Protein 6NKI (pdb70)

Radius of gyration: 20.98 Å; Cα contacts (8 Å, |Δi|>4): 622; chains: 1; bounding box: 45×45×61 Å

Organism: Penicillium fellutanum (NCBI:txid70095)

Secondary structure (DSSP, 8-state):
--SHHHHHHHHHHTTS-----EEEEEE-TTSHHHHHHHHHHHHSSSEEEEEEEESSSSHHHHHHHHHHHHHHTT---GGGGGGEEEEE--TTSGGGG--HHHH------EEEE------HHHHIIIIIIHHHHHHHHHHH-SS--EEEEE------------HHHHHHHHHHHHHHHHHHH-TTS-EEEEE--EEE--STT----TT-HHHHHHHHHHHHTEEE-TTTTSEEEEEEHHHHHHHHHHHHHT---EEE---EEEHHHHHHHHHHHHTS--EEE-HHHHHHHHHHHHHTTTTT-TTTTTHHHHHHHTS--SB-TTSSS---SS--HHHHHHHHHHHHHHHHHHHHHH--

Nearest PDB structures (foldseek):
  6nki-assembly1_A-2  TM=1.003E+00  e=1.504E-75  Penicillium fellutanum
  4w4t-assembly1_B  TM=7.992E-01  e=4.927E-20  Stigmatella aurantiaca
  4w4t-assembly1_A  TM=8.051E-01  e=7.003E-20  Stigmatella aurantiaca
  4u7w-assembly1_B  TM=8.148E-01  e=2.133E-19  Stigmatella aurantiaca
  8v1x-assembly1_A  TM=7.470E-01  e=4.968E-17  Streptomyces coelicolor

Structure (mmCIF, N/CA/C/O backbone):
data_6NKI
#
_entry.id   6NKI
#
_cell.length_a   81.636
_cell.length_b   91.644
_cell.length_c   124.596
_cell.angle_alpha   90.000
_cell.angle_beta   90.000
_cell.angle_gamma   90.000
#
_symmetry.space_group_name_H-M   'I 2 2 2'
#
loop_
_entity.id
_entity.type
_entity.pdbx_description
1 polymer NRPS
2 non-polymer 'NADPH DIHYDRO-NICOTINAMIDE-ADENINE-DINUCLEOTIDE PHOSPHATE'
#
loop_
_atom_site.group_PDB
_atom_site.id
_atom_site.type_symbol
_atom_site.label_atom_id
_atom_site.label_alt_id
_atom_site.label_comp_id
_atom_site.label_asym_id
_atom_site.label_entity_id
_atom_site.label_seq_id
_atom_site.pdbx_PDB_ins_code
_atom_site.Cartn_x
_atom_site.Cartn_y
_atom_site.Cartn_z
_atom_site.occupancy
_atom_site.B_iso_or_equiv
_atom_site.auth_seq_id
_atom_site.auth_comp_id
_atom_site.auth_asym_id
_atom_site.auth_atom_id
_atom_site.pdbx_PDB_model_num
ATOM 1 N N . GLN A 1 1 ? 32.09100 9.22500 80.20600 1.000 177.01070 2004 GLN A N 1
ATOM 2 C CA . GLN A 1 1 ? 31.89200 7.88300 80.74500 1.000 180.89274 2004 GLN A CA 1
ATOM 3 C C . GLN A 1 1 ? 31.45600 7.92600 82.21100 1.000 181.86654 2004 GLN A C 1
ATOM 4 O O . GLN A 1 1 ? 30.70600 7.06200 82.66800 1.000 186.54079 2004 GLN A O 1
ATOM 6 N N . ILE A 1 2 ? 31.94000 8.92900 82.94700 1.000 183.70360 2005 ILE A N 1
ATOM 7 C CA . ILE A 1 2 ? 31.48100 9.20800 84.30200 1.000 184.76163 2005 ILE A CA 1
ATOM 8 C C . ILE A 1 2 ? 30.52000 10.38900 84.34500 1.000 150.53647 2005 ILE A C 1
ATOM 9 O O . ILE A 1 2 ? 30.35900 11.02100 85.39500 1.000 151.14181 2005 ILE A O 1
ATOM 11 N N . ASN A 1 3 ? 29.89500 10.70700 83.20900 1.000 168.13068 2006 ASN A N 1
ATOM 12 C CA . ASN A 1 3 ? 28.86600 11.74000 83.17800 1.000 163.26168 2006 ASN A CA 1
ATOM 13 C C . ASN A 1 3 ? 27.72700 11.39700 84.13400 1.000 171.57847 2006 ASN A C 1
ATOM 14 O O . ASN A 1 3 ? 27.31600 12.22700 84.95400 1.000 167.12004 2006 ASN A O 1
ATOM 16 N N . ASP A 1 4 ? 27.22400 10.16000 84.05100 1.000 183.44568 2007 ASP A N 1
ATOM 17 C CA . ASP A 1 4 ? 26.10600 9.73500 84.88600 1.000 188.12782 2007 ASP A CA 1
ATOM 18 C C . ASP A 1 4 ? 26.50000 9.58800 86.34800 1.000 197.81845 2007 ASP A C 1
ATOM 19 O O . ASP A 1 4 ? 25.62600 9.64200 87.21900 1.000 199.30811 2007 ASP A O 1
ATOM 21 N N . LEU A 1 5 ? 27.78800 9.40700 86.64200 1.000 207.10904 2008 LEU A N 1
ATOM 22 C CA . LEU A 1 5 ? 28.21000 9.30800 88.03600 1.000 219.45789 2008 LEU A CA 1
ATOM 23 C C . LEU A 1 5 ? 27.98100 10.62500 88.76800 1.000 219.32893 2008 LEU A C 1
ATOM 24 O O . LEU A 1 5 ? 27.42900 10.64700 89.87500 1.000 226.29555 2008 LEU A O 1
ATOM 26 N N . PRO A 1 6 ? 28.39000 11.73900 88.15600 1.000 204.59295 2009 PRO A N 1
ATOM 27 C CA . PRO A 1 6 ? 28.21300 13.03500 88.80100 1.000 188.35153 2009 PRO A CA 1
ATOM 28 C C . PRO A 1 6 ? 26.73700 13.37200 88.98100 1.000 174.27616 2009 PRO A C 1
ATOM 29 O O . PRO A 1 6 ? 26.36300 13.99900 89.97900 1.000 173.23656 2009 PRO A O 1
ATOM 31 N N . VAL A 1 7 ? 25.88000 12.94300 88.04700 1.000 162.97480 2010 VAL A N 1
ATOM 32 C CA . VAL A 1 7 ? 24.44800 13.18300 88.16500 1.000 153.04203 2010 VAL A CA 1
ATOM 33 C C . VAL A 1 7 ? 23.74500 12.17600 89.06800 1.000 153.38418 2010 VAL A C 1
ATOM 34 O O . VAL A 1 7 ? 22.65400 12.47500 89.56100 1.000 151.08654 2010 VAL A O 1
ATOM 36 N N . CYS A 1 8 ? 24.32800 10.99500 89.29400 1.000 157.18200 2011 CYS A N 1
ATOM 37 C CA . CYS A 1 8 ? 23.68300 10.02300 90.17100 1.000 157.65838 2011 CYS A CA 1
ATOM 38 C C . CYS A 1 8 ? 23.53300 10.57500 91.58100 1.000 156.72669 2011 CYS A C 1
ATOM 39 O O . CYS A 1 8 ? 22.57400 10.24600 92.28800 1.000 152.61830 2011 CYS A O 1
ATOM 41 N N . GLN A 1 9 ? 24.47800 11.41700 92.00600 1.000 161.08247 2012 GLN A N 1
ATOM 42 C CA . GLN A 1 9 ? 24.41500 12.03600 93.32300 1.000 164.56973 2012 GLN A CA 1
ATOM 43 C C . GLN A 1 9 ? 23.42200 13.18600 93.37600 1.000 150.53647 2012 GLN A C 1
ATOM 44 O O . GLN A 1 9 ? 23.01600 13.58700 94.47200 1.000 152.72884 2012 GLN A O 1
ATOM 46 N N . SER A 1 10 ? 23.02700 13.72800 92.22100 1.000 145.77800 2013 SER A N 1
ATOM 47 C CA . SER A 1 10 ? 21.98800 14.75300 92.21900 1.000 140.44842 2013 SER A CA 1
ATOM 48 C C . SER A 1 10 ? 20.61600 14.15000 92.48800 1.000 139.01930 2013 SER A C 1
ATOM 49 O O . SER A 1 10 ? 19.79600 14.76400 93.18100 1.000 138.61399 2013 SER A O 1
ATOM 51 N N . SER A 1 11 ? 20.36500 12.94300 91.97500 1.000 145.35690 2014 SER A N 1
ATOM 52 C CA . SER A 1 11 ? 19.10500 12.26000 92.24700 1.000 146.23595 2014 SER A CA 1
ATOM 53 C C . SER A 1 11 ? 19.04100 11.79000 93.69400 1.000 145.36480 2014 SER A C 1
ATOM 54 O O . SER A 1 11 ? 18.01000 11.94600 94.36100 1.000 145.67273 2014 SER A O 1
ATOM 56 N N . ARG A 1 12 ? 20.13200 11.20600 94.19300 1.000 150.66806 2015 ARG A N 1
ATOM 57 C CA . ARG A 1 12 ? 20.20200 10.89400 95.61200 1.000 156.99251 2015 ARG A CA 1
ATOM 58 C C . ARG A 1 12 ? 20.00500 12.15300 96.44400 1.000 156.97145 2015 ARG A C 1
ATOM 59 O O . ARG A 1 12 ? 19.32800 12.12200 97.47800 1.000 159.96655 2015 ARG A O 1
ATOM 61 N N . ARG A 1 13 ? 20.57500 13.27700 96.00300 1.000 153.87371 2016 ARG A N 1
ATOM 62 C CA . ARG A 1 13 ? 20.37700 14.51500 96.74700 1.000 153.86055 2016 ARG A CA 1
ATOM 63 C C . ARG A 1 13 ? 18.91400 14.94200 96.73200 1.000 169.36241 2016 ARG A C 1
ATOM 64 O O . ARG A 1 13 ? 18.43700 15.54100 97.70400 1.000 170.05723 2016 ARG A O 1
ATOM 66 N N . THR A 1 14 ? 18.17600 14.61600 95.65700 1.000 164.30917 2017 THR A N 1
ATOM 67 C CA . THR A 1 14 ? 16.74300 14.89700 95.60300 1.000 163.40380 2017 THR A CA 1
ATOM 68 C C . THR A 1 14 ? 15.91700 13.99100 96.51500 1.000 174.81570 2017 THR A C 1
ATOM 69 O O . THR A 1 14 ? 14.70900 14.21400 96.64900 1.000 177.61077 2017 THR A O 1
ATOM 71 N N . ILE A 1 15 ? 16.52600 12.99000 97.15400 1.000 187.26719 2018 ILE A N 1
ATOM 72 C CA . ILE A 1 15 ? 15.80500 12.20400 98.15000 1.000 194.92337 2018 ILE A CA 1
ATOM 73 C C . ILE A 1 15 ? 15.58800 12.96000 99.45200 1.000 196.67095 2018 ILE A C 1
ATOM 74 O O . ILE A 1 15 ? 14.93300 12.42300 100.35200 1.000 202.67693 2018 ILE A O 1
ATOM 76 N N . HIS A 1 16 ? 16.12300 14.17500 99.57500 1.000 186.06968 2019 HIS A N 1
ATOM 77 C CA . HIS A 1 16 ? 15.92700 14.97100 100.78100 1.000 184.35368 2019 HIS A CA 1
ATOM 78 C C . HIS A 1 16 ? 14.44300 15.25800 100.99700 1.000 180.30320 2019 HIS A C 1
ATOM 79 O O . HIS A 1 16 ? 13.74900 15.72400 100.08900 1.000 173.55502 2019 HIS A O 1
ATOM 81 N N . SER A 1 17 ? 13.96400 14.96600 102.20800 1.000 185.57488 2020 SER A N 1
ATOM 82 C CA . SER A 1 17 ? 12.54100 15.03400 102.51000 1.000 183.76414 2020 SER A CA 1
ATOM 83 C C . SER A 1 17 ? 11.99400 16.42500 102.21400 1.000 178.66879 2020 SER A C 1
ATOM 84 O O . SER A 1 17 ? 12.73100 17.41600 102.10800 1.000 160.81928 2020 SER A O 1
ATOM 86 N N . ARG A 1 18 ? 10.67400 16.49100 102.08400 1.000 177.87396 2021 ARG A N 1
ATOM 87 C CA . ARG A 1 18 ? 10.04800 17.66200 101.49300 1.000 173.82347 2021 ARG A CA 1
ATOM 88 C C . ARG A 1 18 ? 8.54800 17.61800 101.73700 1.000 181.17699 2021 ARG A C 1
ATOM 89 O O . ARG A 1 18 ? 7.99800 16.62400 102.22000 1.000 186.74081 2021 ARG A O 1
ATOM 91 N N . PRO A 1 19 ? 7.89700 18.72100 101.37800 1.000 183.48516 2022 PRO A N 1
ATOM 92 C CA . PRO A 1 19 ? 6.46900 18.93200 101.59300 1.000 189.24374 2022 PRO A CA 1
ATOM 93 C C . PRO A 1 19 ? 6.09100 20.24200 100.91100 1.000 179.27939 2022 PRO A C 1
ATOM 94 O O . PRO A 1 19 ? 6.94400 20.95400 100.37200 1.000 174.04982 2022 PRO A O 1
ATOM 96 N N . SER A 1 20 ? 4.80100 20.55800 100.94500 1.000 172.63649 2023 SER A N 1
ATOM 97 C CA . SER A 1 20 ? 4.32300 21.84400 100.45700 1.000 166.77789 2023 SER A CA 1
ATOM 98 C C . SER A 1 20 ? 4.07200 22.77800 101.64200 1.000 167.54377 2023 SER A C 1
ATOM 99 O O . SER A 1 20 ? 4.96300 23.51300 102.06700 1.000 166.47259 2023 SER A O 1
ATOM 101 N N . GLY A 1 21 ? -3.81300 36.96500 89.76400 1.000 176.55012 2036 GLY A N 1
ATOM 102 C CA . GLY A 1 21 ? -2.99500 36.95300 88.56700 1.000 171.23369 2036 GLY A CA 1
ATOM 103 C C . GLY A 1 21 ? -1.87100 35.93500 88.63200 1.000 169.54138 2036 GLY A C 1
ATOM 104 O O . GLY A 1 21 ? -1.72300 35.22900 89.62900 1.000 172.66807 2036 GLY A O 1
ATOM 105 N N . LYS A 1 22 ? -1.06900 35.86500 87.56900 1.000 157.90841 2037 LYS A N 1
ATOM 106 C CA . LYS A 1 22 ? -0.00600 34.87200 87.42500 1.000 150.65227 2037 LYS A CA 1
ATOM 107 C C . LYS A 1 22 ? 1.35500 35.54800 87.34400 1.000 144.54891 2037 LYS A C 1
ATOM 108 O O . LYS A 1 22 ? 1.55000 36.47300 86.55400 1.000 135.54783 2037 LYS A O 1
ATOM 114 N N . ARG A 1 23 ? 2.28400 35.04800 88.15400 1.000 144.49627 2038 ARG A N 1
ATOM 115 C CA . ARG A 1 23 ? 3.67700 35.54600 88.13700 1.000 142.69079 2038 ARG A CA 1
ATOM 116 C C . ARG A 1 23 ? 4.56600 34.34600 87.81400 1.000 135.47151 2038 ARG A C 1
ATOM 117 O O . ARG A 1 23 ? 4.44400 33.32500 88.51500 1.000 138.51924 2038 ARG A O 1
ATOM 125 N N . LEU A 1 24 ? 5.40200 34.45900 86.78100 1.000 125.86509 2039 LEU A N 1
ATOM 126 C CA . LEU A 1 24 ? 6.30700 33.33500 86.43500 1.000 115.45068 2039 LEU A CA 1
ATOM 127 C C . LEU A 1 24 ? 7.69300 33.85800 86.06700 1.000 98.71447 2039 LEU A C 1
ATOM 128 O O . LEU A 1 24 ? 7.84100 35.05200 85.77900 1.000 96.87477 2039 LEU A O 1
ATOM 133 N N . PHE A 1 25 ? 8.65400 32.94800 86.11300 1.000 88.68169 2040 PHE A N 1
ATOM 134 C CA . PHE A 1 25 ? 10.08000 33.21700 85.96200 1.000 88.22110 2040 PHE A CA 1
ATOM 135 C C . PHE A 1 25 ? 10.62200 32.50600 84.73500 1.000 88.74748 2040 PHE A C 1
ATOM 136 O O . PHE A 1 25 ? 10.33500 31.32700 84.49700 1.000 84.24431 2040 PHE A O 1
ATOM 144 N N . LEU A 1 26 ? 11.43600 33.22800 83.97800 1.000 90.12133 2041 LEU A N 1
ATOM 145 C CA . LEU A 1 26 ? 11.86300 32.78800 82.66200 1.000 90.63455 2041 LEU A CA 1
ATOM 146 C C . LEU A 1 26 ? 13.35000 33.03000 82.49200 1.000 89.19754 2041 LEU A C 1
ATOM 147 O O . LEU A 1 26 ? 13.82900 34.13700 82.73700 1.000 83.52317 2041 LEU A O 1
ATOM 152 N N . THR A 1 27 ? 14.06100 32.01400 82.02500 1.000 95.39038 2042 THR A N 1
ATOM 153 C CA . THR A 1 27 ? 15.41000 32.17900 81.50800 1.000 104.94153 2042 THR A CA 1
ATOM 154 C C . THR A 1 27 ? 15.41100 31.98900 79.99200 1.000 113.77680 2042 THR A C 1
ATOM 155 O O . THR A 1 27 ? 14.53300 31.32100 79.43500 1.000 127.73637 2042 THR A O 1
ATOM 159 N N . GLY A 1 28 ? 16.37500 32.60700 79.31600 1.000 108.27088 2043 GLY A N 1
ATOM 160 C CA . GLY A 1 28 ? 16.51500 32.39200 77.88800 1.000 105.43369 2043 GLY A CA 1
ATOM 161 C C . GLY A 1 28 ? 15.76500 33.36300 77.01400 1.000 96.89320 2043 GLY A C 1
ATOM 162 O O . GLY A 1 28 ? 15.63000 33.11500 75.81500 1.000 87.49470 2043 GLY A O 1
ATOM 163 N N . ALA A 1 29 ? 15.28800 34.47200 77.58400 1.000 95.65621 2044 ALA A N 1
ATOM 164 C CA . ALA A 1 29 ? 14.44600 35.40900 76.84900 1.000 85.98399 2044 ALA A CA 1
ATOM 165 C C . ALA A 1 29 ? 15.18600 36.12500 75.73000 1.000 83.12839 2044 ALA A C 1
ATOM 166 O O . ALA A 1 29 ? 14.54700 36.64400 74.80700 1.000 83.35999 2044 ALA A O 1
ATOM 168 N N . THR A 1 30 ? 16.50200 36.20700 75.82200 1.000 90.59770 2045 THR A N 1
ATOM 169 C CA . THR A 1 30 ? 17.33900 36.67800 74.73200 1.000 97.51959 2045 THR A CA 1
ATOM 170 C C . THR A 1 30 ? 17.40400 35.66400 73.60500 1.000 84.17588 2045 THR A C 1
ATOM 171 O O . THR A 1 30 ? 17.74900 36.02100 72.47300 1.000 76.62498 2045 THR A O 1
ATOM 175 N N . GLY A 1 31 ? 17.11300 34.40000 73.91400 1.000 80.26225 2046 GLY A N 1
ATOM 176 C CA . GLY A 1 31 ? 17.17600 33.35400 72.92700 1.000 72.89821 2046 GLY A CA 1
ATOM 177 C C . GLY A 1 31 ? 15.98500 33.36300 72.00600 1.000 75.11953 2046 GLY A C 1
ATOM 178 O O . GLY A 1 31 ? 14.96500 34.00200 72.27100 1.000 78.85156 2046 GLY A O 1
ATOM 179 N N . PHE A 1 32 ? 16.12600 32.62800 70.90500 1.000 72.10075 2047 PHE A N 1
ATOM 180 C CA . PHE A 1 32 ? 15.17800 32.74700 69.80700 1.000 73.51934 2047 PHE A CA 1
ATOM 181 C C . PHE A 1 32 ? 13.77900 32.28000 70.23300 1.000 71.26381 2047 PHE A C 1
ATOM 182 O O . PHE A 1 32 ? 12.82000 33.05600 70.22900 1.000 64.87094 2047 PHE A O 1
ATOM 190 N N . LEU A 1 33 ? 13.66800 31.00200 70.59700 1.000 72.98770 2048 LEU A N 1
ATOM 191 C CA . LEU A 1 33 ? 12.51400 30.47400 71.31500 1.000 79.42005 2048 LEU A CA 1
ATOM 192 C C . LEU A 1 33 ? 12.09200 31.35800 72.48100 1.000 80.23067 2048 LEU A C 1
ATOM 193 O O . LEU A 1 33 ? 10.91600 31.72000 72.61600 1.000 77.43034 2048 LEU A O 1
ATOM 198 N N . GLY A 1 34 ? 13.06300 31.74000 73.31400 1.000 80.71494 2049 GLY A N 1
ATOM 199 C CA . GLY A 1 34 ? 12.74300 32.40700 74.56100 1.000 77.44086 2049 GLY A CA 1
ATOM 200 C C . GLY A 1 34 ? 12.05400 33.74300 74.37500 1.000 72.90874 2049 GLY A C 1
ATOM 201 O O . GLY A 1 34 ? 11.08600 34.05200 75.08000 1.000 68.74508 2049 GLY A O 1
ATOM 202 N N . THR A 1 35 ? 12.53300 34.55400 73.43000 1.000 73.14824 2050 THR A N 1
ATOM 203 C CA . THR A 1 35 ? 11.86400 35.83200 73.21600 1.000 80.80443 2050 THR A CA 1
ATOM 204 C C . THR A 1 35 ? 10.41800 35.63500 72.77300 1.000 77.90145 2050 THR A C 1
ATOM 205 O O . THR A 1 35 ? 9.57000 36.50300 73.03000 1.000 70.99535 2050 THR A O 1
ATOM 209 N N . HIS A 1 36 ? 10.11200 34.50400 72.12000 1.000 77.99883 2051 HIS A N 1
ATOM 210 C CA . HIS A 1 36 ? 8.73200 34.26500 71.70700 1.000 82.47041 2051 HIS A CA 1
ATOM 211 C C . HIS A 1 36 ? 7.87900 33.75600 72.85800 1.000 78.22517 2051 HIS A C 1
ATOM 212 O O . HIS A 1 36 ? 6.69400 34.12400 72.97200 1.000 74.56947 2051 HIS A O 1
ATOM 219 N N . ILE A 1 37 ? 8.46500 32.90700 73.71200 1.000 79.21476 2052 ILE A N 1
ATOM 220 C CA . ILE A 1 37 ? 7.80100 32.57600 74.96200 1.000 78.35940 2052 ILE A CA 1
ATOM 221 C C . ILE A 1 37 ? 7.50000 33.85600 75.72400 1.000 71.34276 2052 ILE A C 1
ATOM 222 O O . ILE A 1 37 ? 6.37600 34.06400 76.19200 1.000 70.69269 2052 ILE A O 1
ATOM 227 N N . LEU A 1 38 ? 8.47000 34.76700 75.77400 1.000 71.61122 2053 LEU A N 1
ATOM 228 C CA . LEU A 1 38 ? 8.25800 36.03400 76.46100 1.000 80.04907 2053 LEU A CA 1
ATOM 229 C C . LEU A 1 38 ? 7.06500 36.77800 75.86400 1.000 79.74114 2053 LEU A C 1
ATOM 230 O O . LEU A 1 38 ? 6.08700 37.07000 76.56300 1.000 70.24263 2053 LEU A O 1
ATOM 235 N N . HIS A 1 39 ? 7.12900 37.05500 74.55700 1.000 86.50511 2054 HIS A N 1
ATOM 236 C CA . HIS A 1 39 ? 6.02100 37.66000 73.80700 1.000 84.03376 2054 HIS A CA 1
ATOM 237 C C . HIS A 1 39 ? 4.66700 37.05400 74.17200 1.000 75.59064 2054 HIS A C 1
ATOM 238 O O . HIS A 1 39 ? 3.71700 37.77400 74.51200 1.000 68.97932 2054 HIS A O 1
ATOM 245 N N . GLN A 1 40 ? 4.56500 35.72300 74.13700 1.000 74.58789 2055 GLN A N 1
ATOM 246 C CA . GLN A 1 40 ? 3.24100 35.14100 74.28600 1.000 84.93913 2055 GLN A CA 1
ATOM 247 C C . GLN A 1 40 ? 2.77300 35.12800 75.73500 1.000 87.64472 2055 GLN A C 1
ATOM 248 O O . GLN A 1 40 ? 1.56500 35.15800 75.98500 1.000 85.92083 2055 GLN A O 1
ATOM 254 N N . LEU A 1 41 ? 3.68500 35.07000 76.70700 1.000 96.88793 2056 LEU A N 1
ATOM 255 C CA . LEU A 1 41 ? 3.26100 35.25700 78.10000 1.000 101.78589 2056 LEU A CA 1
ATOM 256 C C . LEU A 1 41 ? 2.65100 36.63800 78.29900 1.000 103.42819 2056 LEU A C 1
ATOM 257 O O . LEU A 1 41 ? 1.50000 36.76400 78.71300 1.000 108.12349 2056 LEU A O 1
ATOM 262 N N . LEU A 1 42 ? 3.39500 37.68100 77.93700 1.000 101.85958 2057 LEU A N 1
ATOM 263 C CA . LEU A 1 42 ? 2.93300 39.05600 78.08000 1.000 107.50499 2057 LEU A CA 1
ATOM 264 C C . LEU A 1 42 ? 1.56500 39.30100 77.42700 1.000 112.01343 2057 LEU A C 1
ATOM 265 O O . LEU A 1 42 ? 0.84900 40.21900 77.84400 1.000 117.05088 2057 LEU A O 1
ATOM 270 N N . VAL A 1 43 ? 1.16400 38.51400 76.42300 1.000 107.10232 2058 VAL A N 1
ATOM 271 C CA . VAL A 1 43 ? -0.15600 38.80200 75.85900 1.000 105.20735 2058 VAL A CA 1
ATOM 272 C C . VAL A 1 43 ? -1.26100 38.05100 76.60500 1.000 109.53155 2058 VAL A C 1
ATOM 273 O O . VAL A 1 43 ? -2.39700 38.53500 76.67100 1.000 112.76615 2058 VAL A O 1
ATOM 277 N N . ASP A 1 44 ? -0.96700 36.88500 77.18200 1.000 111.35546 2059 ASP A N 1
ATOM 278 C CA . ASP A 1 44 ? -1.96500 36.19900 77.99300 1.000 119.09323 2059 ASP A CA 1
ATOM 279 C C . ASP A 1 44 ? -2.42000 37.09900 79.13700 1.000 128.75491 2059 ASP A C 1
ATOM 280 O O . ASP A 1 44 ? -1.64100 37.88100 79.68900 1.000 125.29660 2059 ASP A O 1
ATOM 285 N N . ASN A 1 45 ? -3.70000 36.97800 79.50200 1.000 139.85624 2060 ASN A N 1
ATOM 286 C CA . ASN A 1 45 ? -4.26700 37.86300 80.51500 1.000 153.24732 2060 ASN A CA 1
ATOM 287 C C . ASN A 1 45 ? -3.97200 37.41100 81.94000 1.000 157.83735 2060 ASN A C 1
ATOM 288 O O . ASN A 1 45 ? -3.91800 38.25400 82.84300 1.000 163.21431 2060 ASN A O 1
ATOM 293 N N . ASP A 1 46 ? -3.79300 36.10600 82.17800 1.000 159.21646 2061 ASP A N 1
ATOM 294 C CA . ASP A 1 46 ? -3.58900 35.65400 83.55400 1.000 153.58947 2061 ASP A CA 1
ATOM 295 C C . ASP A 1 46 ? -2.24500 36.09800 84.11500 1.000 147.53611 2061 ASP A C 1
ATOM 296 O O . ASP A 1 46 ? -2.14300 36.38300 85.31400 1.000 154.18428 2061 ASP A O 1
ATOM 301 N N . VAL A 1 47 ? -1.21000 36.16700 83.27600 1.000 134.95829 2062 VAL A N 1
ATOM 302 C CA . VAL A 1 47 ? 0.12800 36.45400 83.77100 1.000 122.31993 2062 VAL A CA 1
ATOM 303 C C . VAL A 1 47 ? 0.21500 37.91100 84.22000 1.000 122.99106 2062 VAL A C 1
ATOM 304 O O . VAL A 1 47 ? -0.15500 38.83600 83.48500 1.000 120.55130 2062 VAL A O 1
ATOM 308 N N . SER A 1 48 ? 0.69100 38.11400 85.45300 1.000 125.22028 2063 SER A N 1
ATOM 309 C CA . SER A 1 48 ? 0.70300 39.42100 86.09800 1.000 129.71292 2063 SER A CA 1
ATOM 310 C C . SER A 1 48 ? 2.06900 40.09000 86.08400 1.000 120.29337 2063 SER A C 1
ATOM 311 O O . SER A 1 48 ? 2.13500 41.31700 86.21900 1.000 121.97515 2063 SER A O 1
ATOM 314 N N . ILE A 1 49 ? 3.14800 39.32500 85.92000 1.000 113.19778 2064 ILE A N 1
ATOM 315 C CA . ILE A 1 49 ? 4.50100 39.87400 85.86000 1.000 109.64209 2064 ILE A CA 1
ATOM 316 C C . ILE A 1 49 ? 5.35400 38.74500 85.28700 1.000 105.08365 2064 ILE A C 1
ATOM 317 O O . ILE A 1 49 ? 5.01900 37.56600 85.45800 1.000 87.74473 2064 ILE A O 1
ATOM 322 N N . VAL A 1 50 ? 6.44900 39.06100 84.60000 1.000 86.33930 2065 VAL A N 1
ATOM 323 C CA . VAL A 1 50 ? 7.40000 38.02100 84.22200 1.000 91.68205 2065 VAL A CA 1
ATOM 324 C C . VAL A 1 50 ? 8.78700 38.42800 84.69700 1.000 86.18665 2065 VAL A C 1
ATOM 325 O O . VAL A 1 50 ? 9.20800 39.57400 84.49800 1.000 86.63407 2065 VAL A O 1
ATOM 329 N N . TYR A 1 51 ? 9.48700 37.48900 85.33600 1.000 89.66601 2066 TYR A N 1
ATOM 330 C CA . TYR A 1 51 ? 10.87800 37.68300 85.72500 1.000 94.78505 2066 TYR A CA 1
ATOM 331 C C . TYR A 1 51 ? 11.75400 36.96900 84.71000 1.000 91.52150 2066 TYR A C 1
ATOM 332 O O . TYR A 1 51 ? 11.54700 35.78000 84.44500 1.000 85.36550 2066 TYR A O 1
ATOM 341 N N . VAL A 1 52 ? 12.74200 37.67200 84.16500 1.000 93.35593 2067 VAL A N 1
ATOM 342 C CA . VAL A 1 52 ? 13.61000 37.09500 83.14000 1.000 94.19287 2067 VAL A CA 1
ATOM 343 C C . VAL A 1 52 ? 15.08000 37.15800 83.58300 1.000 94.99560 2067 VAL A C 1
ATOM 344 O O . VAL A 1 52 ? 15.60400 38.22900 83.92700 1.000 88.95540 2067 VAL A O 1
ATOM 348 N N . LEU A 1 53 ? 15.71900 35.98900 83.58800 1.000 95.11140 2068 LEU A N 1
ATOM 349 C CA . LEU A 1 53 ? 17.15500 35.88400 83.72800 1.000 89.43441 2068 LEU A CA 1
ATOM 350 C C . LEU A 1 53 ? 17.82900 36.69500 82.63900 1.000 105.73899 2068 LEU A C 1
ATOM 351 O O . LEU A 1 53 ? 17.47800 36.59300 81.46100 1.000 98.76184 2068 LEU A O 1
ATOM 356 N N . ALA A 1 54 ? 18.79400 37.51300 83.02600 1.000 115.74282 2069 ALA A N 1
ATOM 357 C CA . ALA A 1 54 ? 19.59100 38.27500 82.07700 1.000 123.67535 2069 ALA A CA 1
ATOM 358 C C . ALA A 1 54 ? 21.06000 37.98300 82.33000 1.000 145.56482 2069 ALA A C 1
ATOM 359 O O . ALA A 1 54 ? 21.56900 38.24000 83.42800 1.000 150.43646 2069 ALA A O 1
ATOM 361 N N . ARG A 1 55 ? 21.72600 37.43300 81.31300 1.000 159.65072 2070 ARG A N 1
ATOM 362 C CA . ARG A 1 55 ? 23.15200 37.14200 81.40300 1.000 163.89597 2070 ARG A CA 1
ATOM 363 C C . ARG A 1 55 ? 23.93300 38.36700 81.85200 1.000 157.42940 2070 ARG A C 1
ATOM 364 O O . ARG A 1 55 ? 24.83700 38.26400 82.68900 1.000 162.96954 2070 ARG A O 1
ATOM 372 N N . ALA A 1 56 ? 23.56600 39.54000 81.34200 1.000 149.36001 2071 ALA A N 1
ATOM 373 C CA . ALA A 1 56 ? 24.31400 40.75400 81.64200 1.000 144.80420 2071 ALA A CA 1
ATOM 374 C C . ALA A 1 56 ? 24.11300 41.15400 83.10400 1.000 140.88005 2071 ALA A C 1
ATOM 375 O O . ALA A 1 56 ? 23.01700 40.99800 83.64600 1.000 136.34003 2071 ALA A O 1
ATOM 377 N N . PRO A 1 57 ? 25.15600 41.68300 83.76200 1.000 141.30378 2072 PRO A N 1
ATOM 378 C CA . PRO A 1 57 ? 25.09900 41.90100 85.21500 1.000 142.11704 2072 PRO A CA 1
ATOM 379 C C . PRO A 1 57 ? 24.31400 43.14000 85.62100 1.000 142.18021 2072 PRO A C 1
ATOM 380 O O . PRO A 1 57 ? 23.56800 43.11400 86.60400 1.000 142.13809 2072 PRO A O 1
ATOM 384 N N . CYS A 1 58 ? 24.50100 44.23300 84.89300 1.000 144.23571 2073 CYS A N 1
ATOM 385 C CA . CYS A 1 58 ? 23.67900 45.42300 85.09300 1.000 145.71484 2073 CYS A CA 1
ATOM 386 C C . CYS A 1 58 ? 22.21900 45.11600 84.74800 1.000 141.98281 2073 CYS A C 1
ATOM 387 O O . CYS A 1 58 ? 21.95100 44.47600 83.72300 1.000 136.69797 2073 CYS A O 1
ATOM 390 N N . PRO A 1 59 ? 21.25300 45.52700 85.58100 1.000 140.14838 2074 PRO A N 1
ATOM 391 C CA . PRO A 1 59 ? 19.85500 45.13300 85.31400 1.000 138.40870 2074 PRO A CA 1
ATOM 392 C C . PRO A 1 59 ? 19.25100 45.80400 84.09000 1.000 140.06416 2074 PRO A C 1
ATOM 393 O O . PRO A 1 59 ? 18.45600 45.17100 83.38100 1.000 138.88244 2074 PRO A O 1
ATOM 397 N N . ARG A 1 60 ? 19.59300 47.07200 83.82100 1.000 145.83854 2075 ARG A N 1
ATOM 398 C CA . ARG A 1 60 ? 19.07500 47.72800 82.62100 1.000 155.10544 2075 ARG A CA 1
ATOM 399 C C . ARG A 1 60 ? 19.74600 47.18400 81.36500 1.000 149.51266 2075 ARG A C 1
ATOM 400 O O . ARG A 1 60 ? 19.10600 47.07300 80.31200 1.000 149.95482 2075 ARG A O 1
ATOM 408 N N . LYS A 1 61 ? 21.04200 46.86100 81.44600 1.000 149.44687 2076 LYS A N 1
ATOM 409 C CA . LYS A 1 61 ? 21.69700 46.17600 80.33200 1.000 143.90673 2076 LYS A CA 1
ATOM 410 C C . LYS A 1 61 ? 20.94900 44.90200 79.97200 1.000 134.57140 2076 LYS A C 1
ATOM 411 O O . LYS A 1 61 ? 20.74700 44.59700 78.78900 1.000 132.60011 2076 LYS A O 1
ATOM 417 N N . GLY A 1 62 ? 20.50700 44.15800 80.98500 1.000 128.87071 2077 GLY A N 1
ATOM 418 C CA . GLY A 1 62 ? 19.68400 42.99200 80.72400 1.000 121.89883 2077 GLY A CA 1
ATOM 419 C C . GLY A 1 62 ? 18.40200 43.33800 79.98800 1.000 114.56637 2077 GLY A C 1
ATOM 420 O O . GLY A 1 62 ? 18.03400 42.67300 79.01800 1.000 112.99249 2077 GLY A O 1
ATOM 421 N N . LEU A 1 63 ? 17.68900 44.37000 80.45600 1.000 112.16871 2078 LEU A N 1
ATOM 422 C CA . LEU A 1 63 ? 16.48700 44.80300 79.75000 1.000 107.68660 2078 LEU A CA 1
ATOM 423 C C . LEU A 1 63 ? 16.80700 45.19400 78.32200 1.000 106.27064 2078 LEU A C 1
ATOM 424 O O . LEU A 1 63 ? 16.12300 44.76900 77.38900 1.000 103.43345 2078 LEU A O 1
ATOM 429 N N . ALA A 1 64 ? 17.88200 45.95500 78.13100 1.000 108.86832 2079 ALA A N 1
ATOM 430 C CA . ALA A 1 64 ? 18.26000 46.37400 76.78700 1.000 108.19192 2079 ALA A CA 1
ATOM 431 C C . ALA A 1 64 ? 18.45800 45.17900 75.85800 1.000 106.56014 2079 ALA A C 1
ATOM 432 O O . ALA A 1 64 ? 18.00100 45.19300 74.70800 1.000 105.42053 2079 ALA A O 1
ATOM 434 N N . ARG A 1 65 ? 19.12300 44.12600 76.35100 1.000 107.03125 2080 ARG A N 1
ATOM 435 C CA . ARG A 1 65 ? 19.37700 42.94800 75.52900 1.000 108.32615 2080 ARG A CA 1
ATOM 436 C C . ARG A 1 65 ? 18.10500 42.16800 75.22500 1.000 99.54615 2080 ARG A C 1
ATOM 437 O O . ARG A 1 65 ? 18.04700 41.44500 74.22200 1.000 95.78254 2080 ARG A O 1
ATOM 445 N N . ILE A 1 66 ? 17.09500 42.26000 76.08900 1.000 98.06176 2081 ILE A N 1
ATOM 446 C CA . ILE A 1 66 ? 15.84000 41.57200 75.81600 1.000 98.48023 2081 ILE A CA 1
ATOM 447 C C . ILE A 1 66 ? 14.86200 42.45100 75.04500 1.000 91.02670 2081 ILE A C 1
ATOM 448 O O . ILE A 1 66 ? 13.93600 41.92000 74.41400 1.000 83.89690 2081 ILE A O 1
ATOM 453 N N . ILE A 1 67 ? 15.06800 43.76800 75.03800 1.000 93.50858 2082 ILE A N 1
ATOM 454 C CA . ILE A 1 67 ? 14.40600 44.58100 74.03000 1.000 97.71435 2082 ILE A CA 1
ATOM 455 C C . ILE A 1 67 ? 14.95000 44.23400 72.64700 1.000 102.65441 2082 ILE A C 1
ATOM 456 O O . ILE A 1 67 ? 14.18500 44.03300 71.69800 1.000 98.40654 2082 ILE A O 1
ATOM 461 N N . GLN A 1 68 ? 16.28800 44.15200 72.51300 1.000 109.91055 2083 GLN A N 1
ATOM 462 C CA . GLN A 1 68 ? 16.85600 43.97400 71.17800 1.000 114.21106 2083 GLN A CA 1
ATOM 463 C C . GLN A 1 68 ? 16.50000 42.61800 70.60700 1.000 105.95218 2083 GLN A C 1
ATOM 464 O O . GLN A 1 68 ? 16.42000 42.46900 69.38300 1.000 102.03065 2083 GLN A O 1
ATOM 470 N N . ALA A 1 69 ? 16.30100 41.61800 71.46900 1.000 103.06499 2084 ALA A N 1
ATOM 471 C CA . ALA A 1 69 ? 15.82200 40.33300 70.98600 1.000 99.89882 2084 ALA A CA 1
ATOM 472 C C . ALA A 1 69 ? 14.36400 40.41600 70.56400 1.000 96.09836 2084 ALA A C 1
ATOM 473 O O . ALA A 1 69 ? 13.93200 39.63200 69.71300 1.000 92.26633 2084 ALA A O 1
ATOM 475 N N . ALA A 1 70 ? 13.62100 41.36400 71.13500 1.000 94.95086 2085 ALA A N 1
ATOM 476 C CA . ALA A 1 70 ? 12.20400 41.54800 70.88700 1.000 96.55105 2085 ALA A CA 1
ATOM 477 C C . ALA A 1 70 ? 11.93100 42.58400 69.81600 1.000 101.20424 2085 ALA A C 1
ATOM 478 O O . ALA A 1 70 ? 10.80100 42.67000 69.32300 1.000 99.17242 2085 ALA A O 1
ATOM 480 N N . ARG A 1 71 ? 12.92600 43.40000 69.48200 1.000 105.46001 2086 ARG A N 1
ATOM 481 C CA . ARG A 1 71 ? 12.84700 44.17000 68.25100 1.000 109.40785 2086 ARG A CA 1
ATOM 482 C C . ARG A 1 71 ? 13.32000 43.33300 67.07100 1.000 109.71052 2086 ARG A C 1
ATOM 483 O O . ARG A 1 71 ? 12.82300 43.50000 65.95000 1.000 109.15256 2086 ARG A O 1
ATOM 491 N N . LEU A 1 72 ? 14.26100 42.42000 67.32200 1.000 111.81077 2087 LEU A N 1
ATOM 492 C CA . LEU A 1 72 ? 14.75000 41.53700 66.27400 1.000 112.00290 2087 LEU A CA 1
ATOM 493 C C . LEU A 1 72 ? 13.63700 40.63100 65.76100 1.000 107.19180 2087 LEU A C 1
ATOM 494 O O . LEU A 1 72 ? 13.52400 40.40500 64.55300 1.000 104.96785 2087 LEU A O 1
ATOM 499 N N . ALA A 1 73 ? 12.79700 40.11600 66.65400 1.000 106.95493 2088 ALA A N 1
ATOM 500 C CA . ALA A 1 73 ? 11.65100 39.31400 66.25000 1.000 106.31801 2088 ALA A CA 1
ATOM 501 C C . ALA A 1 73 ? 10.41100 40.14700 66.01200 1.000 112.21609 2088 ALA A C 1
ATOM 502 O O . ALA A 1 73 ? 9.35100 39.57600 65.73500 1.000 111.27913 2088 ALA A O 1
ATOM 504 N N . ARG A 1 74 ? 10.51200 41.47100 66.13700 1.000 122.93842 2089 ARG A N 1
ATOM 505 C CA . ARG A 1 74 ? 9.45500 42.39000 65.70500 1.000 133.57917 2089 ARG A CA 1
ATOM 506 C C . ARG A 1 74 ? 8.14500 42.13800 66.45000 1.000 125.40977 2089 ARG A C 1
ATOM 507 O O . ARG A 1 74 ? 7.05800 42.20800 65.87200 1.000 121.78302 2089 ARG A O 1
ATOM 515 N N . TRP A 1 75 ? 8.24600 41.84000 67.74500 1.000 114.10052 2090 TRP A N 1
ATOM 516 C CA . TRP A 1 75 ? 7.07200 41.80100 68.59700 1.000 102.39912 2090 TRP A CA 1
ATOM 517 C C . TRP A 1 75 ? 7.05900 42.91100 69.64000 1.000 96.28523 2090 TRP A C 1
ATOM 518 O O . TRP A 1 75 ? 6.03000 43.11600 70.30400 1.000 92.67953 2090 TRP A O 1
ATOM 529 N N . TRP A 1 76 ? 8.14800 43.66600 69.76200 1.000 96.79318 2091 TRP A N 1
ATOM 530 C CA . TRP A 1 76 ? 8.33500 44.52900 70.91800 1.000 98.15124 2091 TRP A CA 1
ATOM 531 C C . TRP A 1 76 ? 7.45900 45.77500 70.84500 1.000 96.94583 2091 TRP A C 1
ATOM 532 O O . TRP A 1 76 ? 7.32900 46.40200 69.79600 1.000 97.79067 2091 TRP A O 1
ATOM 543 N N . ARG A 1 77 ? 6.85700 46.11400 71.98600 1.000 99.96725 2092 ARG A N 1
ATOM 544 C CA . ARG A 1 77 ? 6.11500 47.34700 72.22400 1.000 104.26776 2092 ARG A CA 1
ATOM 545 C C . ARG A 1 77 ? 6.53600 47.88900 73.58400 1.000 103.71243 2092 ARG A C 1
ATOM 546 O O . ARG A 1 77 ? 6.66100 47.11100 74.53700 1.000 99.40929 2092 ARG A O 1
ATOM 554 N N . ASN A 1 78 ? 6.73400 49.21200 73.68900 1.000 110.30270 2093 ASN A N 1
ATOM 555 C CA . ASN A 1 78 ? 7.21500 49.76800 74.95100 1.000 117.29038 2093 ASN A CA 1
ATOM 556 C C . ASN A 1 78 ? 6.20000 49.58700 76.07200 1.000 116.38238 2093 ASN A C 1
ATOM 557 O O . ASN A 1 78 ? 6.58700 49.56200 77.24300 1.000 117.12457 2093 ASN A O 1
ATOM 562 N N . ASP A 1 79 ? 4.91500 49.45100 75.73700 1.000 117.84571 2094 ASP A N 1
ATOM 563 C CA . ASP A 1 79 ? 3.88700 49.13800 76.72400 1.000 120.31179 2094 ASP A CA 1
ATOM 564 C C . ASP A 1 79 ? 4.24300 47.92600 77.56900 1.000 112.17924 2094 ASP A C 1
ATOM 565 O O . ASP A 1 79 ? 3.72200 47.78100 78.68100 1.000 111.27124 2094 ASP A O 1
ATOM 570 N N . TYR A 1 80 ? 5.11200 47.05900 77.06300 1.000 107.91294 2095 TYR A N 1
ATOM 571 C CA . TYR A 1 80 ? 5.41000 45.80700 77.72600 1.000 105.48370 2095 TYR A CA 1
ATOM 572 C C . TYR A 1 80 ? 6.46400 45.94200 78.81000 1.000 103.51241 2095 TYR A C 1
ATOM 573 O O . TYR A 1 80 ? 6.73500 44.95500 79.50100 1.000 101.02264 2095 TYR A O 1
ATOM 582 N N . ARG A 1 81 ? 7.08500 47.11300 78.96300 1.000 105.49949 2096 ARG A N 1
ATOM 583 C CA . ARG A 1 81 ? 8.00900 47.28400 80.07400 1.000 108.16560 2096 ARG A CA 1
ATOM 584 C C . ARG A 1 81 ? 7.31400 47.05800 81.41200 1.000 108.74725 2096 ARG A C 1
ATOM 585 O O . ARG A 1 81 ? 7.91700 46.49800 82.33300 1.000 107.80240 2096 ARG A O 1
ATOM 593 N N . ARG A 1 82 ? 6.03900 47.45600 81.53300 1.000 107.80240 2097 ARG A N 1
ATOM 594 C CA . ARG A 1 82 ? 5.39300 47.48100 82.84600 1.000 111.88184 2097 ARG A CA 1
ATOM 595 C C . ARG A 1 82 ? 5.07200 46.09300 83.39000 1.000 104.71782 2097 ARG A C 1
ATOM 596 O O . ARG A 1 82 ? 4.61000 45.98800 84.53200 1.000 98.92239 2097 ARG A O 1
ATOM 604 N N . LEU A 1 83 ? 5.29500 45.03800 82.60500 1.000 104.32830 2098 LEU A N 1
ATOM 605 C CA . LEU A 1 83 ? 5.04500 43.66200 83.01900 1.000 107.37603 2098 LEU A CA 1
ATOM 606 C C . LEU A 1 83 ? 6.32000 42.87500 83.28000 1.000 106.74964 2098 LEU A C 1
ATOM 607 O O . LEU A 1 83 ? 6.25300 41.70200 83.67000 1.000 99.78828 2098 LEU A O 1
ATOM 612 N N . ILE A 1 84 ? 7.47600 43.48200 83.08600 1.000 118.89847 2099 ILE A N 1
ATOM 613 C CA . ILE A 1 84 ? 8.73200 42.75500 83.02400 1.000 123.61745 2099 ILE A CA 1
ATOM 614 C C . ILE A 1 84 ? 9.64300 43.21100 84.16100 1.000 123.45428 2099 ILE A C 1
ATOM 615 O O . ILE A 1 84 ? 9.74000 44.40800 84.46000 1.000 124.51493 2099 ILE A O 1
ATOM 620 N N . GLN A 1 85 ? 10.25900 42.24600 84.83700 1.000 124.50440 2100 GLN A N 1
ATOM 621 C CA . GLN A 1 85 ? 11.30500 42.53700 85.80900 1.000 123.92538 2100 GLN A CA 1
ATOM 622 C C . GLN A 1 85 ? 12.51100 41.67400 85.48800 1.000 113.98998 2100 GLN A C 1
ATOM 623 O O . GLN A 1 85 ? 12.38100 40.46300 85.27200 1.000 110.73433 2100 GLN A O 1
ATOM 629 N N . VAL A 1 86 ? 13.67400 42.29300 85.45200 1.000 109.69210 2101 VAL A N 1
ATOM 630 C CA . VAL A 1 86 ? 14.88500 41.62100 85.02300 1.000 110.61589 2101 VAL A CA 1
ATOM 631 C C . VAL A 1 86 ? 15.69200 41.24500 86.26100 1.000 113.14251 2101 VAL A C 1
ATOM 632 O O . VAL A 1 86 ? 15.90700 42.07700 87.15300 1.000 112.55034 2101 VAL A O 1
ATOM 636 N N . TRP A 1 87 ? 16.11900 39.99000 86.32800 1.000 112.65561 2102 TRP A N 1
ATOM 637 C CA . TRP A 1 87 ? 16.99200 39.52900 87.40300 1.000 112.91617 2102 TRP A CA 1
ATOM 638 C C . TRP A 1 87 ? 18.36300 39.20000 86.85200 1.000 111.81341 2102 TRP A C 1
ATOM 639 O O . TRP A 1 87 ? 18.51200 38.18200 86.13200 1.000 104.47305 2102 TRP A O 1
ATOM 650 N N . PRO A 1 88 ? 19.38600 39.97000 87.16600 1.000 120.12756 2103 PRO A N 1
ATOM 651 C CA . PRO A 1 88 ? 20.75100 39.60900 86.77200 1.000 122.69366 2103 PRO A CA 1
ATOM 652 C C . PRO A 1 88 ? 21.13200 38.23000 87.30100 1.000 119.77226 2103 PRO A C 1
ATOM 653 O O . PRO A 1 88 ? 20.83000 37.87800 88.44300 1.000 118.59053 2103 PRO A O 1
ATOM 657 N N . GLY A 1 89 ? 21.80100 37.45900 86.45900 1.000 120.54603 2104 GLY A N 1
ATOM 658 C CA . GLY A 1 89 ? 22.13800 36.10500 86.83500 1.000 123.70957 2104 GLY A CA 1
ATOM 659 C C . GLY A 1 89 ? 22.99900 35.43400 85.79100 1.000 120.24600 2104 GLY A C 1
ATOM 660 O O . GLY A 1 89 ? 23.47200 36.06500 84.84400 1.000 119.92754 2104 GLY A O 1
ATOM 661 N N . ASP A 1 90 ? 23.19700 34.13300 85.99200 1.000 118.82477 2105 ASP A N 1
ATOM 662 C CA . ASP A 1 90 ? 24.08100 33.32500 85.16500 1.000 120.58814 2105 ASP A CA 1
ATOM 663 C C . ASP A 1 90 ? 23.89500 31.86800 85.54400 1.000 124.18068 2105 ASP A C 1
ATOM 664 O O . ASP A 1 90 ? 24.11700 31.46500 86.69100 1.000 128.26801 2105 ASP A O 1
ATOM 669 N N . LEU A 1 91 ? 23.48700 31.08200 84.55400 1.000 126.32304 2106 LEU A N 1
ATOM 670 C CA . LEU A 1 91 ? 23.19400 29.67400 84.76300 1.000 129.32077 2106 LEU A CA 1
ATOM 671 C C . LEU A 1 91 ? 24.37900 28.95700 85.40300 1.000 132.86330 2106 LEU A C 1
ATOM 672 O O . LEU A 1 91 ? 24.20000 28.03300 86.20700 1.000 135.96104 2106 LEU A O 1
ATOM 677 N N . SER A 1 92 ? 25.60100 29.39000 85.07600 1.000 134.27399 2107 SER A N 1
ATOM 678 C CA . SER A 1 92 ? 26.79600 28.70200 85.56200 1.000 137.62966 2107 SER A CA 1
ATOM 679 C C . SER A 1 92 ? 26.91400 28.80200 87.07500 1.000 141.63540 2107 SER A C 1
ATOM 680 O O . SER A 1 92 ? 27.18200 27.80500 87.75500 1.000 142.17757 2107 SER A O 1
ATOM 683 N N . GLN A 1 93 ? 26.70400 29.99600 87.62400 1.000 147.06763 2108 GLN A N 1
ATOM 684 C CA . GLN A 1 93 ? 26.92500 30.21700 89.04400 1.000 153.82371 2108 GLN A CA 1
ATOM 685 C C . GLN A 1 93 ? 25.89000 29.48000 89.88900 1.000 155.56602 2108 GLN A C 1
ATOM 686 O O . GLN A 1 93 ? 24.82000 29.10900 89.40600 1.000 155.33441 2108 GLN A O 1
ATOM 692 N N . PRO A 1 94 ? 26.19900 29.24300 91.15700 1.000 158.04790 2109 PRO A N 1
ATOM 693 C CA . PRO A 1 94 ? 25.19000 28.68200 92.05400 1.000 161.15616 2109 PRO A CA 1
ATOM 694 C C . PRO A 1 94 ? 24.01900 29.63200 92.20000 1.000 146.76233 2109 PRO A C 1
ATOM 695 O O . PRO A 1 94 ? 24.17900 30.85500 92.19900 1.000 147.42031 2109 PRO A O 1
ATOM 699 N N . HIS A 1 95 ? 22.83000 29.03400 92.27100 1.000 145.69905 2110 HIS A N 1
ATOM 700 C CA . HIS A 1 95 ? 21.59700 29.82900 92.47300 1.000 135.11357 2110 HIS A CA 1
ATOM 701 C C . HIS A 1 95 ? 21.27300 30.60600 91.19600 1.000 136.46636 2110 HIS A C 1
ATOM 702 O O . HIS A 1 95 ? 20.59500 31.63400 91.31400 1.000 115.90600 2110 HIS A O 1
ATOM 709 N N . LEU A 1 96 ? 21.88300 30.19300 90.07500 1.000 132.59221 2111 LEU A N 1
ATOM 710 C CA . LEU A 1 96 ? 21.75900 30.75000 88.69300 1.000 128.39434 2111 LEU A CA 1
ATOM 711 C C . LEU A 1 96 ? 22.43600 32.12100 88.57900 1.000 125.82561 2111 LEU A C 1
ATOM 712 O O . LEU A 1 96 ? 22.22600 32.78600 87.55200 1.000 126.51254 2111 LEU A O 1
ATOM 717 N N . GLY A 1 97 ? 23.29000 32.48200 89.54100 1.000 126.65992 2112 GLY A N 1
ATOM 718 C CA . GLY A 1 97 ? 23.93600 33.80400 89.57000 1.000 116.42185 2112 GLY A CA 1
ATOM 719 C C . GLY A 1 97 ? 23.03400 34.83100 90.22500 1.000 117.03245 2112 GLY A C 1
ATOM 720 O O . GLY A 1 97 ? 23.36100 36.01800 90.16500 1.000 117.76938 2112 GLY A O 1
ATOM 721 N N . LEU A 1 98 ? 21.93400 34.38400 90.8300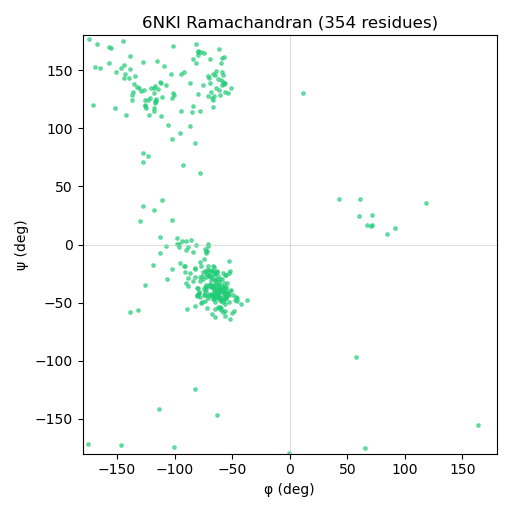0 1.000 117.17194 2113 LEU A N 1
ATOM 722 C CA . LEU A 1 98 ? 20.95600 35.30800 91.45700 1.000 131.19205 2113 LEU A CA 1
ATOM 723 C C . LEU A 1 98 ? 21.35400 35.71300 92.87500 1.000 140.56422 2113 LEU A C 1
ATOM 724 O O . LEU A 1 98 ? 22.16200 35.01900 93.50400 1.000 143.17243 2113 LEU A O 1
ATOM 729 N N . ALA A 1 99 ? 20.78700 36.83100 93.32300 1.000 144.52259 2114 ALA A N 1
ATOM 730 C CA . ALA A 1 99 ? 20.96400 37.35000 94.69300 1.000 156.90829 2114 ALA A CA 1
ATOM 731 C C . ALA A 1 99 ? 20.03700 36.56600 95.62700 1.000 161.74308 2114 ALA A C 1
ATOM 732 O O . ALA A 1 99 ? 19.08400 35.93900 95.13200 1.000 166.08570 2114 ALA A O 1
ATOM 734 N N . ASP A 1 100 ? 20.27800 36.62200 96.93800 1.000 160.27448 2115 ASP A N 1
ATOM 735 C CA . ASP A 1 100 ? 19.42600 35.88300 97.90700 1.000 155.52128 2115 ASP A CA 1
ATOM 736 C C . ASP A 1 100 ? 17.99300 36.41200 97.82700 1.000 147.00710 2115 ASP A C 1
ATOM 737 O O . ASP A 1 100 ? 17.06200 35.59700 97.81300 1.000 143.85672 2115 ASP A O 1
ATOM 742 N N . GLU A 1 101 ? 17.84400 37.72900 97.69000 1.000 145.10424 2116 GLU A N 1
ATOM 743 C CA . GLU A 1 101 ? 16.53100 38.41200 97.61300 1.000 147.88615 2116 GLU A CA 1
ATOM 744 C C . GLU A 1 101 ? 15.74000 37.87700 96.41100 1.000 136.11895 2116 GLU A C 1
ATOM 745 O O . GLU A 1 101 ? 14.53400 37.63800 96.55900 1.000 126.33620 2116 GLU A O 1
ATOM 751 N N . HIS A 1 102 ? 16.41200 37.63800 95.28500 1.000 136.54006 2117 HIS A N 1
ATOM 752 C CA . HIS A 1 102 ? 15.75700 37.14000 94.04700 1.000 136.22949 2117 HIS A CA 1
ATOM 753 C C . HIS A 1 102 ? 15.17300 35.73100 94.20400 1.000 143.43035 2117 HIS A C 1
ATOM 754 O O . HIS A 1 102 ? 14.24700 35.43500 93.44600 1.000 130.67883 2117 HIS A O 1
ATOM 761 N N . TRP A 1 103 ? 15.66500 34.90000 95.12700 1.000 159.67178 2118 TRP A N 1
ATOM 762 C CA . TRP A 1 103 ? 15.09800 33.52600 95.22200 1.000 167.50429 2118 TRP A CA 1
ATOM 763 C C . TRP A 1 103 ? 13.59700 33.60400 95.49600 1.000 175.06836 2118 TRP A C 1
ATOM 764 O O . TRP A 1 103 ? 12.83500 32.82000 94.90700 1.000 172.49173 2118 TRP A O 1
ATOM 775 N N . GLU A 1 104 ? 13.19900 34.55900 96.32300 1.000 184.22472 2119 GLU A N 1
ATOM 776 C CA . GLU A 1 104 ? 11.75900 34.86600 96.49900 1.000 192.40202 2119 GLU A CA 1
ATOM 777 C C . GLU A 1 104 ? 10.90100 33.60300 96.60500 1.000 189.63853 2119 GLU A C 1
ATOM 778 O O . GLU A 1 104 ? 9.84300 33.57400 95.95900 1.000 187.48301 2119 GLU A O 1
ATOM 784 N N . THR A 1 105 ? 11.38200 32.57200 97.29400 1.000 195.86822 2120 THR A N 1
ATOM 785 C CA . THR A 1 105 ? 10.54100 31.41200 97.57900 1.000 186.45920 2120 THR A CA 1
ATOM 786 C C . THR A 1 105 ? 10.34100 31.22100 99.07900 1.000 195.52081 2120 THR A C 1
ATOM 787 O O . THR A 1 105 ? 10.16700 30.09100 99.54900 1.000 196.17089 2120 THR A O 1
ATOM 791 N N . LEU A 1 106 ? 10.36000 32.31600 99.83400 1.000 194.72072 2121 LEU A N 1
ATOM 792 C CA . LEU A 1 106 ? 9.98400 32.30700 101.23000 1.000 201.04253 2121 LEU A CA 1
ATOM 793 C C . LEU A 1 106 ? 8.49700 32.62000 101.36400 1.000 198.82384 2121 LEU A C 1
ATOM 794 O O . LEU A 1 106 ? 8.11000 33.76400 101.59300 1.000 197.64738 2121 LEU A O 1
ATOM 799 N N . ALA A 1 119 ? 5.10100 36.07400 95.10800 1.000 171.75217 2134 ALA A N 1
ATOM 800 C CA . ALA A 1 119 ? 5.39200 34.65600 94.92900 1.000 163.16956 2134 ALA A CA 1
ATOM 801 C C . ALA A 1 119 ? 5.49200 34.33400 93.44600 1.000 151.14970 2134 ALA A C 1
ATOM 802 O O . ALA A 1 119 ? 5.16100 35.16800 92.60500 1.000 149.52582 2134 ALA A O 1
ATOM 804 N N . VAL A 1 120 ? 5.95000 33.12000 93.14000 1.000 144.09622 2135 VAL A N 1
ATOM 805 C CA . VAL A 1 120 ? 6.22100 32.68200 91.77200 1.000 134.04765 2135 VAL A CA 1
ATOM 806 C C . VAL A 1 120 ? 5.29300 31.52000 91.44500 1.000 126.72835 2135 VAL A C 1
ATOM 807 O O . VAL A 1 120 ? 5.30000 30.49800 92.14100 1.000 126.26251 2135 VAL A O 1
ATOM 811 N N . ASP A 1 121 ? 4.51000 31.67400 90.37100 1.000 119.05638 2136 ASP A N 1
ATOM 812 C CA . ASP A 1 121 ? 3.49100 30.69400 90.02300 1.000 112.67930 2136 ASP A CA 1
ATOM 813 C C . ASP A 1 121 ? 3.99100 29.60800 89.07400 1.000 104.96522 2136 ASP A C 1
ATOM 814 O O . ASP A 1 121 ? 3.41300 28.51300 89.05400 1.000 97.24850 2136 ASP A O 1
ATOM 819 N N . ALA A 1 122 ? 5.04000 29.86900 88.29600 1.000 104.18618 2137 ALA A N 1
ATOM 820 C CA . ALA A 1 122 ? 5.51800 28.88500 87.32000 1.000 103.79139 2137 ALA A CA 1
ATOM 821 C C . ALA A 1 122 ? 6.85800 29.32700 86.76800 1.000 89.59232 2137 ALA A C 1
ATOM 822 O O . ALA A 1 122 ? 7.17400 30.52000 86.74000 1.000 89.23965 2137 ALA A O 1
ATOM 824 N N . ILE A 1 123 ? 7.66000 28.36500 86.35200 1.000 102.66494 2138 ILE A N 1
ATOM 825 C CA . ILE A 1 123 ? 8.91000 28.73700 85.71400 1.000 103.47293 2138 ILE A CA 1
ATOM 826 C C . ILE A 1 123 ? 9.10600 27.90100 84.46700 1.000 98.83290 2138 ILE A C 1
ATOM 827 O O . ILE A 1 123 ? 8.70600 26.73400 84.39900 1.000 94.50080 2138 ILE A O 1
ATOM 832 N N . ILE A 1 124 ? 9.70000 28.53000 83.46300 1.000 98.19072 2139 ILE A N 1
ATOM 833 C CA . ILE A 1 124 ? 10.09100 27.86300 82.22900 1.000 96.27207 2139 ILE A CA 1
ATOM 834 C C . ILE A 1 124 ? 11.60200 27.97300 82.12100 1.000 80.52281 2139 ILE A C 1
ATOM 835 O O . ILE A 1 124 ? 12.14600 29.08300 82.03000 1.000 80.30437 2139 ILE A O 1
ATOM 840 N N . HIS A 1 125 ? 12.27500 26.84400 82.13700 1.000 95.41144 2140 HIS A N 1
ATOM 841 C CA . HIS A 1 125 ? 13.72100 26.85100 82.00400 1.000 103.25975 2140 HIS A CA 1
ATOM 842 C C . HIS A 1 125 ? 14.04300 26.62300 80.53000 1.000 94.61134 2140 HIS A C 1
ATOM 843 O O . HIS A 1 125 ? 14.11200 25.48500 80.06200 1.000 80.02538 2140 HIS A O 1
ATOM 850 N N . CYS A 1 126 ? 14.25800 27.73100 79.81300 1.000 92.66374 2141 CYS A N 1
ATOM 851 C CA . CYS A 1 126 ? 14.60200 27.76400 78.39400 1.000 90.62666 2141 CYS A CA 1
ATOM 852 C C . CYS A 1 126 ? 16.06300 28.12600 78.12700 1.000 89.24228 2141 CYS A C 1
ATOM 853 O O . CYS A 1 126 ? 16.63000 27.67300 77.12400 1.000 77.69089 2141 CYS A O 1
ATOM 856 N N . GLY A 1 127 ? 16.67700 28.91800 79.00800 1.000 100.05147 2142 GLY A N 1
ATOM 857 C CA . GLY A 1 127 ? 18.09400 29.22300 78.95600 1.000 108.00242 2142 GLY A CA 1
ATOM 858 C C . GLY A 1 127 ? 19.01400 28.01700 78.90500 1.000 117.35618 2142 GLY A C 1
ATOM 859 O O . GLY A 1 127 ? 18.89300 27.08100 79.70100 1.000 119.40905 2142 GLY A O 1
ATOM 860 N N . ALA A 1 128 ? 19.93800 28.04400 77.94800 1.000 125.10447 2143 ALA A N 1
ATOM 861 C CA . ALA A 1 128 ? 20.94900 27.01200 77.76800 1.000 131.01044 2143 ALA A CA 1
ATOM 862 C C . ALA A 1 128 ? 22.20500 27.69400 77.24400 1.000 134.53982 2143 ALA A C 1
ATOM 863 O O . ALA A 1 128 ? 22.27700 28.92300 77.17700 1.000 129.90505 2143 ALA A O 1
ATOM 865 N N . VAL A 1 129 ? 23.20800 26.90100 76.86900 1.000 144.77525 2144 VAL A N 1
ATOM 866 C CA . VAL A 1 129 ? 24.44700 27.51500 76.40500 1.000 152.70515 2144 VAL A CA 1
ATOM 867 C C . VAL A 1 129 ? 24.34600 27.91800 74.93600 1.000 162.02469 2144 VAL A C 1
ATOM 868 O O . VAL A 1 129 ? 24.60400 29.07500 74.58600 1.000 160.75875 2144 VAL A O 1
ATOM 872 N N . ILE A 1 130 ? 23.95900 26.99500 74.06000 1.000 175.28417 2145 ILE A N 1
ATOM 873 C CA . ILE A 1 130 ? 23.53900 27.37800 72.70800 1.000 178.66616 2145 ILE A CA 1
ATOM 874 C C . ILE A 1 130 ? 22.32500 26.56600 72.27700 1.000 176.91332 2145 ILE A C 1
ATOM 875 O O . ILE A 1 130 ? 22.27500 25.35500 72.47400 1.000 178.63721 2145 ILE A O 1
ATOM 880 N N . ASP A 1 135 ? 31.28200 20.33600 75.06200 1.000 117.20879 2150 ASP A N 1
ATOM 881 C CA . ASP A 1 135 ? 31.85900 19.68000 76.24600 1.000 132.68433 2150 ASP A CA 1
ATOM 882 C C . ASP A 1 135 ? 30.93000 19.61100 77.44500 1.000 132.02636 2150 ASP A C 1
ATOM 883 O O . ASP A 1 135 ? 30.38200 20.62300 77.87000 1.000 126.60992 2150 ASP A O 1
ATOM 888 N N . TYR A 1 136 ? 30.81200 18.41500 78.02700 1.000 139.85624 2151 TYR A N 1
ATOM 889 C CA . TYR A 1 136 ? 29.78600 18.17700 79.04200 1.000 144.21992 2151 TYR A CA 1
ATOM 890 C C . TYR A 1 136 ? 30.07500 18.89300 80.36100 1.000 147.69402 2151 TYR A C 1
ATOM 891 O O . TYR A 1 136 ? 29.17500 19.50700 80.94700 1.000 141.73805 2151 TYR A O 1
ATOM 900 N N . ASP A 1 137 ? 31.31000 18.81100 80.86300 1.000 157.40571 2152 ASP A N 1
ATOM 901 C CA . ASP A 1 137 ? 31.55700 19.27400 82.22600 1.000 161.87994 2152 ASP A CA 1
ATOM 902 C C . ASP A 1 137 ? 31.48300 20.79200 82.36000 1.000 163.11429 2152 ASP A C 1
ATOM 903 O O . ASP A 1 137 ? 31.33100 21.29300 83.48000 1.000 165.43562 2152 ASP A O 1
ATOM 908 N N . THR A 1 138 ? 31.58100 21.53200 81.25600 1.000 164.77239 2153 THR A N 1
ATOM 909 C CA . THR A 1 138 ? 31.48200 22.98400 81.32100 1.000 171.42845 2153 THR A CA 1
ATOM 910 C C . THR A 1 138 ? 30.03400 23.45400 81.20100 1.000 169.63613 2153 THR A C 1
ATOM 911 O O . THR A 1 138 ? 29.64100 24.43500 81.84400 1.000 170.64414 2153 THR A O 1
ATOM 915 N N . LEU A 1 139 ? 29.23200 22.76900 80.39000 1.000 167.93592 2154 LEU A N 1
ATOM 916 C CA . LEU A 1 139 ? 27.81600 23.08400 80.29700 1.000 161.93257 2154 LEU A CA 1
ATOM 917 C C . LEU A 1 139 ? 27.04400 22.60500 81.51800 1.000 160.43239 2154 LEU A C 1
ATOM 918 O O . LEU A 1 139 ? 25.88800 22.99800 81.69600 1.000 158.66376 2154 LEU A O 1
ATOM 923 N N . GLU A 1 140 ? 27.67000 21.77400 82.35400 1.000 162.24314 2155 GLU A N 1
ATOM 924 C CA . GLU A 1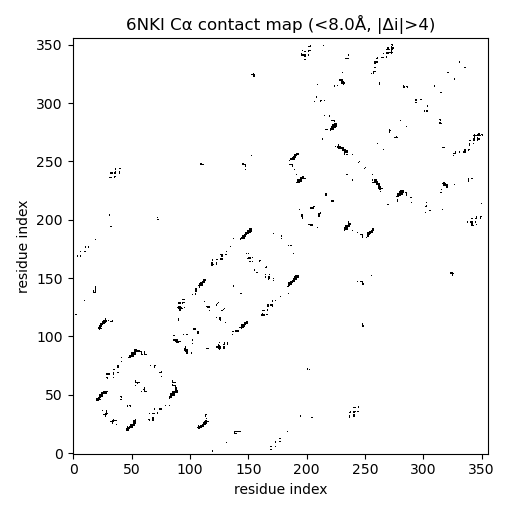 140 ? 26.97700 21.08900 83.43900 1.000 164.77239 2155 GLU A CA 1
ATOM 925 C C . GLU A 1 140 ? 26.40500 22.08800 84.43600 1.000 166.04359 2155 GLU A C 1
ATOM 926 O O . GLU A 1 140 ? 25.21000 22.07100 84.74400 1.000 164.34076 2155 GLU A O 1
ATOM 932 N N . ALA A 1 141 ? 27.25300 22.98000 84.94100 1.000 169.47821 2156 ALA A N 1
ATOM 933 C CA . ALA A 1 141 ? 26.77700 23.98700 85.88000 1.000 171.10736 2156 ALA A CA 1
ATOM 934 C C . ALA A 1 141 ? 25.74400 24.89800 85.23100 1.000 161.68254 2156 ALA A C 1
ATOM 935 O O . ALA A 1 141 ? 24.72400 25.23100 85.84500 1.000 160.77454 2156 ALA A O 1
ATOM 937 N N . ALA A 1 142 ? 25.98300 25.30300 83.98600 1.000 158.13738 2157 ALA A N 1
ATOM 938 C CA . ALA A 1 142 ? 25.08100 26.25300 83.35000 1.000 150.71544 2157 ALA A CA 1
ATOM 939 C C . ALA A 1 142 ? 23.76600 25.58500 82.96300 1.000 143.20664 2157 ALA A C 1
ATOM 940 O O . ALA A 1 142 ? 22.68300 26.15200 83.16000 1.000 136.71376 2157 ALA A O 1
ATOM 942 N N . ASN A 1 143 ? 23.82500 24.35500 82.45200 1.000 139.13510 2158 ASN A N 1
ATOM 943 C CA . ASN A 1 143 ? 22.59100 23.68400 82.07600 1.000 126.44411 2158 ASN A CA 1
ATOM 944 C C . ASN A 1 143 ? 22.00800 22.88800 83.24900 1.000 123.58587 2158 ASN A C 1
ATOM 945 O O . ASN A 1 143 ? 20.85700 23.10000 83.64400 1.000 122.27782 2158 ASN A O 1
ATOM 950 N N . VAL A 1 144 ? 22.79100 21.98700 83.83700 1.000 121.94883 2159 VAL A N 1
ATOM 951 C CA . VAL A 1 144 ? 22.20400 20.99500 84.73500 1.000 117.84571 2159 VAL A CA 1
ATOM 952 C C . VAL A 1 144 ? 22.14800 21.44400 86.20000 1.000 121.59089 2159 VAL A C 1
ATOM 953 O O . VAL A 1 144 ? 21.22600 21.05400 86.92400 1.000 123.59640 2159 VAL A O 1
ATOM 957 N N . ARG A 1 145 ? 23.11700 22.23200 86.66300 1.000 124.51230 2160 ARG A N 1
ATOM 958 C CA . ARG A 1 145 ? 23.07500 22.75000 88.03100 1.000 131.91318 2160 ARG A CA 1
ATOM 959 C C . ARG A 1 145 ? 21.90300 23.70100 88.20700 1.000 127.79690 2160 ARG A C 1
ATOM 960 O O . ARG A 1 145 ? 21.18500 23.64700 89.21300 1.000 115.02432 2160 ARG A O 1
ATOM 968 N N . SER A 1 146 ? 21.72500 24.59000 87.23500 1.000 122.08306 2161 SER A N 1
ATOM 969 C CA . SER A 1 146 ? 20.55600 25.44100 87.10400 1.000 116.92455 2161 SER A CA 1
ATOM 970 C C . SER A 1 146 ? 19.28400 24.61700 87.29500 1.000 117.67727 2161 SER A C 1
ATOM 971 O O . SER A 1 146 ? 18.38500 25.02300 88.04300 1.000 113.39517 2161 SER A O 1
ATOM 974 N N . THR A 1 147 ? 19.22000 23.43700 86.66500 1.000 118.78529 2162 THR A N 1
ATOM 975 C CA . THR A 1 147 ? 18.04700 22.58100 86.81600 1.000 119.34589 2162 THR A CA 1
ATOM 976 C C . THR A 1 147 ? 17.95000 22.05900 88.24400 1.000 125.66507 2162 THR A C 1
ATOM 977 O O . THR A 1 147 ? 16.86800 22.04800 88.84500 1.000 124.47019 2162 THR A O 1
ATOM 981 N N . PHE A 1 148 ? 19.08700 21.63700 88.80600 1.000 135.08462 2163 PHE A N 1
ATOM 982 C CA . PHE A 1 148 ? 19.14000 21.19100 90.19400 1.000 143.82514 2163 PHE A CA 1
ATOM 983 C C . PHE A 1 148 ? 18.72000 22.30600 91.14000 1.000 136.59532 2163 PHE A C 1
ATOM 984 O O . PHE A 1 148 ? 17.91100 22.09600 92.05200 1.000 134.78458 2163 PHE A O 1
ATOM 992 N N . ASP A 1 149 ? 19.27200 23.50400 90.94100 1.000 133.69235 2164 ASP A N 1
ATOM 993 C CA . ASP A 1 149 ? 18.86200 24.64700 91.74800 1.000 135.57941 2164 ASP A CA 1
ATOM 994 C C . ASP A 1 149 ? 17.35000 24.85300 91.67700 1.000 130.51565 2164 ASP A C 1
ATOM 995 O O . ASP A 1 149 ? 16.71900 25.20500 92.68200 1.000 138.52187 2164 ASP A O 1
ATOM 1000 N N . ILE A 1 150 ? 16.75500 24.59600 90.49300 1.000 126.64940 2165 ILE A N 1
ATOM 1001 C CA . ILE A 1 150 ? 15.34300 24.89300 90.22000 1.000 119.19324 2165 ILE A CA 1
ATOM 1002 C C . ILE A 1 150 ? 14.40400 23.95900 90.98800 1.000 120.46181 2165 ILE A C 1
ATOM 1003 O O . ILE A 1 150 ? 13.37700 24.40400 91.51900 1.000 109.83422 2165 ILE A O 1
ATOM 1008 N N . LEU A 1 151 ? 14.71000 22.66000 91.04100 1.000 126.53622 2166 LEU A N 1
ATOM 1009 C CA . LEU A 1 151 ? 13.87700 21.77500 91.85600 1.000 136.21896 2166 LEU A CA 1
ATOM 1010 C C . LEU A 1 151 ? 13.99300 22.10800 93.34100 1.000 146.20174 2166 LEU A C 1
ATOM 1011 O O . LEU A 1 151 ? 13.00700 22.01000 94.08100 1.000 120.89607 2166 LEU A O 1
ATOM 1016 N N . GLN A 1 152 ? 15.18900 22.48300 93.80100 1.000 153.02361 2167 GLN A N 1
ATOM 1017 C CA . GLN A 1 152 ? 15.30600 23.04100 95.14200 1.000 165.24613 2167 GLN A CA 1
ATOM 1018 C C . GLN A 1 152 ? 14.30400 24.15700 95.3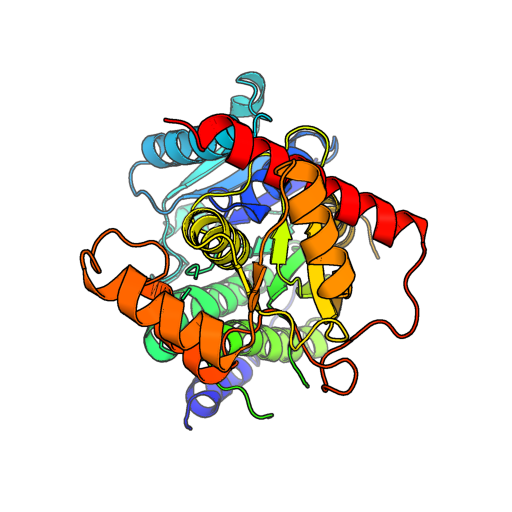4500 1.000 157.52941 2167 GLN A C 1
ATOM 1019 O O . GLN A 1 152 ? 13.70200 24.28500 96.41600 1.000 166.27520 2167 GLN A O 1
ATOM 1025 N N . CYS A 1 153 ? 14.10300 24.96200 94.31500 1.000 147.96511 2168 CYS A N 1
ATOM 1026 C CA . CYS A 1 153 ? 13.32800 26.17900 94.47300 1.000 140.14312 2168 CYS A CA 1
ATOM 1027 C C . CYS A 1 153 ? 11.83600 25.86400 94.57700 1.000 136.72955 2168 CYS A C 1
ATOM 1028 O O . CYS A 1 153 ? 11.13300 26.43000 95.42600 1.000 138.80875 2168 CYS A O 1
ATOM 1031 N N . LEU A 1 154 ? 11.33400 24.95600 93.72800 1.000 133.85552 2169 LEU A N 1
ATOM 1032 C CA . LEU A 1 154 ? 9.95700 24.48100 93.87500 1.000 129.76819 2169 LEU A CA 1
ATOM 1033 C C . LEU A 1 154 ? 9.71900 23.91000 95.27200 1.000 136.91115 2169 LEU A C 1
ATOM 1034 O O . LEU A 1 154 ? 8.72300 24.23700 95.92900 1.000 123.01738 2169 LEU A O 1
ATOM 1039 N N . ASN A 1 155 ? 10.63900 23.06600 95.73600 1.000 124.21753 2170 ASN A N 1
ATOM 1040 C CA . ASN A 1 155 ? 10.46900 22.35400 96.99900 1.000 143.60143 2170 ASN A CA 1
ATOM 1041 C C . ASN A 1 155 ? 10.24200 23.31200 98.16900 1.000 133.51338 2170 ASN A C 1
ATOM 1042 O O . ASN A 1 155 ? 9.31900 23.12600 98.96800 1.000 136.68481 2170 ASN A O 1
ATOM 1047 N N . ARG A 1 156 ? 11.05600 24.36000 98.26100 1.000 133.29756 2171 ARG A N 1
ATOM 1048 C CA . ARG A 1 156 ? 11.03300 25.25200 99.41100 1.000 144.51733 2171 ARG A CA 1
ATOM 1049 C C . ARG A 1 156 ? 9.87100 26.24100 99.37200 1.000 146.12015 2171 ARG A C 1
ATOM 1050 O O . ARG A 1 156 ? 9.53300 26.82500 100.40900 1.000 152.85254 2171 ARG A O 1
ATOM 1058 N N . SER A 1 157 ? 9.24000 26.38500 98.20800 1.000 140.61949 2172 SER A N 1
ATOM 1059 C CA . SER A 1 157 ? 8.11100 27.33700 98.02700 1.000 141.92491 2172 SER A CA 1
ATOM 1060 C C . SER A 1 157 ? 6.87000 26.88500 98.79700 1.000 146.03856 2172 SER A C 1
ATOM 1061 O O . SER A 1 157 ? 6.54600 25.69400 98.74100 1.000 148.07828 2172 SER A O 1
ATOM 1064 N N . PRO A 1 158 ? 6.12900 27.80200 99.45500 1.000 150.64701 2173 PRO A N 1
ATOM 1065 C CA . PRO A 1 158 ? 4.91300 27.43500 100.17500 1.000 155.96607 2173 PRO A CA 1
ATOM 1066 C C . PRO A 1 158 ? 3.82700 26.90200 99.23200 1.000 152.04455 2173 PRO A C 1
ATOM 1067 O O . PRO A 1 158 ? 3.25000 25.87900 99.52100 1.000 152.10771 2173 PRO A O 1
ATOM 1071 N N . THR A 1 159 ? 3.63700 27.58100 98.10000 1.000 149.53372 2174 THR A N 1
ATOM 1072 C CA . THR A 1 159 ? 2.60700 27.21300 97.09500 1.000 147.85983 2174 THR A CA 1
ATOM 1073 C C . THR A 1 159 ? 3.30800 26.52300 95.92600 1.000 150.57858 2174 THR A C 1
ATOM 1074 O O . THR A 1 159 ? 4.43100 26.93000 95.59700 1.000 149.29158 2174 THR A O 1
ATOM 1078 N N . PRO A 1 160 ? 2.66900 25.54600 95.25000 1.000 154.71065 2175 PRO A N 1
ATOM 1079 C CA . PRO A 1 160 ? 3.30300 24.81400 94.15300 1.000 144.91211 2175 PRO A CA 1
ATOM 1080 C C . PRO A 1 160 ? 3.63400 25.71700 92.95700 1.000 132.02109 2175 PRO A C 1
ATOM 1081 O O . PRO A 1 160 ? 2.94800 26.68700 92.74200 1.000 130.47091 2175 PRO A O 1
ATOM 1085 N N . ILE A 1 161 ? 4.70400 25.36900 92.23900 1.000 124.38333 2176 ILE A N 1
ATOM 1086 C CA . ILE A 1 161 ? 5.21500 26.12900 91.09900 1.000 118.16417 2176 ILE A CA 1
ATOM 1087 C C . ILE A 1 161 ? 5.32300 25.18700 89.91000 1.000 107.28655 2176 ILE A C 1
ATOM 1088 O O . ILE A 1 161 ? 6.07700 24.20800 89.95900 1.000 101.86221 2176 ILE A O 1
ATOM 1093 N N . ALA A 1 162 ? 4.61500 25.50300 88.83000 1.000 105.96007 2177 ALA A N 1
ATOM 1094 C CA . ALA A 1 162 ? 4.74200 24.71100 87.60900 1.000 104.20723 2177 ALA A CA 1
ATOM 1095 C C . ALA A 1 162 ? 6.12600 24.88500 86.97700 1.000 99.61721 2177 ALA A C 1
ATOM 1096 O O . ALA A 1 162 ? 6.61800 26.01000 86.81600 1.000 91.27410 2177 ALA A O 1
ATOM 1098 N N . LEU A 1 163 ? 6.75900 23.76000 86.64000 1.000 99.21453 2178 LEU A N 1
ATOM 1099 C CA . LEU A 1 163 ? 8.01100 23.73700 85.89200 1.000 101.62797 2178 LEU A CA 1
ATOM 1100 C C . LEU A 1 163 ? 7.79700 23.16000 84.49000 1.000 91.73995 2178 LEU A C 1
ATOM 1101 O O . LEU A 1 163 ? 7.07400 22.17400 84.31200 1.000 91.55308 2178 LEU A O 1
ATOM 1106 N N . THR A 1 164 ? 8.43200 23.76900 83.49500 1.000 87.21309 2179 THR A N 1
ATOM 1107 C CA . THR A 1 164 ? 8.45700 23.22300 82.13400 1.000 87.12360 2179 THR A CA 1
ATOM 1108 C C . THR A 1 164 ? 9.87000 23.37100 81.61400 1.000 83.85742 2179 THR A C 1
ATOM 1109 O O . THR A 1 164 ? 10.41100 24.48200 81.60600 1.000 82.16775 2179 THR A O 1
ATOM 1113 N N . TYR A 1 165 ? 10.46400 22.26500 81.19400 1.000 87.70788 2180 TYR A N 1
ATOM 1114 C CA . TYR A 1 165 ? 11.85200 22.26000 80.77000 1.000 96.10889 2180 TYR A CA 1
ATOM 1115 C C . TYR A 1 165 ? 11.93900 21.93600 79.29500 1.000 96.50894 2180 TYR A C 1
ATOM 1116 O O . TYR A 1 165 ? 11.34200 20.96500 78.82000 1.000 95.94835 2180 TYR A O 1
ATOM 1125 N N . ILE A 1 166 ? 12.75300 22.73300 78.60000 1.000 94.82716 2181 ILE A N 1
ATOM 1126 C CA . ILE A 1 166 ? 12.98600 22.57400 77.14000 1.000 97.60644 2181 ILE A CA 1
ATOM 1127 C C . ILE A 1 166 ? 14.24100 21.72800 76.95100 1.000 93.69018 2181 ILE A C 1
ATOM 1128 O O . ILE A 1 166 ? 15.32600 22.21500 77.25500 1.000 91.51887 2181 ILE A O 1
ATOM 1133 N N . SER A 1 167 ? 14.08100 20.54200 76.37600 1.000 96.22733 2182 SER A N 1
ATOM 1134 C CA . SER A 1 167 ? 15.20500 19.60500 76.14600 1.000 100.39625 2182 SER A CA 1
ATOM 1135 C C . SER A 1 167 ? 15.20800 19.19700 74.67500 1.000 101.69377 2182 SER A C 1
ATOM 1136 O O . SER A 1 167 ? 14.16300 19.31800 74.03900 1.000 96.02204 2182 SER A O 1
ATOM 1139 N N . ALA A 1 168 ? 16.35200 18.75800 74.15900 1.000 106.13904 2183 ALA A N 1
ATOM 1140 C CA . ALA A 1 168 ? 16.47000 18.32700 72.74900 1.000 107.69976 2183 ALA A CA 1
ATOM 1141 C C . ALA A 1 168 ? 15.93300 16.90500 72.56600 1.000 110.52115 2183 ALA A C 1
ATOM 1142 O O . ALA A 1 168 ? 15.68400 16.22300 73.56300 1.000 110.84224 2183 ALA A O 1
ATOM 1144 N N . LEU A 1 169 ? 15.72200 16.50500 71.31100 1.000 114.87693 2184 LEU A N 1
ATOM 1145 C CA . LEU A 1 169 ? 15.21800 15.15000 70.97400 1.000 119.48275 2184 LEU A CA 1
ATOM 1146 C C . LEU A 1 169 ? 16.29100 14.12900 71.35600 1.000 129.96295 2184 LEU A C 1
ATOM 1147 O O . LEU A 1 169 ? 17.47700 14.43700 71.19900 1.000 132.06847 2184 LEU A O 1
ATOM 1152 N N . ILE A 1 170 ? 15.87300 12.94200 71.79000 1.000 137.26909 2185 ILE A N 1
ATOM 1153 C CA . ILE A 1 170 ? 16.79600 11.91800 72.27000 1.0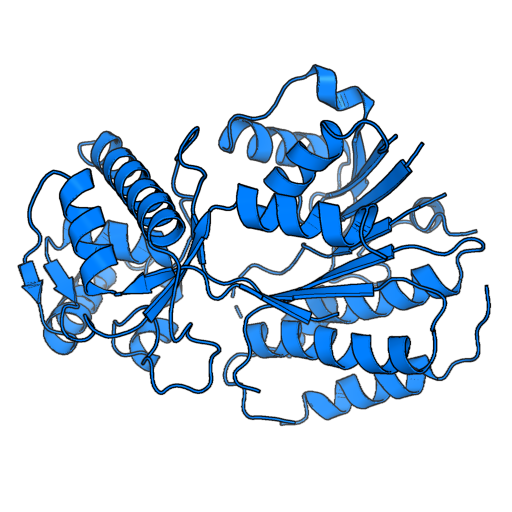00 148.57308 2185 ILE A CA 1
ATOM 1154 C C . ILE A 1 170 ? 16.40900 10.60400 71.60200 1.000 157.76628 2185 ILE A C 1
ATOM 1155 O O . ILE A 1 170 ? 15.21400 10.28600 71.51900 1.000 158.31109 2185 ILE A O 1
ATOM 1160 N N . PRO A 1 171 ? 17.36800 9.82300 71.09400 1.000 166.94896 2186 PRO A N 1
ATOM 1161 C CA . PRO A 1 171 ? 17.01400 8.49900 70.54300 1.000 169.94932 2186 PRO A CA 1
ATOM 1162 C C . PRO A 1 171 ? 16.27100 7.59100 71.51800 1.000 168.98605 2186 PRO A C 1
ATOM 1163 O O . PRO A 1 171 ? 15.30200 6.93000 71.12400 1.000 170.45202 2186 PRO A O 1
ATOM 1167 N N . GLY A 1 172 ? 16.69000 7.54200 72.77700 1.000 167.84907 2187 GLY A N 1
ATOM 1168 C CA . GLY A 1 172 ? 15.95600 6.79100 73.77300 1.000 164.88819 2187 GLY A CA 1
ATOM 1169 C C . GLY A 1 172 ? 14.77600 7.56100 74.33700 1.000 156.15820 2187 GLY A C 1
ATOM 1170 O O . GLY A 1 172 ? 13.89300 8.00900 73.59900 1.000 148.38884 2187 GLY A O 1
ATOM 1171 N N . PRO A 1 196 ? 21.78100 3.92700 81.06600 1.000 186.17495 2211 PRO A N 1
ATOM 1172 C CA . PRO A 1 196 ? 21.35900 5.00200 80.15700 1.000 182.91930 2211 PRO A CA 1
ATOM 1173 C C . PRO A 1 196 ? 21.30000 4.53300 78.70900 1.000 190.44389 2211 PRO A C 1
ATOM 1174 O O . PRO A 1 196 ? 20.98600 3.36900 78.45300 1.000 194.85757 2211 PRO A O 1
ATOM 1178 N N . ILE A 1 197 ? 21.61000 5.44400 77.78500 1.000 193.41530 2212 ILE A N 1
ATOM 1179 C CA . ILE A 1 197 ? 21.61900 5.16900 76.35200 1.000 205.50359 2212 ILE A CA 1
ATOM 1180 C C . ILE A 1 197 ? 22.72100 6.01600 75.72800 1.000 212.14122 2212 ILE A C 1
ATOM 1181 O O . ILE A 1 197 ? 23.08300 7.07000 76.25600 1.000 216.81021 2212 ILE A O 1
ATOM 1186 N N . GLU A 1 198 ? 23.28400 5.52300 74.62400 1.000 210.35154 2213 GLU A N 1
ATOM 1187 C CA . GLU A 1 198 ? 24.28400 6.26900 73.86700 1.000 207.13273 2213 GLU A CA 1
ATOM 1188 C C . GLU A 1 198 ? 23.82200 7.68800 73.55000 1.000 199.02386 2213 GLU A C 1
ATOM 1189 O O . GLU A 1 198 ? 22.67500 7.91300 73.15300 1.000 195.40764 2213 GLU A O 1
ATOM 1195 N N . LEU A 1 199 ? 24.72600 8.64600 73.76200 1.000 194.47595 2214 LEU A N 1
ATOM 1196 C CA . LEU A 1 199 ? 24.53400 10.04200 73.37800 1.000 185.62226 2214 LEU A CA 1
ATOM 1197 C C . LEU A 1 199 ? 25.91100 10.63200 73.10700 1.000 190.03331 2214 LEU A C 1
ATOM 1198 O O . LEU A 1 199 ? 26.74400 10.70600 74.01600 1.000 194.66018 2214 LEU A O 1
ATOM 1203 N N . THR A 1 200 ? 26.13900 11.05800 71.86400 1.000 188.78842 2215 THR A N 1
ATOM 1204 C CA . THR A 1 200 ? 27.46700 11.51500 71.46000 1.000 193.05999 2215 THR A CA 1
ATOM 1205 C C . THR A 1 200 ? 27.85100 12.80800 72.16900 1.000 195.99455 2215 THR A C 1
ATOM 1206 O O . THR A 1 200 ? 28.85300 12.86500 72.89500 1.000 201.71366 2215 THR A O 1
ATOM 1210 N N . ASP A 1 201 ? 27.06000 13.86200 71.96700 1.000 192.39675 2216 ASP A N 1
ATOM 1211 C CA . ASP A 1 201 ? 27.43400 15.21300 72.36100 1.000 189.65432 2216 ASP A CA 1
ATOM 1212 C C . ASP A 1 201 ? 27.05800 15.49000 73.80800 1.000 187.63039 2216 ASP A C 1
ATOM 1213 O O . ASP A 1 201 ? 25.96300 15.13300 74.25000 1.000 187.50669 2216 ASP A O 1
ATOM 1218 N N . GLY A 1 202 ? 27.95500 16.17400 74.52100 1.000 187.77251 2217 GLY A N 1
ATOM 1219 C CA . GLY A 1 202 ? 27.65000 16.59400 75.87700 1.000 180.42953 2217 GLY A CA 1
ATOM 1220 C C . GLY A 1 202 ? 26.47600 17.55200 75.94500 1.000 164.59079 2217 GLY A C 1
ATOM 1221 O O . GLY A 1 202 ? 25.68300 17.50500 76.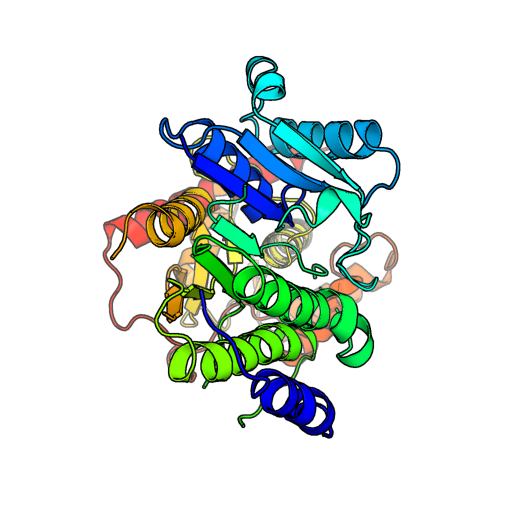88800 1.000 166.25151 2217 GLY A O 1
ATOM 1222 N N . TYR A 1 203 ? 26.34600 18.43300 74.95400 1.000 149.32317 2218 TYR A N 1
ATOM 1223 C CA . TYR A 1 203 ? 25.19400 19.32200 74.92700 1.000 151.58660 2218 TYR A CA 1
ATOM 1224 C C . TYR A 1 203 ? 23.88800 18.53100 74.94900 1.000 144.10149 2218 TYR A C 1
ATOM 1225 O O . TYR A 1 203 ? 23.07600 18.66700 75.87000 1.000 142.83291 2218 TYR A O 1
ATOM 1234 N N . THR A 1 204 ? 23.67100 17.69900 73.92900 1.000 139.01930 2219 THR A N 1
ATOM 1235 C CA . THR A 1 204 ? 22.54400 16.77200 73.95400 1.000 134.91354 2219 THR A CA 1
ATOM 1236 C C . THR A 1 204 ? 22.56500 15.87700 75.19300 1.000 136.61375 2219 THR A C 1
ATOM 1237 O O . THR A 1 204 ? 21.51500 15.41200 75.65100 1.000 136.89273 2219 THR A O 1
ATOM 1241 N N . GLN A 1 205 ? 23.74700 15.64700 75.76000 1.000 137.74809 2220 GLN A N 1
ATOM 1242 C CA . GLN A 1 205 ? 23.88200 14.86400 76.98100 1.000 139.67991 2220 GLN A CA 1
ATOM 1243 C C . GLN A 1 205 ? 23.60100 15.69300 78.23000 1.000 138.92982 2220 GLN A C 1
ATOM 1244 O O . GLN A 1 205 ? 23.29800 15.11700 79.27900 1.000 141.26167 2220 GLN A O 1
ATOM 1250 N N . THR A 1 206 ? 23.68100 17.02700 78.13400 1.000 139.30618 2221 THR A N 1
ATOM 1251 C CA . THR A 1 206 ? 23.27900 17.88900 79.24600 1.000 140.96427 2221 THR A CA 1
ATOM 1252 C C . THR A 1 206 ? 21.76700 18.00400 79.33900 1.000 132.26059 2221 THR A C 1
ATOM 1253 O O . THR A 1 206 ? 21.19500 17.86600 80.42700 1.000 130.54460 2221 THR A O 1
ATOM 1257 N N . LYS A 1 207 ? 21.11000 18.32000 78.21500 1.000 124.38597 2222 LYS A N 1
ATOM 1258 C CA . LYS A 1 207 ? 19.65400 18.44000 78.21400 1.000 117.37986 2222 LYS A CA 1
ATOM 1259 C C . LYS A 1 207 ? 19.02500 17.15400 78.72700 1.000 112.99513 2222 LYS A C 1
ATOM 1260 O O . LYS A 1 207 ? 18.18400 17.17500 79.63500 1.000 109.95529 2222 LYS A O 1
ATOM 1266 N N . PHE A 1 208 ? 19.43900 16.01600 78.15800 1.000 115.67176 2223 PHE A N 1
ATOM 1267 C CA . PHE A 1 208 ? 19.04900 14.72400 78.70500 1.000 124.89919 2223 PHE A CA 1
ATOM 1268 C C . PHE A 1 208 ? 19.40900 14.61600 80.17900 1.000 132.83435 2223 PHE A C 1
ATOM 1269 O O . PHE A 1 208 ? 18.62300 14.09800 80.97900 1.000 133.92922 2223 PHE A O 1
ATOM 1277 N N . ALA A 1 209 ? 20.61100 15.07100 80.55200 1.000 136.13738 2224 ALA A N 1
ATOM 1278 C CA . ALA A 1 209 ? 21.03600 14.98000 81.94400 1.000 136.83483 2224 ALA A CA 1
ATOM 1279 C C . ALA A 1 209 ? 20.06000 15.70600 82.86000 1.000 133.62392 2224 ALA A C 1
ATOM 1280 O O . ALA A 1 209 ? 19.65200 15.17100 83.89800 1.000 134.20030 2224 ALA A O 1
ATOM 1282 N N . SER A 1 210 ? 19.67900 16.93600 82.49300 1.000 128.37855 2225 SER A N 1
ATOM 1283 C CA . SER A 1 210 ? 18.66200 17.64700 83.26300 1.000 128.33644 2225 SER A CA 1
ATOM 1284 C C . SER A 1 210 ? 17.30500 16.95300 83.15800 1.000 128.63384 2225 SER A C 1
ATOM 1285 O O . SER A 1 210 ? 16.46400 17.07000 84.06000 1.000 127.18893 2225 SER A O 1
ATOM 1288 N N . GLU A 1 211 ? 17.08500 16.22000 82.06900 1.000 129.72608 2226 GLU A N 1
ATOM 1289 C CA . GLU A 1 211 ? 15.80600 15.55900 81.84900 1.000 130.72094 2226 GLU A CA 1
ATOM 1290 C C . GLU A 1 211 ? 15.65200 14.34800 82.76300 1.000 131.81844 2226 GLU A C 1
ATOM 1291 O O . GLU A 1 211 ? 14.62900 14.19600 83.44100 1.000 127.84691 2226 GLU A O 1
ATOM 1297 N N . GLN A 1 212 ? 16.68000 13.49000 82.82100 1.000 137.60334 2227 GLN A N 1
ATOM 1298 C CA . GLN A 1 212 ? 16.63000 12.31200 83.68500 1.000 143.27244 2227 GLN A CA 1
ATOM 1299 C C . GLN A 1 212 ? 16.60700 12.70100 85.15900 1.000 143.73039 2227 GLN A C 1
ATOM 1300 O O . GLN A 1 212 ? 16.14000 11.93200 86.00700 1.000 145.12530 2227 GLN A O 1
ATOM 1306 N N . LEU A 1 213 ? 17.08800 13.90100 85.46800 1.000 142.60657 2228 LEU A N 1
ATOM 1307 C CA . LEU A 1 213 ? 16.94700 14.45800 86.80600 1.000 145.16214 2228 LEU A CA 1
ATOM 1308 C C . LEU A 1 213 ? 15.48200 14.74800 87.14000 1.000 142.20126 2228 LEU A C 1
ATOM 1309 O O . LEU A 1 213 ? 15.02100 14.44800 88.25000 1.000 145.49639 2228 LEU A O 1
ATOM 1314 N N . ILE A 1 214 ? 14.73800 15.34300 86.18800 1.000 135.50835 2229 ILE A N 1
ATOM 1315 C CA . ILE A 1 214 ? 13.32200 15.67900 86.38700 1.000 128.09957 2229 ILE A CA 1
ATOM 1316 C C . ILE A 1 214 ? 12.54600 14.48700 86.93300 1.000 128.38908 2229 ILE A C 1
ATOM 1317 O O . ILE A 1 214 ? 11.72000 14.62400 87.84600 1.000 127.12577 2229 ILE A O 1
ATOM 1322 N N . GLY A 1 215 ? 12.80200 13.29600 86.38400 1.000 134.12924 2230 GLY A N 1
ATOM 1323 C CA . GLY A 1 215 ? 11.96200 12.14700 86.69300 1.000 146.20700 2230 GLY A CA 1
ATOM 1324 C C . GLY A 1 215 ? 12.00500 11.74100 88.15400 1.000 163.12482 2230 GLY A C 1
ATOM 1325 O O . GLY A 1 215 ? 10.96500 11.46200 88.75900 1.000 168.55968 2230 GLY A O 1
ATOM 1326 N N . ALA A 1 216 ? 13.20400 11.68800 88.73600 1.000 172.99706 2231 ALA A N 1
ATOM 1327 C CA . ALA A 1 216 ? 13.31400 11.33100 90.14600 1.000 179.77155 2231 ALA A CA 1
ATOM 1328 C C . ALA A 1 216 ? 12.49700 12.27600 91.01100 1.000 174.48671 2231 ALA A C 1
ATOM 1329 O O . ALA A 1 216 ? 11.87400 11.84900 91.99000 1.000 179.13727 2231 ALA A O 1
ATOM 1331 N N . PHE A 1 217 ? 12.45700 13.55700 90.64700 1.000 167.09109 2232 PHE A N 1
ATOM 1332 C CA . PHE A 1 217 ? 11.64700 14.49200 91.41100 1.000 156.92408 2232 PHE A CA 1
ATOM 1333 C C . PHE A 1 217 ? 10.16400 14.18100 91.25400 1.000 148.13618 2232 PHE A C 1
ATOM 1334 O O . PHE A 1 217 ? 9.41600 14.20600 92.24100 1.000 148.74415 2232 PHE A O 1
ATOM 1342 N N . SER A 1 218 ? 9.72000 13.86400 90.02600 1.000 137.74809 2233 SER A N 1
ATOM 1343 C CA . SER A 1 218 ? 8.29500 13.62500 89.79300 1.000 134.52139 2233 SER A CA 1
ATOM 1344 C C . SER A 1 218 ? 7.80100 12.39600 90.55200 1.000 143.14611 2233 SER A C 1
ATOM 1345 O O . SER A 1 218 ? 6.84300 12.48200 91.33100 1.000 143.94884 2233 SER A O 1
ATOM 1348 N N . ALA A 1 219 ? 8.44300 11.24300 90.34500 1.000 152.44723 2234 ALA A N 1
ATOM 1349 C CA . ALA A 1 219 ? 8.01000 10.02600 91.01900 1.000 161.24828 2234 ALA A CA 1
ATOM 1350 C C . ALA A 1 219 ? 7.90500 10.19700 92.52800 1.000 174.77885 2234 ALA A C 1
ATOM 1351 O O . ALA A 1 219 ? 7.28500 9.35400 93.18400 1.000 181.87707 2234 ALA A O 1
ATOM 1353 N N . ARG A 1 220 ? 8.46700 11.27700 93.08000 1.000 178.18452 2235 ARG A N 1
ATOM 1354 C CA . ARG A 1 220 ? 8.45500 11.54500 94.50900 1.000 188.57524 2235 ARG A CA 1
ATOM 1355 C C . ARG A 1 220 ? 7.73700 12.83000 94.90600 1.000 183.76151 2235 ARG A C 1
ATOM 1356 O O . ARG A 1 220 ? 7.39200 12.97300 96.08400 1.000 189.15689 2235 ARG A O 1
ATOM 1364 N N . HIS A 1 221 ? 7.49700 13.76400 93.97400 1.000 170.29673 2236 HIS A N 1
ATOM 1365 C CA . HIS A 1 221 ? 6.85200 15.04800 94.28700 1.000 163.16956 2236 HIS A CA 1
ATOM 1366 C C . HIS A 1 221 ? 5.66400 15.27000 93.35400 1.000 157.41624 2236 HIS A C 1
ATOM 1367 O O . HIS A 1 221 ? 5.72900 16.05200 92.40200 1.000 148.65993 2236 HIS A O 1
ATOM 1374 N N . LYS A 1 222 ? 4.55600 14.59900 93.67300 1.000 162.10101 2237 LYS A N 1
ATOM 1375 C CA . LYS A 1 222 ? 3.32900 14.63200 92.88800 1.000 165.28824 2237 LYS A CA 1
ATOM 1376 C C . LYS A 1 222 ? 2.58800 15.97000 92.96400 1.000 167.57799 2237 LYS A C 1
ATOM 1377 O O . LYS A 1 222 ? 1.54800 16.10600 92.30400 1.000 170.02039 2237 LYS A O 1
ATOM 1383 N N . ALA A 1 223 ? 3.08200 16.95400 93.71800 1.000 169.43347 2238 ALA A N 1
ATOM 1384 C CA . ALA A 1 223 ? 2.36800 18.20800 93.94400 1.000 161.37988 2238 ALA A CA 1
ATOM 1385 C C . ALA A 1 223 ? 2.80200 19.33300 93.01300 1.000 155.13702 2238 ALA A C 1
ATOM 1386 O O . ALA A 1 223 ? 2.28200 20.44900 93.12900 1.000 155.79236 2238 ALA A O 1
ATOM 1388 N N . HIS A 1 224 ? 3.74600 19.08000 92.10900 1.000 146.98604 2239 HIS A N 1
ATOM 1389 C CA . HIS A 1 224 ? 4.19400 20.06900 91.13900 1.000 147.37293 2239 HIS A CA 1
ATOM 1390 C C . HIS A 1 224 ? 3.85700 19.56700 89.74800 1.000 134.34506 2239 HIS A C 1
ATOM 1391 O O . HIS A 1 224 ? 4.22600 18.44400 89.39000 1.000 132.73434 2239 HIS A O 1
ATOM 1398 N N . SER A 1 225 ? 3.13900 20.38100 88.98100 1.000 132.09479 2240 SER A N 1
ATOM 1399 C CA . SER A 1 225 ? 2.87800 20.02700 87.59000 1.000 121.71459 2240 SER A CA 1
ATOM 1400 C C . SER A 1 225 ? 4.13900 20.33600 86.79500 1.000 114.35845 2240 SER A C 1
ATOM 1401 O O . SER A 1 225 ? 4.54400 21.49900 86.67800 1.000 95.10351 2240 SER A O 1
ATOM 1404 N N . LEU A 1 226 ? 4.77100 19.30300 86.25600 1.000 110.00266 2241 LEU A N 1
ATOM 1405 C CA . LEU A 1 226 ? 6.05600 19.46500 85.59500 1.000 113.55046 2241 LEU A CA 1
ATOM 1406 C C . LEU A 1 226 ? 6.03300 18.77900 84.23100 1.000 111.05279 2241 LEU A C 1
ATOM 1407 O O . LEU A 1 226 ? 5.51100 17.66700 84.10300 1.000 113.18989 2241 LEU A O 1
ATOM 1412 N N . THR A 1 227 ? 6.55300 19.46600 83.20200 1.000 107.38919 2242 THR A N 1
ATOM 1413 C CA . THR A 1 227 ? 6.55900 18.95100 81.83400 1.000 106.53119 2242 THR A CA 1
ATOM 1414 C C . THR A 1 227 ? 7.87600 19.24500 81.11700 1.000 92.10578 2242 THR A C 1
ATOM 1415 O O . THR A 1 227 ? 8.54900 20.24900 81.37500 1.000 83.93375 2242 THR A O 1
ATOM 1419 N N . ILE A 1 228 ? 8.21400 18.36300 80.18100 1.000 91.54519 2243 ILE A N 1
ATOM 1420 C CA . ILE A 1 228 ? 9.38400 18.50100 79.32100 1.000 94.01390 2243 ILE A CA 1
ATOM 1421 C C . ILE A 1 228 ? 8.95300 18.55000 77.84900 1.000 101.77273 2243 ILE A C 1
ATOM 1422 O O . ILE A 1 228 ? 8.11000 17.76100 77.40100 1.000 102.03329 2243 ILE A O 1
ATOM 1427 N N . VAL A 1 229 ? 9.53100 19.49300 77.10100 1.000 103.28344 2244 VAL A N 1
ATOM 1428 C CA . VAL A 1 229 ? 9.22400 19.70700 75.69100 1.000 105.32052 2244 VAL A CA 1
ATOM 1429 C C . VAL A 1 229 ? 10.53000 19.63300 74.89900 1.000 102.52282 2244 VAL A C 1
ATOM 1430 O O . VAL A 1 229 ? 11.44400 20.44300 75.11100 1.000 98.12492 2244 VAL A O 1
ATOM 1434 N N . ARG A 1 230 ? 10.62400 18.65300 73.99800 1.000 106.36012 2245 ARG A N 1
ATOM 1435 C CA . ARG A 1 230 ? 11.84100 18.41600 73.22600 1.000 108.44458 2245 ARG A CA 1
ATOM 1436 C C . ARG A 1 230 ? 11.67200 18.87800 71.77500 1.000 99.69616 2245 ARG A C 1
ATOM 1437 O O . ARG A 1 230 ? 11.00700 18.20200 70.97400 1.000 97.34588 2245 ARG A O 1
ATOM 1445 N N . PRO A 1 231 ? 12.22200 20.02900 71.39600 1.000 93.93495 2246 PRO A N 1
ATOM 1446 C CA . PRO A 1 231 ? 12.07400 20.50800 70.01900 1.000 90.24240 2246 PRO A CA 1
ATOM 1447 C C . PRO A 1 231 ? 13.31700 20.27200 69.16000 1.000 86.78672 2246 PRO A C 1
ATOM 1448 O O . PRO A 1 231 ? 14.37400 19.87200 69.66000 1.000 83.78110 2246 PRO A O 1
ATOM 1452 N N . GLY A 1 232 ? 13.19300 20.50900 67.85900 1.000 85.72870 2247 GLY A N 1
ATOM 1453 C CA . GLY A 1 232 ? 14.32800 20.41700 66.96000 1.000 85.53920 2247 GLY A CA 1
ATOM 1454 C C . GLY A 1 232 ? 14.67000 21.78500 66.41000 1.000 84.12324 2247 GLY A C 1
ATOM 1455 O O . GLY A 1 232 ? 14.58500 22.78000 67.13500 1.000 80.88075 2247 GLY A O 1
ATOM 1456 N N . PHE A 1 233 ? 15.04200 21.85800 65.13100 1.000 86.62618 2248 PHE A N 1
ATOM 1457 C CA . PHE A 1 233 ? 15.25400 23.15500 64.50500 1.000 80.19383 2248 PHE A CA 1
ATOM 1458 C C . PHE A 1 233 ? 13.97400 23.97600 64.59800 1.000 71.50857 2248 PHE A C 1
ATOM 1459 O O . PHE A 1 233 ? 12.86200 23.44700 64.54800 1.000 71.24538 2248 PHE A O 1
ATOM 1467 N N . MET A 1 234 ? 14.14200 25.26200 64.87200 1.000 70.18473 2249 MET A N 1
ATOM 1468 C CA . MET A 1 234 ? 12.98200 26.16700 64.99000 1.000 70.59267 2249 MET A CA 1
ATOM 1469 C C . MET A 1 234 ? 13.20000 27.34200 64.04900 1.000 66.96856 2249 MET A C 1
ATOM 1470 O O . MET A 1 234 ? 14.18100 28.04600 64.23100 1.000 69.18461 2249 MET A O 1
ATOM 1475 N N . ILE A 1 235 ? 12.25700 27.59200 63.14600 1.000 70.64005 2250 ILE A N 1
ATOM 1476 C CA . ILE A 1 235 ? 12.43900 28.71000 62.18300 1.000 76.57234 2250 ILE A CA 1
ATOM 1477 C C . ILE A 1 235 ? 11.36600 29.75400 62.45800 1.000 76.51444 2250 ILE A C 1
ATOM 1478 O O . ILE A 1 235 ? 10.33500 29.40200 63.01200 1.000 69.21093 2250 ILE A O 1
ATOM 1483 N N . GLY A 1 236 ? 11.62400 30.98700 62.04200 1.000 78.22254 2251 GLY A N 1
ATOM 1484 C CA . GLY A 1 236 ? 10.75700 32.14100 62.32100 1.000 75.10901 2251 GLY A CA 1
ATOM 1485 C C . GLY A 1 236 ? 9.35300 31.97200 61.79300 1.000 79.96222 2251 GLY A C 1
ATOM 1486 O O . GLY A 1 236 ? 9.17100 31.35700 60.74900 1.000 81.27553 2251 GLY A O 1
ATOM 1487 N N . PRO A 1 237 ? 8.34600 32.55300 62.46500 1.000 90.89511 2252 PRO A N 1
ATOM 1488 C CA . PRO A 1 237 ? 6.96000 32.43500 62.02800 1.000 94.22972 2252 PRO A CA 1
ATOM 1489 C C . PRO A 1 237 ? 6.81800 33.01300 60.63400 1.000 90.82931 2252 PRO A C 1
ATOM 1490 O O . PRO A 1 237 ? 7.61300 33.84400 60.19000 1.000 92.56636 2252 PRO A O 1
ATOM 1494 N N . VAL A 1 238 ? 5.78500 32.54100 59.94300 1.000 88.72643 2253 VAL A N 1
ATOM 1495 C CA . VAL A 1 238 ? 5.51800 32.97100 58.57800 1.000 90.18450 2253 VAL A CA 1
ATOM 1496 C C . VAL A 1 238 ? 5.32400 34.48000 58.52800 1.000 97.87226 2253 VAL A C 1
ATOM 1497 O O . VAL A 1 238 ? 5.73100 35.14600 57.56800 1.000 97.36431 2253 VAL A O 1
ATOM 1501 N N . SER A 1 239 ? 4.61600 34.99800 59.53200 1.000 105.89428 2254 SER A N 1
ATOM 1502 C CA . SER A 1 239 ? 4.21800 36.42900 59.60300 1.000 114.96642 2254 SER A CA 1
ATOM 1503 C C . SER A 1 239 ? 5.40800 37.38600 59.69700 1.000 119.23535 2254 SER A C 1
ATOM 1504 O O . SER A 1 239 ? 5.43000 38.35300 58.93400 1.000 122.12517 2254 SER A O 1
ATOM 1507 N N . ASN A 1 240 ? 6.38600 37.09200 60.54800 1.000 122.59891 2255 ASN A N 1
ATOM 1508 C CA . ASN A 1 240 ? 7.57200 37.97600 60.69100 1.000 129.03389 2255 ASN A CA 1
ATOM 1509 C C . ASN A 1 240 ? 8.78300 37.07800 60.50900 1.000 120.15914 2255 ASN A C 1
ATOM 1510 O O . ASN A 1 240 ? 9.50800 36.85300 61.47900 1.000 117.78517 2255 ASN A O 1
ATOM 1515 N N . ALA A 1 241 ? 8.99400 36.63700 59.27200 1.000 117.19826 2256 ALA A N 1
ATOM 1516 C CA . ALA A 1 241 ? 10.07700 35.68100 58.99200 1.000 116.06655 2256 ALA A CA 1
ATOM 1517 C C . ALA A 1 241 ? 11.40100 36.40100 58.77200 1.000 116.50081 2256 ALA A C 1
ATOM 1518 O O . ALA A 1 241 ? 11.52900 37.16900 57.82100 1.000 118.41157 2256 ALA A O 1
ATOM 1520 N N . VAL A 1 242 ? 12.31600 36.15700 59.69800 1.000 119.39853 2257 VAL A N 1
ATOM 1521 C CA . VAL A 1 242 ? 13.71600 36.56300 59.62500 1.000 130.87359 2257 VAL A CA 1
ATOM 1522 C C . VAL A 1 242 ? 14.53100 35.42200 60.21900 1.000 130.62356 2257 VAL A C 1
ATOM 1523 O O . VAL A 1 242 ? 14.44100 35.15100 61.42300 1.000 124.98341 2257 VAL A O 1
ATOM 1527 N N . ALA A 1 243 ? 15.29700 34.73800 59.37900 1.000 139.22459 2258 ALA A N 1
ATOM 1528 C CA . ALA A 1 243 ? 16.07900 33.60500 59.84400 1.000 144.30414 2258 ALA A CA 1
ATOM 1529 C C . ALA A 1 243 ? 17.17300 34.09600 60.77800 1.000 152.11561 2258 ALA A C 1
ATOM 1530 O O . ALA A 1 243 ? 17.93300 35.00300 60.42400 1.000 154.03426 2258 ALA A O 1
ATOM 1532 N N . ASN A 1 244 ? 17.21100 33.52000 61.98000 1.000 155.81605 2259 ASN A N 1
ATOM 1533 C CA . ASN A 1 244 ? 18.22800 33.95100 62.96900 1.000 159.91917 2259 ASN A CA 1
ATOM 1534 C C . ASN A 1 244 ? 19.59400 33.64400 62.3510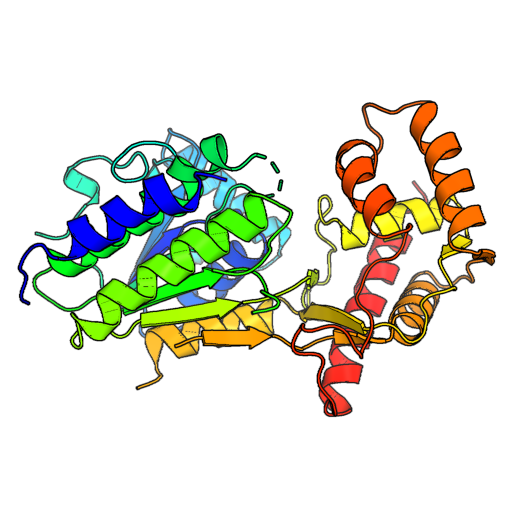0 1.000 160.97456 2259 ASN A C 1
ATOM 1535 O O . ASN A 1 244 ? 19.80100 32.50200 61.91900 1.000 163.73279 2259 ASN A O 1
ATOM 1540 N N . GLY A 1 245 ? 20.50800 34.61200 62.41400 1.000 161.87467 2260 GLY A N 1
ATOM 1541 C CA . GLY A 1 245 ? 21.83100 34.54000 61.76800 1.000 159.47175 2260 GLY A CA 1
ATOM 1542 C C . GLY A 1 245 ? 22.74400 33.44200 62.28000 1.000 152.91307 2260 GLY A C 1
ATOM 1543 O O . GLY A 1 245 ? 23.67500 33.09200 61.54500 1.000 157.77155 2260 GLY A O 1
ATOM 1544 N N . ASP A 1 246 ? 22.55000 32.95900 63.50500 1.000 144.50680 2261 ASP A N 1
ATOM 1545 C CA . ASP A 1 246 ? 23.48800 31.94400 64.04900 1.000 136.70323 2261 ASP A CA 1
ATOM 1546 C C . ASP A 1 246 ? 22.82800 30.57100 64.19700 1.000 128.69175 2261 ASP A C 1
ATOM 1547 O O . ASP A 1 246 ? 23.09400 29.90700 65.20300 1.000 130.23667 2261 ASP A O 1
ATOM 1552 N N . ASP A 1 247 ? 21.97400 30.17800 63.25500 1.000 121.59879 2262 ASP A N 1
ATOM 1553 C CA . ASP A 1 247 ? 21.30900 28.85300 63.37000 1.000 124.46492 2262 ASP A CA 1
ATOM 1554 C C . ASP A 1 247 ? 21.99500 27.84900 62.43700 1.000 110.94488 2262 ASP A C 1
ATOM 1555 O O . ASP A 1 247 ? 22.12300 28.13600 61.24500 1.000 104.12827 2262 ASP A O 1
ATOM 1560 N N . LEU A 1 248 ? 22.42500 26.70900 62.96800 1.000 103.82034 2263 LEU A N 1
ATOM 1561 C CA . LEU A 1 248 ? 23.02000 25.70200 62.09500 1.000 100.10674 2263 LEU A CA 1
ATOM 1562 C C . LEU A 1 248 ? 22.31100 25.63600 60.75100 1.000 97.88805 2263 LEU A C 1
ATOM 1563 O O . LEU A 1 248 ? 22.95000 25.64500 59.69300 1.000 96.04836 2263 LEU A O 1
ATOM 1568 N N . LEU A 1 249 ? 20.98200 25.59400 60.78300 1.000 98.36706 2264 LEU A N 1
ATOM 1569 C CA . LEU A 1 249 ? 20.19000 25.40800 59.57500 1.000 99.48824 2264 LEU A CA 1
ATOM 1570 C C . LEU A 1 249 ? 20.51400 26.48400 58.54500 1.000 92.07683 2264 LEU A C 1
ATOM 1571 O O . LEU A 1 249 ? 20.94200 26.18600 57.42500 1.000 84.73121 2264 LEU A O 1
ATOM 1576 N N . TRP A 1 250 ? 20.34900 27.75300 58.93000 1.000 88.87645 2265 TRP A N 1
ATOM 1577 C CA . TRP A 1 250 ? 20.48700 28.83500 57.96800 1.000 87.63946 2265 TRP A CA 1
ATOM 1578 C C . TRP A 1 250 ? 21.93700 29.09300 57.58500 1.000 91.48202 2265 TRP A C 1
ATOM 1579 O O . TRP A 1 250 ? 22.19400 29.68800 56.53200 1.000 86.94464 2265 TRP A O 1
ATOM 1590 N N . ARG A 1 251 ? 22.88400 28.70200 58.44600 1.000 98.94081 2266 ARG A N 1
ATOM 1591 C CA . ARG A 1 251 ? 24.29500 28.80400 58.10100 1.000 106.00218 2266 ARG A CA 1
ATOM 1592 C C . ARG A 1 251 ? 24.64600 27.84400 56.96200 1.000 105.80742 2266 ARG A C 1
ATOM 1593 O O . ARG A 1 251 ? 25.45000 28.17500 56.08800 1.000 91.95576 2266 ARG A O 1
ATOM 1601 N N . VAL A 1 252 ? 24.02400 26.65800 56.94800 1.000 101.86221 2267 VAL A N 1
ATOM 1602 C CA . VAL A 1 252 ? 24.18300 25.71700 55.83700 1.000 101.23582 2267 VAL A CA 1
ATOM 1603 C C . VAL A 1 252 ? 23.43600 26.21200 54.60100 1.000 100.31729 2267 VAL A C 1
ATOM 1604 O O . VAL A 1 252 ? 23.88400 26.02100 53.46800 1.000 105.15208 2267 VAL A O 1
ATOM 1608 N N . VAL A 1 253 ? 22.29800 26.85600 54.79900 1.000 96.07994 2268 VAL A N 1
ATOM 1609 C CA . VAL A 1 253 ? 21.57300 27.42800 53.67400 1.000 97.34588 2268 VAL A CA 1
ATOM 1610 C C . VAL A 1 253 ? 22.33000 28.61700 53.08600 1.000 98.38022 2268 VAL A C 1
ATOM 1611 O O . VAL A 1 253 ? 22.30700 28.83900 51.87100 1.000 98.76711 2268 VAL A O 1
ATOM 1615 N N . THR A 1 254 ? 23.01400 29.39600 53.92700 1.000 99.10136 2269 THR A N 1
ATOM 1616 C CA . THR A 1 254 ? 23.63800 30.62100 53.43200 1.000 100.61733 2269 THR A CA 1
ATOM 1617 C C . THR A 1 254 ? 24.92400 30.32200 52.65000 1.000 101.84116 2269 THR A C 1
ATOM 1618 O O . THR A 1 254 ? 25.30600 31.09100 51.75400 1.000 98.84343 2269 THR A O 1
ATOM 1622 N N . THR A 1 255 ? 25.59700 29.20900 52.96000 1.000 104.47042 2270 THR A N 1
ATOM 1623 C CA . THR A 1 255 ? 26.77900 28.83600 52.19600 1.000 113.17936 2270 THR A CA 1
ATOM 1624 C C . THR A 1 255 ? 26.40300 28.01800 50.97200 1.000 114.11105 2270 THR A C 1
ATOM 1625 O O . THR A 1 255 ? 27.15300 27.99000 49.98500 1.000 116.05865 2270 THR A O 1
ATOM 1629 N N . ALA A 1 256 ? 25.25000 27.34800 51.02700 1.000 107.51815 2271 ALA A N 1
ATOM 1630 C CA . ALA A 1 256 ? 24.72900 26.69500 49.83600 1.000 107.68396 2271 ALA A CA 1
ATOM 1631 C C . ALA A 1 256 ? 24.36700 27.72600 48.77800 1.000 108.08664 2271 ALA A C 1
ATOM 1632 O O . ALA A 1 256 ? 24.47300 27.45300 47.57700 1.000 112.23188 2271 ALA A O 1
ATOM 1634 N N . MET A 1 257 ? 23.96800 28.92200 49.21700 1.000 104.75993 2272 MET A N 1
ATOM 1635 C CA . MET A 1 257 ? 23.69800 30.03000 48.30700 1.000 106.17589 2272 MET A CA 1
ATOM 1636 C C . MET A 1 257 ? 24.95200 30.48300 47.56100 1.000 113.03987 2272 MET A C 1
ATOM 1637 O O . MET A 1 257 ? 24.89900 30.76000 46.35800 1.000 115.26119 2272 MET A O 1
ATOM 1642 N N . THR A 1 258 ? 26.08000 30.59400 48.26500 1.000 118.79582 2273 THR A N 1
ATOM 1643 C CA . THR A 1 258 ? 27.31100 31.07600 47.65200 1.000 127.25736 2273 THR A CA 1
ATOM 1644 C C . THR A 1 258 ? 27.98100 29.99400 46.82600 1.000 115.42963 2273 THR A C 1
ATOM 1645 O O . THR A 1 258 ? 28.62800 30.29700 45.82400 1.000 119.88543 2273 THR A O 1
ATOM 1649 N N . THR A 1 259 ? 27.81800 28.74100 47.24000 1.000 117.82729 2274 THR A N 1
ATOM 1650 C CA . THR A 1 259 ? 28.27600 27.58300 46.49100 1.000 119.63276 2274 THR A CA 1
ATOM 1651 C C . THR A 1 259 ? 27.38600 27.26500 45.29000 1.000 121.45404 2274 THR A C 1
ATOM 1652 O O . THR A 1 259 ? 27.85900 26.64400 44.32700 1.000 122.00937 2274 THR A O 1
ATOM 1656 N N . CYS A 1 260 ? 26.12000 27.69200 45.31600 1.000 118.60106 2275 CYS A N 1
ATOM 1657 C CA . CYS A 1 260 ? 25.15300 27.41600 44.24700 1.000 120.26968 2275 CYS A CA 1
ATOM 1658 C C . CYS A 1 260 ? 24.94700 25.91500 44.04700 1.000 119.97228 2275 CYS A C 1
ATOM 1659 O O . CYS A 1 260 ? 24.56500 25.46400 42.96000 1.000 122.48837 2275 CYS A O 1
ATOM 1662 N N . SER A 1 261 ? 25.21100 25.13700 45.09800 1.000 117.20616 2276 SER A N 1
ATOM 1663 C CA . SER A 1 261 ? 24.90000 23.71600 45.12400 1.000 116.70083 2276 SER A CA 1
ATOM 1664 C C . SER A 1 261 ? 24.47500 23.32400 46.53900 1.000 113.12146 2276 SER A C 1
ATOM 1665 O O . SER A 1 261 ? 24.51700 24.13300 47.47600 1.000 107.49447 2276 SER A O 1
ATOM 1668 N N . TYR A 1 262 ? 24.05500 22.07000 46.68500 1.000 114.23212 2277 TYR A N 1
ATOM 1669 C CA . TYR A 1 262 ? 23.61000 21.55700 47.97200 1.000 113.24252 2277 TYR A CA 1
ATOM 1670 C C . TYR A 1 262 ? 23.78900 20.04400 47.97300 1.000 110.18426 2277 TYR A C 1
ATOM 1671 O O . TYR A 1 262 ? 24.05000 19.42900 46.93800 1.000 113.58994 2277 TYR A O 1
ATOM 1680 N N . ASN A 1 263 ? 23.64400 19.45300 49.15600 1.000 107.87083 2278 ASN A N 1
ATOM 1681 C CA . ASN A 1 263 ? 23.70000 18.00400 49.29800 1.000 110.17637 2278 ASN A CA 1
ATOM 1682 C C . ASN A 1 263 ? 22.33400 17.40200 48.99000 1.000 111.34756 2278 ASN A C 1
ATOM 1683 O O . ASN A 1 263 ? 21.34600 17.69600 49.67500 1.000 108.53143 2278 ASN A O 1
ATOM 1688 N N . SER A 1 264 ? 22.28400 16.54400 47.97300 1.000 118.37472 2279 SER A N 1
ATOM 1689 C CA . SER A 1 264 ? 21.03500 15.96200 47.49600 1.000 121.19874 2279 SER A CA 1
ATOM 1690 C C . SER A 1 264 ? 20.93800 14.46200 47.74500 1.000 118.54053 2279 SER A C 1
ATOM 1691 O O . SER A 1 264 ? 19.98100 13.83000 47.27500 1.000 111.52653 2279 SER A O 1
ATOM 1694 N N . ASP A 1 265 ? 21.89500 13.87100 48.46000 1.000 120.21705 2280 ASP A N 1
ATOM 1695 C CA . ASP A 1 265 ? 21.89900 12.42400 48.63500 1.000 126.66256 2280 ASP A CA 1
ATOM 1696 C C . ASP A 1 265 ? 21.04800 11.96500 49.80500 1.000 125.10447 2280 ASP A C 1
ATOM 1697 O O . ASP A 1 265 ? 21.00600 10.76500 50.08900 1.000 131.64736 2280 ASP A O 1
ATOM 1702 N N . GLU A 1 266 ? 20.35100 12.87400 50.46900 1.000 122.92263 2281 GLU A N 1
ATOM 1703 C CA . GLU A 1 266 ? 19.50800 12.53400 51.60300 1.000 117.59041 2281 GLU A CA 1
ATOM 1704 C C . GLU A 1 266 ? 18.09400 13.06100 51.42900 1.000 112.53191 2281 GLU A C 1
ATOM 1705 O O . GLU A 1 266 ? 17.44900 13.43200 52.41100 1.000 108.27877 2281 GLU A O 1
ATOM 1711 N N . SER A 1 267 ? 17.60200 13.11100 50.18600 1.000 112.44506 2282 SER A N 1
ATOM 1712 C CA . SER A 1 267 ? 16.28100 13.68500 49.93400 1.000 110.48956 2282 SER A CA 1
ATOM 1713 C C . SER A 1 267 ? 15.17500 12.95900 50.70000 1.000 109.05518 2282 SER A C 1
ATOM 1714 O O . SER A 1 267 ? 14.17200 13.57800 51.08200 1.000 103.16500 2282 SER A O 1
ATOM 1717 N N . ASP A 1 268 ? 15.34500 11.66800 50.96200 1.000 115.22697 2283 ASP A N 1
ATOM 1718 C CA . ASP A 1 268 ? 14.32400 10.92100 51.67600 1.000 120.08808 2283 ASP A CA 1
ATOM 1719 C C . ASP A 1 268 ? 14.50700 10.97900 53.19200 1.000 115.87968 2283 ASP A C 1
ATOM 1720 O O . ASP A 1 268 ? 13.67400 10.43500 53.92100 1.000 118.01152 2283 ASP A O 1
ATOM 1725 N N . ASN A 1 269 ? 15.55700 11.63400 53.68900 1.000 110.58694 2284 ASN A N 1
ATOM 1726 C CA . ASN A 1 269 ? 15.70000 11.79300 55.12700 1.000 104.12827 2284 ASN A CA 1
ATOM 1727 C C . ASN A 1 269 ? 14.72700 12.83100 55.66100 1.000 100.97790 2284 ASN A C 1
ATOM 1728 O O . ASN A 1 269 ? 14.17600 13.66000 54.93100 1.000 85.55236 2284 ASN A O 1
ATOM 1733 N N . TRP A 1 270 ? 14.56700 12.80900 56.98000 1.000 98.73552 2285 TRP A N 1
ATOM 1734 C CA . TRP A 1 270 ? 13.63400 13.67200 57.68800 1.000 95.43513 2285 TRP A CA 1
ATOM 1735 C C . TRP A 1 270 ? 14.38100 14.75900 58.45900 1.000 93.21118 2285 TRP A C 1
ATOM 1736 O O . TRP A 1 270 ? 15.39300 14.48500 59.11500 1.000 81.91772 2285 TRP A O 1
ATOM 1747 N N . LEU A 1 271 ? 13.85200 15.98000 58.39400 1.000 78.10937 2286 LEU A N 1
ATOM 1748 C CA . LEU A 1 271 ? 14.41400 17.16700 59.03200 1.000 90.83458 2286 LEU A CA 1
ATOM 1749 C C . LEU A 1 271 ? 13.42700 17.69700 60.07800 1.000 86.46037 2286 LEU A C 1
ATOM 1750 O O . LEU A 1 271 ? 12.29100 18.05600 59.74100 1.000 74.39839 2286 LEU A O 1
ATOM 1755 N N . PHE A 1 272 ? 13.87100 17.78900 61.33500 1.000 85.87345 2287 PHE A N 1
ATOM 1756 C CA . PHE A 1 272 ? 13.01000 18.27400 62.41700 1.000 80.95181 2287 PHE A CA 1
ATOM 1757 C C . PHE A 1 272 ? 13.07600 19.79300 62.48600 1.000 80.03854 2287 PHE A C 1
ATOM 1758 O O . PHE A 1 272 ? 14.00700 20.35700 63.06400 1.000 85.22074 2287 PHE A O 1
ATOM 1766 N N . VAL A 1 273 ? 12.05800 20.45900 61.95700 1.000 77.07240 2288 VAL A N 1
ATOM 1767 C CA . VAL A 1 273 ? 11.97500 21.91300 62.01200 1.000 74.35892 2288 VAL A CA 1
ATOM 1768 C C . VAL A 1 273 ? 10.50900 22.34400 62.20900 1.000 75.42483 2288 VAL A C 1
ATOM 1769 O O . VAL A 1 273 ? 9.57200 21.69200 61.72500 1.000 65.85790 2288 VAL A O 1
ATOM 1773 N N . ALA A 1 274 ? 10.32700 23.45300 62.93200 1.000 64.46299 2289 ALA A N 1
ATOM 1774 C CA . ALA A 1 274 ? 9.01100 23.91600 63.35800 1.000 71.35066 2289 ALA A CA 1
ATOM 1775 C C . ALA A 1 274 ? 9.01400 25.43100 63.49500 1.000 62.47854 2289 ALA A C 1
ATOM 1776 O O . ALA A 1 274 ? 10.04600 26.04400 63.76700 1.000 62.59698 2289 ALA A O 1
ATOM 1778 N N . ALA A 1 275 ? 7.87400 26.03700 63.23800 1.000 66.80538 2290 ALA A N 1
ATOM 1779 C CA . ALA A 1 275 ? 7.83200 27.45200 63.49600 1.000 75.15112 2290 ALA A CA 1
ATOM 1780 C C . ALA A 1 275 ? 7.84300 27.64300 65.00400 1.000 72.73767 2290 ALA A C 1
ATOM 1781 O O . ALA A 1 275 ? 7.44300 26.75400 65.76200 1.000 69.02933 2290 ALA A O 1
ATOM 1783 N N . VAL A 1 276 ? 8.51100 28.72200 65.40400 1.000 69.75573 2291 VAL A N 1
ATOM 1784 C CA . VAL A 1 276 ? 8.77200 29.05200 66.83000 1.000 78.99895 2291 VAL A CA 1
ATOM 1785 C C . VAL A 1 276 ? 7.47800 29.32400 67.58500 1.000 75.31429 2291 VAL A C 1
ATOM 1786 O O . VAL A 1 276 ? 7.32000 28.75800 68.65700 1.000 73.23510 2291 VAL A O 1
ATOM 1790 N N . ASP A 1 277 ? 6.54300 30.05700 66.99100 1.000 71.60332 2292 ASP A N 1
ATOM 1791 C CA . ASP A 1 277 ? 5.29300 30.40200 67.71500 1.000 72.35868 2292 ASP A CA 1
ATOM 1792 C C . ASP A 1 277 ? 4.51700 29.13900 68.09000 1.000 64.68407 2292 ASP A C 1
ATOM 1793 O O . ASP A 1 277 ? 3.92300 29.12900 69.15600 1.000 66.21320 2292 ASP A O 1
ATOM 1798 N N . TRP A 1 278 ? 4.48600 28.13500 67.22600 1.000 68.70561 2293 TRP A N 1
ATOM 1799 C CA . TRP A 1 278 ? 3.72900 26.90700 67.56200 1.000 77.89092 2293 TRP A CA 1
ATOM 1800 C C . TRP A 1 278 ? 4.32600 26.22400 68.79300 1.000 75.18270 2293 TRP A C 1
ATOM 1801 O O . TRP A 1 278 ? 3.54400 25.79400 69.63100 1.000 63.56288 2293 TRP A O 1
ATOM 1812 N N . VAL A 1 279 ? 5.65300 26.16300 68.91700 1.000 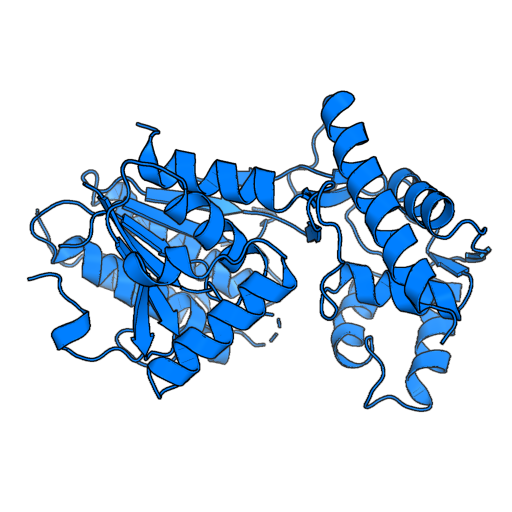71.80861 2294 VAL A N 1
ATOM 1813 C CA . VAL A 1 279 ? 6.23200 25.44600 70.03700 1.000 78.93052 2294 VAL A CA 1
ATOM 1814 C C . VAL A 1 279 ? 6.20100 26.33200 71.27800 1.000 74.53525 2294 VAL A C 1
ATOM 1815 O O . VAL A 1 279 ? 5.92100 25.86100 72.38800 1.000 65.04727 2294 VAL A O 1
ATOM 1819 N N . ALA A 1 280 ? 6.42600 27.62900 71.08500 1.000 65.99475 2295 ALA A N 1
ATOM 1820 C CA . ALA A 1 280 ? 6.16100 28.62000 72.10800 1.000 67.30017 2295 ALA A CA 1
ATOM 1821 C C . ALA A 1 280 ? 4.75600 28.45800 72.67800 1.000 73.50092 2295 ALA A C 1
ATOM 1822 O O . ALA A 1 280 ? 4.58200 28.28700 73.89100 1.000 65.85790 2295 ALA A O 1
ATOM 1824 N N . SER A 1 281 ? 3.73800 28.55200 71.80700 1.000 77.18557 2296 SER A N 1
ATOM 1825 C CA . SER A 1 281 ? 2.34400 28.39500 72.21600 1.000 74.07730 2296 SER A CA 1
ATOM 1826 C C . SER A 1 281 ? 2.15400 27.09400 72.98100 1.000 76.64603 2296 SER A C 1
ATOM 1827 O O . SER A 1 281 ? 1.47800 27.04900 74.02100 1.000 75.76961 2296 SER A O 1
ATOM 1830 N N . LEU A 1 282 ? 2.75500 26.01600 72.47300 1.000 66.03160 2297 LEU A N 1
ATOM 1831 C CA . LEU A 1 282 ? 2.62100 24.72000 73.12000 1.000 71.47436 2297 LEU A CA 1
ATOM 1832 C C . LEU A 1 282 ? 3.32900 24.66800 74.47300 1.000 75.33272 2297 LEU A C 1
ATOM 1833 O O . LEU A 1 282 ? 2.97900 23.82900 75.29300 1.000 70.42687 2297 LEU A O 1
ATOM 1838 N N . ILE A 1 283 ? 4.32100 25.52600 74.71900 1.000 73.81675 2298 ILE A N 1
ATOM 1839 C CA . ILE A 1 283 ? 4.99200 25.50900 76.01200 1.000 80.55703 2298 ILE A CA 1
ATOM 1840 C C . ILE A 1 283 ? 4.14100 26.21100 77.05400 1.000 83.29946 2298 ILE A C 1
ATOM 1841 O O . ILE A 1 283 ? 4.00100 25.72600 78.18300 1.000 79.70693 2298 ILE A O 1
ATOM 1846 N N . ILE A 1 284 ? 3.60700 27.36700 76.67600 1.000 83.00732 2299 ILE A N 1
ATOM 1847 C CA . ILE A 1 284 ? 2.76900 28.17700 77.59700 1.000 83.46001 2299 ILE A CA 1
ATOM 1848 C C . ILE A 1 284 ? 1.51500 27.39500 77.97700 1.000 83.56528 2299 ILE A C 1
ATOM 1849 O O . ILE A 1 284 ? 1.19000 27.36900 79.14600 1.000 92.01893 2299 ILE A O 1
ATOM 1854 N N . HIS A 1 285 ? 0.86300 26.73100 77.03400 1.000 81.04393 2300 HIS A N 1
ATOM 1855 C CA . HIS A 1 285 ? -0.36000 25.98800 77.42500 1.000 81.27290 2300 HIS A CA 1
ATOM 1856 C C . HIS A 1 285 ? 0.00200 24.88300 78.41200 1.000 79.17528 2300 HIS A C 1
ATOM 1857 O O . HIS A 1 285 ? -0.72100 24.71000 79.39100 1.000 79.10685 2300 HIS A O 1
ATOM 1864 N N . GLU A 1 286 ? 1.09700 24.17800 78.15400 1.000 80.43333 2301 GLU A N 1
ATOM 1865 C CA . GLU A 1 286 ? 1.52100 23.05900 79.02800 1.000 91.56098 2301 GLU A CA 1
ATOM 1866 C C . GLU A 1 286 ? 1.84600 23.57700 80.43000 1.000 90.45032 2301 GLU A C 1
ATOM 1867 O O . GLU A 1 286 ? 1.50900 22.89000 81.39300 1.000 98.68025 2301 GLU A O 1
ATOM 1873 N N . THR A 1 287 ? 2.47700 24.74200 80.54400 1.000 86.91305 2302 THR A N 1
ATOM 1874 C CA . THR A 1 287 ? 2.81900 25.23600 81.89800 1.000 95.49566 2302 THR A CA 1
ATOM 1875 C C . THR A 1 287 ? 1.70000 26.10000 82.48600 1.000 106.15220 2302 THR A C 1
ATOM 1876 O O . THR A 1 287 ? 1.85700 26.51000 83.63200 1.000 116.23762 2302 THR A O 1
ATOM 1880 N N . LEU A 1 288 ? 0.62800 26.39300 81.75100 1.000 103.04130 2303 LEU A N 1
ATOM 1881 C CA . LEU A 1 288 ? -0.39300 27.27800 82.37000 1.000 107.68133 2303 LEU A CA 1
ATOM 1882 C C . LEU A 1 288 ? -1.80700 26.69900 82.36800 1.000 112.76352 2303 LEU A C 1
ATOM 1883 O O . LEU A 1 288 ? -2.55800 27.05000 83.27100 1.000 115.43752 2303 LEU A O 1
ATOM 1888 N N . HIS A 1 289 ? -2.20500 25.94500 81.34900 1.000 109.81580 2304 HIS A N 1
ATOM 1889 C CA . HIS A 1 289 ? -3.63100 25.52400 81.33000 1.000 106.36012 2304 HIS A CA 1
ATOM 1890 C C . HIS A 1 289 ? -3.81900 24.02500 81.10900 1.000 110.64221 2304 HIS A C 1
ATOM 1891 O O . HIS A 1 289 ? -4.90200 23.65400 80.67100 1.000 105.58108 2304 HIS A O 1
ATOM 1898 N N . ALA A 1 290 ? -2.81600 23.19200 81.35300 1.000 126.40463 2305 ALA A N 1
ATOM 1899 C CA . ALA A 1 290 ? -3.07500 21.75900 81.10600 1.000 145.36217 2305 ALA A CA 1
ATOM 1900 C C . ALA A 1 290 ? -2.97900 20.98200 82.41500 1.000 172.06537 2305 ALA A C 1
ATOM 1901 O O . ALA A 1 290 ? -1.91900 21.02900 83.05500 1.000 174.28405 2305 ALA A O 1
ATOM 1903 N N . ARG A 1 291 ? -4.04500 20.26500 82.76400 1.000 200.17926 2306 ARG A N 1
ATOM 1904 C CA . ARG A 1 291 ? -4.04700 19.46700 83.99000 1.000 215.75745 2306 ARG A CA 1
ATOM 1905 C C . ARG A 1 291 ? -3.77200 20.32300 85.22600 1.000 217.29711 2306 ARG A C 1
ATOM 1906 O O . ARG A 1 291 ? -4.29500 21.43200 85.35500 1.000 217.97613 2306 ARG A O 1
ATOM 1914 N N . LYS A 1 309 ? 4.10900 14.81000 80.34000 1.000 119.17482 2324 LYS A N 1
ATOM 1915 C CA . LYS A 1 309 ? 5.42900 15.07100 80.91000 1.000 121.81724 2324 LYS A CA 1
ATOM 1916 C C . LYS A 1 309 ? 6.45900 15.37100 79.82100 1.000 112.13976 2324 LYS A C 1
ATOM 1917 O O . LYS A 1 309 ? 7.11700 16.41100 79.86600 1.000 104.73098 2324 LYS A O 1
ATOM 1923 N N . ALA A 1 310 ? 6.62200 14.46200 78.86000 1.000 113.12672 2325 ALA A N 1
ATOM 1924 C CA . ALA A 1 310 ? 7.53700 14.67600 77.73900 1.000 111.20281 2325 ALA A CA 1
ATOM 1925 C C . ALA A 1 310 ? 6.76200 14.67600 76.42500 1.000 102.85707 2325 ALA A C 1
ATOM 1926 O O . ALA A 1 310 ? 6.19900 13.64800 76.03000 1.000 83.77847 2325 ALA A O 1
ATOM 1928 N N . VAL A 1 311 ? 6.74800 15.81900 75.74800 1.000 100.25939 2326 VAL A N 1
ATOM 1929 C CA . VAL A 1 311 ? 6.25300 15.90600 74.37900 1.000 106.80754 2326 VAL A CA 1
ATOM 1930 C C . VAL A 1 311 ? 7.42100 16.17900 73.43600 1.000 101.75957 2326 VAL A C 1
ATOM 1931 O O . VAL A 1 311 ? 8.20500 17.11300 73.64800 1.000 100.89368 2326 VAL A O 1
ATOM 1935 N N . SER A 1 312 ? 7.55100 15.34400 72.41500 1.000 113.59783 2327 SER A N 1
ATOM 1936 C CA . SER A 1 312 ? 8.50900 15.55400 71.34400 1.000 117.67200 2327 SER A CA 1
ATOM 1937 C C . SER A 1 312 ? 7.83600 16.27600 70.17600 1.000 104.45200 2327 SER A C 1
ATOM 1938 O O . SER A 1 312 ? 6.64500 16.10500 69.91500 1.000 105.67846 2327 SER A O 1
ATOM 1941 N N . ILE A 1 313 ? 8.61200 17.10300 69.49700 1.000 93.97706 2328 ILE A N 1
ATOM 1942 C CA . ILE A 1 313 ? 8.14400 17.86900 68.35400 1.000 83.09944 2328 ILE A CA 1
ATOM 1943 C C . ILE A 1 313 ? 8.66200 17.17300 67.09800 1.000 81.21763 2328 ILE A C 1
ATOM 1944 O O . ILE A 1 313 ? 9.77100 17.44900 66.61900 1.000 74.78002 2328 ILE A O 1
ATOM 1949 N N . GLY A 1 314 ? 7.87400 16.24700 66.55800 1.000 85.39182 2329 GLY A N 1
ATOM 1950 C CA . GLY A 1 314 ? 8.19900 15.61200 65.29200 1.000 84.13377 2329 GLY A CA 1
ATOM 1951 C C . GLY A 1 314 ? 8.05700 16.48500 64.05600 1.000 79.93064 2329 GLY A C 1
ATOM 1952 O O . GLY A 1 314 ? 8.34600 15.99400 62.96100 1.000 71.76650 2329 GLY A O 1
ATOM 1953 N N . ASP A 1 315 ? 7.65600 17.76000 64.19900 1.000 77.13556 2330 ASP A N 1
ATOM 1954 C CA . ASP A 1 315 ? 7.33800 18.59600 63.04200 1.000 83.48633 2330 ASP A CA 1
ATOM 1955 C C . ASP A 1 315 ? 8.51300 18.69000 62.06200 1.000 88.97646 2330 ASP A C 1
ATOM 1956 O O . ASP A 1 315 ? 9.67200 18.84800 62.45700 1.000 86.62091 2330 ASP A O 1
ATOM 1961 N N . GLY A 1 316 ? 8.21000 18.63000 60.77100 1.000 93.86389 2331 GLY A N 1
ATOM 1962 C CA . GLY A 1 316 ? 9.30200 18.86100 59.83000 1.000 92.90588 2331 GLY A CA 1
ATOM 1963 C C . GLY A 1 316 ? 8.97300 18.39600 58.41600 1.000 93.15327 2331 GLY A C 1
ATOM 1964 O O . GLY A 1 316 ? 7.80900 18.29500 58.03300 1.000 93.56385 2331 GLY A O 1
ATOM 1965 N N . LEU A 1 317 ? 10.03700 18.10000 57.66800 1.000 94.74820 2332 LEU A N 1
ATOM 1966 C CA . LEU A 1 317 ? 9.98500 17.97800 56.21900 1.000 92.86113 2332 LEU A CA 1
ATOM 1967 C C . LEU A 1 317 ? 10.91200 16.87200 55.73700 1.000 102.32279 2332 LEU A C 1
ATOM 1968 O O . LEU A 1 317 ? 11.90200 16.53600 56.39300 1.000 103.96773 2332 LEU A O 1
ATOM 1973 N N . ASN A 1 318 ? 10.59100 16.31500 54.57000 1.000 112.49244 2333 ASN A N 1
ATOM 1974 C CA . ASN A 1 318 ? 11.60400 15.60100 53.80800 1.000 118.12995 2333 ASN A CA 1
ATOM 1975 C C . ASN A 1 318 ? 12.67200 16.59200 53.37200 1.000 106.12325 2333 ASN A C 1
ATOM 1976 O O . ASN A 1 318 ? 12.38800 17.76000 53.09400 1.000 100.57258 2333 ASN A O 1
ATOM 1981 N N . MET A 1 319 ? 13.91900 16.12800 53.31300 1.000 101.54639 2334 MET A N 1
ATOM 1982 C CA . MET A 1 319 ? 14.97300 17.02000 52.84800 1.000 96.96163 2334 MET A CA 1
ATOM 1983 C C . MET A 1 319 ? 14.76300 17.47400 51.39600 1.000 95.08245 2334 MET A C 1
ATOM 1984 O O . MET A 1 319 ? 15.06800 18.62700 51.05800 1.000 89.13174 2334 MET A O 1
ATOM 1989 N N . SER A 1 320 ? 14.23700 16.60200 50.52400 1.000 92.90588 2335 SER A N 1
ATOM 1990 C CA . SER A 1 320 ? 13.88800 17.05300 49.17900 1.000 95.28774 2335 SER A CA 1
ATOM 1991 C C . SER A 1 320 ? 12.82500 18.14500 49.22200 1.000 95.99309 2335 SER A C 1
ATOM 1992 O O . SER A 1 320 ? 12.91100 19.14000 48.48900 1.000 86.83673 2335 SER A O 1
ATOM 1995 N N . ASP A 1 321 ? 11.82100 17.98800 50.08500 1.000 93.86652 2336 ASP A N 1
ATOM 1996 C CA . ASP A 1 321 ? 10.78800 19.00700 50.19900 1.000 98.09334 2336 ASP A CA 1
ATOM 1997 C C . ASP A 1 321 ? 11.36900 20.30300 50.75500 1.000 92.17158 2336 ASP A C 1
ATOM 1998 O O . ASP A 1 321 ? 11.00300 21.40400 50.31900 1.000 79.49901 2336 ASP A O 1
ATOM 2003 N N . PHE A 1 322 ? 12.28500 20.18500 51.72200 1.000 91.46360 2337 PHE A N 1
ATOM 2004 C CA . PHE A 1 322 ? 12.93900 21.35800 52.29900 1.000 91.02407 2337 PHE A CA 1
ATOM 2005 C C . PHE A 1 322 ? 13.69400 22.15800 51.23000 1.000 88.52640 2337 PHE A C 1
ATOM 2006 O O . PHE A 1 322 ? 13.44400 23.35700 51.03800 1.000 88.68695 2337 PHE A O 1
ATOM 2014 N N . TRP A 1 323 ? 14.59300 21.50500 50.49000 1.000 90.53454 2338 TRP A N 1
ATOM 2015 C CA . TRP A 1 323 ? 15.40100 22.25400 49.53000 1.000 98.66709 2338 TRP A CA 1
ATOM 2016 C C . TRP A 1 323 ? 14.58500 22.82600 48.37300 1.000 100.19096 2338 TRP A C 1
ATOM 2017 O O . TRP A 1 323 ? 14.90200 23.92300 47.89500 1.000 96.85109 2338 TRP A O 1
ATOM 2028 N N . LYS A 1 324 ? 13.54300 22.12700 47.89900 1.000 91.75837 2339 LYS A N 1
ATOM 2029 C CA . LYS A 1 324 ? 12.79400 22.74800 46.81700 1.000 93.96653 2339 LYS A CA 1
ATOM 2030 C C . LYS A 1 324 ? 12.08100 23.99000 47.29800 1.000 92.06367 2339 LYS A C 1
ATOM 2031 O O . LYS A 1 324 ? 11.74600 24.85100 46.47800 1.000 85.81029 2339 LYS A O 1
ATOM 2037 N N . ALA A 1 325 ? 11.89900 24.12400 48.61800 1.000 87.72631 2340 ALA A N 1
ATOM 2038 C CA . ALA A 1 325 ? 11.30600 25.31900 49.19600 1.000 81.20184 2340 ALA A CA 1
ATOM 2039 C C . ALA A 1 325 ? 12.33100 26.43600 49.31900 1.000 84.40222 2340 ALA A C 1
ATOM 2040 O O . ALA A 1 325 ? 12.02200 27.59700 49.03100 1.000 79.60955 2340 ALA A O 1
ATOM 2042 N N . ILE A 1 326 ? 13.54700 26.09700 49.76900 1.000 92.25843 2341 ILE A N 1
ATOM 2043 C CA . ILE A 1 326 ? 14.68300 27.02000 49.68700 1.000 101.68851 2341 ILE A CA 1
ATOM 2044 C C . ILE A 1 326 ? 14.77600 27.62100 48.28100 1.000 98.74605 2341 ILE A C 1
ATOM 2045 O O . ILE A 1 326 ? 14.73000 28.84500 48.09300 1.000 98.59866 2341 ILE A O 1
ATOM 2050 N N . MET A 1 327 ? 14.88300 26.76100 47.26800 1.000 97.59328 2342 MET A N 1
ATOM 2051 C CA . MET A 1 327 ? 15.07900 27.27900 45.91500 1.000 99.65405 2342 MET A CA 1
ATOM 2052 C C . MET A 1 327 ? 13.87800 28.08700 45.44200 1.000 99.17242 2342 MET A C 1
ATOM 2053 O O . MET A 1 327 ? 14.04700 29.07800 44.72100 1.000 98.87238 2342 MET A O 1
ATOM 2058 N N . LEU A 1 328 ? 12.66900 27.69100 45.84700 1.000 94.75347 2343 LEU A N 1
ATOM 2059 C CA . LEU A 1 328 ? 11.48100 28.46500 45.51000 1.000 94.07444 2343 LEU A CA 1
ATOM 2060 C C . LEU A 1 328 ? 11.54300 29.87300 46.09100 1.000 94.53502 2343 LEU A C 1
ATOM 2061 O O . LEU A 1 328 ? 11.13000 30.84000 45.44000 1.000 97.58538 2343 LEU A O 1
ATOM 2066 N N . GLY A 1 329 ? 12.05300 30.00300 47.32100 1.000 91.76890 2344 GLY A N 1
ATOM 2067 C C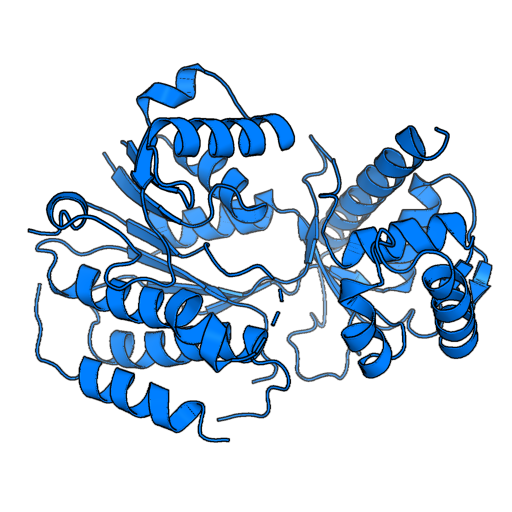A . GLY A 1 329 ? 12.17000 31.31200 47.94100 1.000 89.76603 2344 GLY A CA 1
ATOM 2068 C C . GLY A 1 329 ? 13.36900 32.09300 47.44100 1.000 91.88207 2344 GLY A C 1
ATOM 2069 O O . GLY A 1 329 ? 13.28300 33.30800 47.22100 1.000 87.71841 2344 GLY A O 1
ATOM 2070 N N . LEU A 1 330 ? 14.51000 31.41500 47.25800 1.000 98.03807 2345 LEU A N 1
ATOM 2071 C CA . LEU A 1 330 ? 15.64700 32.09000 46.63800 1.000 108.84463 2345 LEU A CA 1
ATOM 2072 C C . LEU A 1 330 ? 15.32400 32.52100 45.21000 1.000 112.69509 2345 LEU A C 1
ATOM 2073 O O . LEU A 1 330 ? 15.94900 33.44600 44.67300 1.000 113.36096 2345 LEU A O 1
ATOM 2078 N N . GLY A 1 331 ? 14.34900 31.87400 44.58200 1.000 116.24552 2346 GLY A N 1
ATOM 2079 C CA . GLY A 1 331 ? 14.01800 32.21300 43.21800 1.000 128.42066 2346 GLY A CA 1
ATOM 2080 C C . GLY A 1 331 ? 15.04700 31.78300 42.20500 1.000 140.98532 2346 GLY A C 1
ATOM 2081 O O . GLY A 1 331 ? 15.13800 32.38700 41.13000 1.000 150.19696 2346 GLY A O 1
ATOM 2082 N N . ARG A 1 332 ? 15.82300 30.75000 42.51300 1.000 133.14754 2347 ARG A N 1
ATOM 2083 C CA . ARG A 1 332 ? 16.87000 30.29000 41.62100 1.000 133.15018 2347 ARG A CA 1
ATOM 2084 C C . ARG A 1 332 ? 17.15600 28.83700 41.95700 1.000 130.38405 2347 ARG A C 1
ATOM 2085 O O . ARG A 1 332 ? 16.91800 28.38300 43.07600 1.000 128.41013 2347 ARG A O 1
ATOM 2093 N N . ASP A 1 333 ? 17.68600 28.11600 40.98400 1.000 132.63169 2348 ASP A N 1
ATOM 2094 C CA . ASP A 1 333 ? 17.98300 26.71000 41.19900 1.000 129.44973 2348 ASP A CA 1
ATOM 2095 C C . ASP A 1 333 ? 19.41100 26.51300 41.68200 1.000 127.92586 2348 ASP A C 1
ATOM 2096 O O . ASP A 1 333 ? 20.31700 27.28800 41.35800 1.000 110.85276 2348 ASP A O 1
ATOM 2101 N N . LEU A 1 334 ? 19.58300 25.46900 42.49300 1.000 128.03904 2349 LEU A N 1
ATOM 2102 C CA . LEU A 1 334 ? 20.87600 25.11600 43.13100 1.000 128.65227 2349 LEU A CA 1
ATOM 2103 C C . LEU A 1 334 ? 21.36300 23.79900 42.54000 1.000 111.00278 2349 LEU A C 1
ATOM 2104 O O . LEU A 1 334 ? 20.54100 22.89600 42.35700 1.000 110.88698 2349 LEU A O 1
ATOM 2109 N N . ILE A 1 335 ? 22.66400 23.68900 42.29100 1.000 114.04788 2350 ILE A N 1
ATOM 2110 C CA . ILE A 1 335 ? 23.16800 22.41800 41.71200 1.000 117.87466 2350 ILE A CA 1
ATOM 2111 C C . ILE A 1 335 ? 22.97200 21.33200 42.75700 1.000 126.52570 2350 ILE A C 1
ATOM 2112 O O . ILE A 1 335 ? 23.46800 21.50500 43.86100 1.000 114.46109 2350 ILE A O 1
ATOM 2117 N N . PRO A 1 336 ? 22.33700 20.19600 42.42800 1.000 126.27040 2351 PRO A N 1
ATOM 2118 C CA . PRO A 1 336 ? 22.17500 19.12500 43.38900 1.000 126.72835 2351 PRO A CA 1
ATOM 2119 C C . PRO A 1 336 ? 23.45300 18.28700 43.42600 1.000 126.21250 2351 PRO A C 1
ATOM 2120 O O . PRO A 1 336 ? 23.53100 17.30500 42.73900 1.000 130.31036 2351 PRO A O 1
ATOM 2124 N N . SER A 1 337 ? 24.39900 18.70000 44.26900 1.000 122.79367 2352 SER A N 1
ATOM 2125 C CA . SER A 1 337 ? 25.70200 18.01100 44.45000 1.000 127.86796 2352 SER A CA 1
ATOM 2126 C C . SER A 1 337 ? 25.54600 16.78800 45.35500 1.000 127.41528 2352 SER A C 1
ATOM 2127 O O . SER A 1 337 ? 24.49000 16.63500 45.97000 1.000 123.74378 2352 SER A O 1
ATOM 2130 N N . SER A 1 338 ? 26.55500 15.91900 45.37400 1.000 133.87921 2353 SER A N 1
ATOM 2131 C CA . SER A 1 338 ? 26.54700 14.76700 46.25700 1.000 135.88208 2353 SER A CA 1
ATOM 2132 C C . SER A 1 338 ? 27.00200 15.19500 47.64700 1.000 133.92395 2353 SER A C 1
ATOM 2133 O O . SER A 1 338 ? 27.43900 16.32800 47.86900 1.000 132.53694 2353 SER A O 1
ATOM 2136 N N . SER A 1 339 ? 26.89700 14.27100 48.59900 1.000 135.27675 2354 SER A N 1
ATOM 2137 C CA . SER A 1 339 ? 27.41000 14.56100 49.93200 1.000 137.32436 2354 SER A CA 1
ATOM 2138 C C . SER A 1 339 ? 28.92900 14.71300 49.91400 1.000 136.14790 2354 SER A C 1
ATOM 2139 O O . SER A 1 339 ? 29.47500 15.59700 50.58600 1.000 132.78434 2354 SER A O 1
ATOM 2142 N N . GLN A 1 340 ? 29.63200 13.88800 49.12000 1.000 143.62248 2355 GLN A N 1
ATOM 2143 C CA . GLN A 1 340 ? 31.08100 14.05000 49.02800 1.000 145.84907 2355 GLN A CA 1
ATOM 2144 C C . GLN A 1 340 ? 31.45400 15.29400 48.23300 1.000 143.20664 2355 GLN A C 1
ATOM 2145 O O . GLN A 1 340 ? 32.41600 15.98300 48.58500 1.000 142.43550 2355 GLN A O 1
ATOM 2151 N N . ARG A 1 341 ? 30.73400 15.59100 47.14800 1.000 142.23547 2356 ARG A N 1
ATOM 2152 C CA . ARG A 1 341 ? 31.02300 16.81200 46.39900 1.000 141.47749 2356 ARG A CA 1
ATOM 2153 C C . ARG A 1 341 ? 30.86200 18.04200 47.27100 1.000 133.36599 2356 ARG A C 1
ATOM 2154 O O . ARG A 1 341 ? 31.74900 18.90200 47.33000 1.000 134.16082 2356 ARG A O 1
ATOM 2162 N N . TRP A 1 342 ? 29.73600 18.12600 47.98000 1.000 131.23679 2357 TRP A N 1
ATOM 2163 C CA . TRP A 1 342 ? 29.39500 19.36300 48.67000 1.000 125.25976 2357 TRP A CA 1
ATOM 2164 C C . TRP A 1 342 ? 30.25600 19.56300 49.91200 1.000 122.68839 2357 TRP A C 1
ATOM 2165 O O . TRP A 1 342 ? 30.66700 20.69000 50.21400 1.000 122.30414 2357 TRP A O 1
ATOM 2176 N N . MET A 1 343 ? 30.54400 18.48800 50.64700 1.000 123.67535 2358 MET A N 1
ATOM 2177 C CA . MET A 1 343 ? 31.47000 18.61800 51.76500 1.000 124.90971 2358 MET A CA 1
ATOM 2178 C C . MET A 1 343 ? 32.87300 18.94600 51.28800 1.000 138.96140 2358 MET A C 1
ATOM 2179 O O . MET A 1 343 ? 33.53500 19.82800 51.84800 1.000 131.12888 2358 MET A O 1
ATOM 2184 N N . ASP A 1 344 ? 33.34000 18.24600 50.24800 1.000 141.67751 2359 ASP A N 1
ATOM 2185 C CA . ASP A 1 344 ? 34.60300 18.60200 49.61200 1.000 145.75432 2359 ASP A CA 1
ATOM 2186 C C . ASP A 1 344 ? 34.58700 20.06100 49.17000 1.000 142.23811 2359 ASP A C 1
ATOM 2187 O O . ASP A 1 344 ? 35.56400 20.79300 49.37200 1.000 144.67524 2359 ASP A O 1
ATOM 2192 N N . THR A 1 345 ? 33.50400 20.49200 48.53300 1.000 136.19528 2360 THR A N 1
ATOM 2193 C CA . THR A 1 345 ? 33.44600 21.90200 48.07400 1.000 135.45835 2360 THR A CA 1
ATOM 2194 C C . THR A 1 345 ? 33.46200 22.85400 49.27100 1.000 145.18583 2360 THR A C 1
ATOM 2195 O O . THR A 1 345 ? 34.21100 23.85800 49.26000 1.000 147.62823 2360 THR A O 1
ATOM 2199 N N . VAL A 1 346 ? 32.68700 22.50200 50.29100 1.000 140.53527 2361 VAL A N 1
ATOM 2200 C CA . VAL A 1 346 ? 32.51200 23.36000 51.49300 1.000 138.06392 2361 VAL A CA 1
ATOM 2201 C C . VAL A 1 346 ? 33.84100 23.54100 52.22800 1.000 128.14168 2361 VAL A C 1
ATOM 2202 O O . VAL A 1 346 ? 34.13200 24.67800 52.61100 1.000 127.75479 2361 VAL A O 1
ATOM 2206 N N . GLU A 1 347 ? 34.63300 22.48100 52.38900 1.000 156.87670 2362 GLU A N 1
ATOM 2207 C CA . GLU A 1 347 ? 35.89400 22.64400 53.16200 1.000 178.53193 2362 GLU A CA 1
ATOM 2208 C C . GLU A 1 347 ? 36.80900 23.64400 52.45300 1.000 195.89980 2362 GLU A C 1
ATOM 2209 O O . GLU A 1 347 ? 37.30400 24.58900 53.11000 1.000 141.97229 2362 GLU A O 1
ATOM 2215 N N . GLN A 1 348 ? 36.92900 23.51400 51.13500 1.000 191.03343 2363 GLN A N 1
ATOM 2216 C CA . GLN A 1 348 ? 37.81100 24.44200 50.38700 1.000 205.85100 2363 GLN A CA 1
ATOM 2217 C C . GLN A 1 348 ? 37.25900 25.85900 50.53500 1.000 200.18716 2363 GLN A C 1
ATOM 2218 O O . GLN A 1 348 ? 38.03000 26.76800 50.89100 1.000 201.04253 2363 GLN A O 1
ATOM 2224 N N . GLN A 1 349 ? 35.94400 26.00500 50.40800 1.000 195.53134 2364 GLN A N 1
ATOM 2225 C CA . GLN A 1 349 ? 35.34700 27.35800 50.49900 1.000 188.89370 2364 GLN A CA 1
ATOM 2226 C C . GLN A 1 349 ? 35.62800 27.98000 51.87400 1.000 177.51865 2364 GLN A C 1
ATOM 2227 O O . GLN A 1 349 ? 36.02600 29.15300 51.91100 1.000 175.63158 2364 GLN A O 1
ATOM 2233 N N . VAL A 1 350 ? 35.45900 27.22100 52.95900 1.000 168.58863 2365 VAL A N 1
ATOM 2234 C CA . VAL A 1 350 ? 35.65300 27.79400 54.32700 1.000 160.87982 2365 VAL A CA 1
ATOM 2235 C C . VAL A 1 350 ? 37.12500 28.04300 54.66500 1.000 165.42510 2365 VAL A C 1
ATOM 2236 O O . VAL A 1 350 ? 37.39200 28.94100 55.47900 1.000 155.93449 2365 VAL A O 1
ATOM 2240 N N . ASN A 1 351 ? 38.04400 27.28100 54.07500 1.000 183.83783 2366 ASN A N 1
ATOM 2241 C CA . ASN A 1 351 ? 39.46400 27.39800 54.50500 1.000 200.68722 2366 ASN A CA 1
ATOM 2242 C C . ASN A 1 351 ? 40.08000 28.78900 54.29500 1.000 211.88593 2366 ASN A C 1
ATOM 2243 O O . ASN A 1 351 ? 40.95600 29.15700 55.08800 1.000 217.07603 2366 ASN A O 1
ATOM 2248 N N . GLU A 1 352 ? 39.68800 29.50700 53.24700 1.000 223.24519 2367 GLU A N 1
ATOM 2249 C CA . GLU A 1 352 ? 40.33400 30.76800 52.88500 1.000 233.82014 2367 GLU A CA 1
ATOM 2250 C C . GLU A 1 352 ? 40.21200 31.80000 53.99800 1.000 225.11910 2367 GLU A C 1
ATOM 2251 O O . GLU A 1 352 ? 41.21600 32.37700 54.43300 1.000 231.36721 2367 GLU A O 1
ATOM 2257 N N . VAL A 1 353 ? 38.99000 32.06400 54.46000 1.000 202.40848 2368 VAL A N 1
ATOM 2258 C CA . VAL A 1 353 ? 38.80100 32.94600 55.60700 1.000 185.94335 2368 VAL A CA 1
ATOM 2259 C C . VAL A 1 353 ? 38.02700 32.17300 56.66300 1.000 180.75851 2368 VAL A C 1
ATOM 2260 O O . VAL A 1 353 ? 36.82000 32.37800 56.83800 1.000 172.22065 2368 VAL A O 1
ATOM 2264 N N . GLY A 1 354 ? 38.71000 31.26200 57.36100 1.000 187.52248 2369 GLY A N 1
ATOM 2265 C CA . GLY A 1 354 ? 38.02100 30.41700 58.32500 1.000 186.42498 2369 GLY A CA 1
ATOM 2266 C C . GLY A 1 354 ? 37.37200 31.20700 59.44700 1.000 187.17507 2369 GLY A C 1
ATOM 2267 O O . GLY A 1 354 ? 36.24500 30.91400 59.85500 1.000 182.06393 2369 GLY A O 1
ATOM 2268 N N . THR A 1 355 ? 38.05700 32.25000 59.92300 1.000 195.41817 2370 THR A N 1
ATOM 2269 C CA . THR A 1 355 ? 37.63100 32.97500 61.11800 1.000 194.40489 2370 THR A CA 1
ATOM 2270 C C . THR A 1 355 ? 36.17100 33.40400 61.01700 1.000 178.72669 2370 THR A C 1
ATOM 2271 O O . THR A 1 355 ? 35.32100 32.96500 61.79800 1.000 175.38682 2370 THR A O 1
ATOM 2275 N N . SER A 1 356 ? 35.86700 34.26500 60.05400 1.000 170.54940 2371 SER A N 1
ATOM 2276 C CA . SER A 1 356 ? 34.53700 34.83500 59.91900 1.000 158.13738 2371 SER A CA 1
ATOM 2277 C C . SER A 1 356 ? 33.55400 33.91900 59.20300 1.000 148.60992 2371 SER A C 1
ATOM 2278 O O . SER A 1 356 ? 32.38600 34.30000 59.05000 1.000 141.35379 2371 SER A O 1
ATOM 2281 N N . HIS A 1 357 ? 33.97500 32.73100 58.77600 1.000 145.90170 2372 HIS A N 1
ATOM 2282 C CA . HIS A 1 357 ? 33.07500 31.91700 57.96900 1.000 140.60633 2372 HIS A CA 1
ATOM 2283 C C . HIS A 1 357 ? 32.05800 31.21200 58.85600 1.000 130.41564 2372 HIS A C 1
ATOM 2284 O O . HIS A 1 357 ? 32.44300 30.55500 59.83000 1.000 130.70251 2372 HIS A O 1
ATOM 2291 N N . PRO A 1 358 ? 30.76200 31.30200 58.53600 1.000 124.23595 2373 PRO A N 1
ATOM 2292 C CA . PRO A 1 358 ? 29.72800 30.82300 59.47500 1.000 118.31419 2373 PRO A CA 1
ATOM 2293 C C . PRO A 1 358 ? 29.74800 29.31900 59.71600 1.000 112.50823 2373 PRO A C 1
ATOM 2294 O O . PRO A 1 358 ? 29.20000 28.87800 60.73400 1.000 101.08844 2373 PRO A O 1
ATOM 2298 N N . LEU A 1 359 ? 30.35800 28.51700 58.83300 1.000 118.56422 2374 LEU A N 1
ATOM 2299 C CA . LEU A 1 359 ? 30.47000 27.07800 59.05800 1.000 122.09095 2374 LEU A CA 1
ATOM 2300 C C . LEU A 1 359 ? 31.81000 26.65200 59.63400 1.000 131.15520 2374 LEU A C 1
ATOM 2301 O O . LEU A 1 359 ? 32.01800 25.45400 59.85000 1.000 134.18977 2374 LEU A O 1
ATOM 2306 N N . TRP A 1 360 ? 32.72500 27.58100 59.87600 1.000 137.86127 2375 TRP A N 1
ATOM 2307 C CA . TRP A 1 360 ? 33.94300 27.21800 60.58600 1.000 153.66316 2375 TRP A CA 1
ATOM 2308 C C . TRP A 1 360 ? 33.67500 26.70000 62.00100 1.000 151.56291 2375 TRP A C 1
ATOM 2309 O O . TRP A 1 360 ? 34.37900 25.77900 62.43100 1.000 152.01559 2375 TRP A O 1
ATOM 2320 N N . PRO A 1 361 ? 32.72700 27.27400 62.75800 1.000 142.24863 2376 PRO A N 1
ATOM 2321 C CA . PRO A 1 361 ? 32.36500 26.73600 64.06500 1.000 136.45847 2376 PRO A CA 1
ATOM 2322 C C . PRO A 1 361 ? 31.68900 25.35400 64.02100 1.000 131.22363 2376 PRO A C 1
ATOM 2323 O O . PRO A 1 361 ? 31.93000 24.56500 64.90200 1.000 130.59461 2376 PRO A O 1
ATOM 2327 N N . LEU A 1 362 ? 30.85600 25.10300 63.00700 1.000 127.83901 2377 LEU A N 1
ATOM 2328 C CA . LEU A 1 362 ? 30.02900 23.86500 62.92100 1.000 125.37029 2377 LEU A CA 1
ATOM 2329 C C . LEU A 1 362 ? 30.67100 22.73000 62.11400 1.000 123.92538 2377 LEU A C 1
ATOM 2330 O O . LEU A 1 362 ? 30.03700 21.66900 62.02600 1.000 118.75634 2377 LEU A O 1
ATOM 2335 N N . MET A 1 363 ? 31.89400 22.88400 61.61700 1.000 130.38669 2378 MET A N 1
ATOM 2336 C CA . MET A 1 363 ? 32.45400 21.84500 60.70900 1.000 136.56111 2378 MET A CA 1
ATOM 2337 C C . MET A 1 363 ? 32.51000 20.45600 61.35500 1.000 145.23320 2378 MET A C 1
ATOM 2338 O O . MET A 1 363 ? 32.34500 19.47200 60.62200 1.000 145.16477 2378 MET A O 1
ATOM 2343 N N . GLY A 1 364 ? 32.80700 20.37200 62.64800 1.000 154.68170 2379 GLY A N 1
ATOM 2344 C CA . GLY A 1 364 ? 32.88200 19.08200 63.31300 1.000 162.30630 2379 GLY A CA 1
ATOM 2345 C C . GLY A 1 364 ? 31.59000 18.29400 63.17800 1.000 162.73267 2379 GLY A C 1
ATOM 2346 O O . GLY A 1 364 ? 31.61200 17.08100 62.94600 1.000 163.84070 2379 GLY A O 1
ATOM 2347 N N . PHE A 1 365 ? 30.44700 18.97400 63.32600 1.000 157.38466 2380 PHE A N 1
ATOM 2348 C CA . PHE A 1 365 ? 29.15600 18.30600 63.19600 1.000 153.42892 2380 PHE A CA 1
ATOM 2349 C C . PHE A 1 365 ? 29.01700 17.68200 61.81500 1.000 141.06428 2380 PHE A C 1
ATOM 2350 O O . PHE A 1 365 ? 28.81200 16.47000 61.68000 1.000 140.86426 2380 PHE A O 1
ATOM 2358 N N . LEU A 1 366 ? 29.16300 18.50800 60.77400 1.000 131.09203 2381 LEU A N 1
ATOM 2359 C CA . LEU A 1 366 ? 28.94300 18.05100 59.40200 1.000 127.01786 2381 LEU A CA 1
ATOM 2360 C C . LEU A 1 366 ? 29.79300 16.83300 59.06600 1.000 128.01798 2381 LEU A C 1
ATOM 2361 O O . LEU A 1 366 ? 29.31100 15.88500 58.43300 1.000 120.96977 2381 LEU A O 1
ATOM 2366 N N . ARG A 1 367 ? 31.05600 16.83500 59.49800 1.000 133.04753 2382 ARG A N 1
ATOM 2367 C CA . ARG A 1 367 ? 31.92700 15.70800 59.20500 1.000 136.17949 2382 ARG A CA 1
ATOM 2368 C C . ARG A 1 367 ? 31.38000 14.41500 59.79500 1.000 137.07696 2382 ARG A C 1
ATOM 2369 O O . ARG A 1 367 ? 31.61300 13.33200 59.24500 1.000 139.56147 2382 ARG A O 1
ATOM 2377 N N . ALA A 1 368 ? 30.64400 14.50700 60.90600 1.000 137.40332 2383 ALA A N 1
ATOM 2378 C CA . ALA A 1 368 ? 30.04200 13.31600 61.49100 1.000 141.79595 2383 ALA A CA 1
ATOM 2379 C C . ALA A 1 368 ? 28.81900 12.88400 60.69900 1.000 137.15329 2383 ALA A C 1
ATOM 2380 O O . ALA A 1 368 ? 28.68900 11.70900 60.33300 1.000 135.68206 2383 ALA A O 1
ATOM 2382 N N . SER A 1 369 ? 27.91900 13.83200 60.42300 1.000 134.94776 2384 SER A N 1
ATOM 2383 C CA . SER A 1 369 ? 26.69300 13.51400 59.69800 1.000 132.96857 2384 SER A CA 1
ATOM 2384 C C . SER A 1 369 ? 26.99500 13.06800 58.27500 1.000 141.01954 2384 SER A C 1
ATOM 2385 O O . SER A 1 369 ? 26.50800 12.02400 57.82100 1.000 140.33788 2384 SER A O 1
ATOM 2388 N N . GLY A 1 370 ? 27.80700 13.84000 57.56100 1.000 148.17303 2385 GLY A N 1
ATOM 2389 C CA . GLY A 1 370 ? 28.10200 13.55700 56.17100 1.000 153.28943 2385 GLY A CA 1
ATOM 2390 C C . GLY A 1 370 ? 27.64500 14.69100 55.28000 1.000 147.71245 2385 GLY A C 1
ATOM 2391 O O . GLY A 1 370 ? 27.19000 14.46800 54.15400 1.000 147.85457 2385 GLY A O 1
ATOM 2392 N N . GLY A 1 371 ? 27.76900 15.91900 55.78200 1.000 145.82801 2386 GLY A N 1
ATOM 2393 C CA . GLY A 1 371 ? 27.22300 17.06800 55.09200 1.000 143.61722 2386 GLY A CA 1
ATOM 2394 C C . GLY A 1 371 ? 25.71500 17.10000 55.02900 1.000 136.76113 2386 GLY A C 1
ATOM 2395 O O . GLY A 1 371 ? 25.14400 17.86400 54.24400 1.000 133.66339 2386 GLY A O 1
ATOM 2396 N N . CYS A 1 372 ? 25.05000 16.30900 55.85900 1.000 130.99202 2387 CYS A N 1
ATOM 2397 C CA . CYS A 1 372 ? 23.63000 16.05100 55.71400 1.000 124.22805 2387 CYS A CA 1
ATOM 2398 C C . CYS A 1 372 ? 22.89500 16.45500 56.98500 1.000 114.69270 2387 CYS A C 1
ATOM 2399 O O . CYS A 1 372 ? 23.09800 15.86000 58.05100 1.000 113.19515 2387 CYS A O 1
ATOM 2402 N N . LEU A 1 373 ? 22.09100 17.51300 56.87500 1.000 110.12636 2388 LEU A N 1
ATOM 2403 C CA . LEU A 1 373 ? 21.09200 17.87100 57.86800 1.000 103.34397 2388 LEU A CA 1
ATOM 2404 C C . LEU A 1 373 ? 20.06600 16.74300 57.99400 1.000 108.88411 2388 LEU A C 1
ATOM 2405 O O . LEU A 1 373 ? 20.01900 15.81600 57.17700 1.000 120.40654 2388 LEU A O 1
ATOM 2410 N N . GLY A 1 374 ? 19.22800 16.80600 59.01300 1.000 101.43058 2389 GLY A N 1
ATOM 2411 C CA . GLY A 1 374 ? 18.16100 15.83300 59.07800 1.000 102.07013 2389 GLY A CA 1
ATOM 2412 C C . GLY A 1 374 ? 18.64100 14.39900 59.27400 1.000 104.74677 2389 GLY A C 1
ATOM 2413 O O . GLY A 1 374 ? 19.81700 14.11100 59.43100 1.000 108.76567 2389 GLY A O 1
ATOM 2414 N N . VAL A 1 375 ? 17.67200 13.48200 59.23400 1.000 105.85480 2390 VAL A N 1
ATOM 2415 C CA . VAL A 1 375 ? 17.76700 12.18000 59.88700 1.000 107.87609 2390 VAL A CA 1
ATOM 2416 C C . VAL A 1 375 ? 17.08700 11.12400 59.02600 1.000 106.36538 2390 VAL A C 1
ATOM 2417 O O . VAL A 1 375 ? 16.05200 11.38100 58.39800 1.000 101.31215 2390 VAL A O 1
ATOM 2421 N N . ALA A 1 376 ? 17.67000 9.92600 59.01100 1.000 117.34038 2391 ALA A N 1
ATOM 2422 C CA . ALA A 1 376 ? 17.04400 8.80200 58.32600 1.000 127.94166 2391 ALA A CA 1
ATOM 2423 C C . ALA A 1 376 ? 15.67300 8.50500 58.92800 1.000 134.83985 2391 ALA A C 1
ATOM 2424 O O . ALA A 1 376 ? 15.50200 8.58100 60.14700 1.000 133.86342 2391 ALA A O 1
ATOM 2426 N N . PRO A 1 377 ? 14.67600 8.15700 58.10800 1.000 142.90398 2392 PRO A N 1
ATOM 2427 C CA . PRO A 1 377 ? 13.35000 7.84500 58.66300 1.000 143.17769 2392 PRO A CA 1
ATOM 2428 C C . PRO A 1 377 ? 13.30300 6.50500 59.38000 1.000 146.62811 2392 PRO A C 1
ATOM 2429 O O . PRO A 1 377 ? 12.27700 6.19000 59.99700 1.000 145.96487 2392 PRO A O 1
ATOM 2433 N N . THR A 1 378 ? 14.37400 5.71100 59.31300 1.000 149.44160 2393 THR A N 1
ATOM 2434 C CA . THR A 1 378 ? 14.49200 4.45900 60.04900 1.000 152.71305 2393 THR A CA 1
ATOM 2435 C C . THR A 1 378 ? 15.28900 4.61400 61.33700 1.000 156.13451 2393 THR A C 1
ATOM 2436 O O . THR A 1 378 ? 15.55900 3.61600 62.01200 1.000 160.56662 2393 THR A O 1
ATOM 2440 N N . ASP A 1 379 ? 15.66600 5.83800 61.68200 1.000 155.90027 2394 ASP A N 1
ATOM 2441 C CA . ASP A 1 379 ? 16.50500 6.15300 62.82400 1.000 159.63230 2394 ASP A CA 1
ATOM 2442 C C . ASP A 1 379 ? 15.64900 6.18000 64.09400 1.000 160.37449 2394 ASP A C 1
ATOM 2443 O O . ASP A 1 379 ? 14.43200 6.35800 64.02300 1.000 159.55860 2394 ASP A O 1
ATOM 2448 N N . PRO A 1 380 ? 16.25500 5.96900 65.26900 1.000 163.93281 2395 PRO A N 1
ATOM 2449 C CA . PRO A 1 380 ? 15.44900 5.88700 66.50400 1.000 160.08762 2395 PRO A CA 1
ATOM 2450 C C . PRO A 1 380 ? 14.59400 7.10900 66.82100 1.000 149.08103 2395 PRO A C 1
ATOM 2451 O O . PRO A 1 380 ? 13.59600 6.96600 67.54100 1.000 152.23931 2395 PRO A O 1
ATOM 2455 N N . LEU A 1 381 ? 14.94500 8.29700 66.33100 1.000 137.42437 2396 LEU A N 1
ATOM 2456 C CA . LEU A 1 381 ? 14.20700 9.51400 66.66600 1.000 125.13869 2396 LEU A CA 1
ATOM 2457 C C . LEU A 1 381 ? 12.73500 9.41000 66.26600 1.000 117.57726 2396 LEU A C 1
ATOM 2458 O O . LEU A 1 381 ? 12.37700 8.56400 65.43500 1.000 117.47724 2396 LEU A O 1
ATOM 2463 N N . PRO A 1 382 ? 11.84700 10.24200 66.83600 1.000 111.31861 2397 PRO A N 1
ATOM 2464 C CA . PRO A 1 382 ? 10.39800 10.06300 66.63700 1.000 109.71052 2397 PRO A CA 1
ATOM 2465 C C . PRO A 1 382 ? 9.91400 10.56500 65.28100 1.000 112.51086 2397 PRO A C 1
ATOM 2466 O O . PRO A 1 382 ? 9.07500 11.46800 65.19100 1.000 111.69760 2397 PRO A O 1
ATOM 2470 N N . VAL A 1 383 ? 10.42900 9.97200 64.21100 1.000 118.09047 2398 VAL A N 1
ATOM 2471 C CA . VAL A 1 383 ? 10.03800 10.45200 62.88100 1.000 120.54340 2398 VAL A CA 1
ATOM 2472 C C . VAL A 1 383 ? 8.55600 10.14500 62.65900 1.000 115.92969 2398 VAL A C 1
ATOM 2473 O O . VAL A 1 383 ? 8.12800 8.99100 62.85700 1.000 122.35678 2398 VAL A O 1
ATOM 2477 N N . PRO A 1 384 ? 7.73000 11.13900 62.33600 1.000 109.60525 2399 PRO A N 1
ATOM 2478 C CA . PRO A 1 384 ? 6.28700 10.89200 62.15800 1.000 109.83159 2399 PRO A CA 1
ATOM 2479 C C . PRO A 1 384 ? 6.00200 10.01800 60.95400 1.000 122.68050 2399 PRO A C 1
ATOM 2480 O O . PRO A 1 384 ? 6.32100 10.37600 59.81900 1.000 124.22279 2399 PRO A O 1
ATOM 2484 N N . ILE A 1 385 ? 5.39800 8.85300 61.21900 1.000 136.24791 2400 ILE A N 1
ATOM 2485 C CA . ILE A 1 385 ? 4.94800 7.94400 60.16900 1.000 147.68086 2400 ILE A CA 1
ATOM 2486 C C . ILE A 1 385 ? 4.02000 8.66300 59.19900 1.000 144.06464 2400 ILE A C 1
ATOM 2487 O O . ILE A 1 385 ? 4.07300 8.44800 57.98100 1.000 143.31718 2400 ILE A O 1
ATOM 2492 N N . TYR A 1 386 ? 3.16600 9.53400 59.72600 1.000 142.07493 2401 TYR A N 1
ATOM 2493 C CA . TYR A 1 386 ? 2.28000 10.37200 58.93800 1.000 139.85887 2401 TYR A CA 1
ATOM 2494 C C . TYR A 1 386 ? 2.23900 11.74800 59.57800 1.000 122.11201 2401 TYR A C 1
ATOM 2495 O O . TYR A 1 386 ? 2.28200 11.86700 60.80600 1.000 119.83805 2401 TYR A O 1
ATOM 2504 N N . GLN A 1 387 ? 2.17500 12.78400 58.74100 1.000 109.26047 2402 GLN A N 1
ATOM 2505 C CA . GLN A 1 387 ? 2.16100 14.14800 59.21700 1.000 96.63264 2402 GLN A CA 1
ATOM 2506 C C . GLN A 1 387 ? 1.10800 14.90100 58.40400 1.000 95.89571 2402 GLN A C 1
ATOM 2507 O O . GLN A 1 387 ? 1.17700 14.90200 57.15700 1.000 89.91341 2402 GLN A O 1
ATOM 2513 N N . PRO A 1 388 ? 0.18900 15.59500 59.05900 1.000 102.60967 2403 PRO A N 1
ATOM 2514 C CA . PRO A 1 388 ? -0.96400 16.19200 58.36700 1.000 103.73612 2403 PRO A CA 1
ATOM 2515 C C . PRO A 1 388 ? -0.51000 17.17900 57.27200 1.000 95.30616 2403 PRO A C 1
ATOM 2516 O O . PRO A 1 388 ? 0.38800 17.98300 57.48900 1.000 92.57163 2403 PRO A O 1
ATOM 2520 N N . PRO A 1 389 ? -1.15900 17.11400 56.12000 1.000 93.71650 2404 PRO A N 1
ATOM 2521 C CA . PRO A 1 389 ? -0.74000 17.97000 55.00000 1.000 90.18713 2404 PRO A CA 1
ATOM 2522 C C . PRO A 1 389 ? -0.74100 19.45400 55.30600 1.000 84.78385 2404 PRO A C 1
ATOM 2523 O O . PRO A 1 389 ? 0.09700 20.18600 54.76100 1.000 85.13652 2404 PRO A O 1
ATOM 2527 N N . SER A 1 390 ? -1.65900 19.93400 56.14500 1.000 84.88386 2405 SER A N 1
ATOM 2528 C CA . SER A 1 390 ? -1.71300 21.36800 56.42200 1.000 84.14956 2405 SER A CA 1
ATOM 2529 C C . SER A 1 390 ? -0.49600 21.84500 57.21300 1.000 74.80107 2405 SER A C 1
ATOM 2530 O O . SER A 1 390 ? -0.06300 22.99700 57.05300 1.000 72.22445 2405 SER A O 1
ATOM 2533 N N . LEU A 1 391 ? 0.07100 20.97800 58.04500 1.000 71.59279 2406 LEU A N 1
ATOM 2534 C CA . LEU A 1 391 ? 1.21000 21.38100 58.85900 1.000 73.89044 2406 LEU A CA 1
ATOM 2535 C C . LEU A 1 391 ? 2.47300 21.33400 58.02500 1.000 77.34348 2406 LEU A C 1
ATOM 2536 O O . LEU A 1 391 ? 3.27100 22.27900 58.04700 1.000 67.30807 2406 LEU A O 1
ATOM 2541 N N . THR A 1 392 ? 2.62300 20.25200 57.25500 1.000 83.30472 2407 THR A N 1
ATOM 2542 C CA . THR A 1 392 ? 3.64900 20.17400 56.22500 1.000 83.37842 2407 THR A CA 1
ATOM 2543 C C . THR A 1 392 ? 3.65100 21.43600 55.38900 1.000 87.20782 2407 THR A C 1
ATOM 2544 O O . THR A 1 392 ? 4.70700 22.03700 55.17400 1.000 93.36119 2407 THR A O 1
ATOM 2548 N N . ASN A 1 393 ? 2.47500 21.88600 54.93400 1.000 87.79737 2408 ASN A N 1
ATOM 2549 C CA . ASN A 1 393 ? 2.47400 23.06600 54.07500 1.000 92.76375 2408 ASN A CA 1
ATOM 2550 C C . ASN A 1 393 ? 2.88300 24.32200 54.83100 1.000 75.87225 2408 ASN A C 1
ATOM 2551 O O . ASN A 1 393 ? 3.54500 25.20300 54.26900 1.000 69.58992 2408 ASN A O 1
ATOM 2556 N N . MET A 1 394 ? 2.47900 24.44700 56.08800 1.000 77.25137 2409 MET A N 1
ATOM 2557 C CA . MET A 1 394 ? 2.72600 25.71400 56.77700 1.000 80.89917 2409 MET A CA 1
ATOM 2558 C C . MET A 1 394 ? 4.19000 25.86400 57.19700 1.000 73.51408 2409 MET A C 1
ATOM 2559 O O . MET A 1 394 ? 4.68500 26.99600 57.26900 1.000 71.15590 2409 MET A O 1
ATOM 2564 N N . ILE A 1 395 ? 4.88900 24.75600 57.47300 1.000 73.91676 2410 ILE A N 1
ATOM 2565 C CA . ILE A 1 395 ? 6.33200 24.87400 57.67300 1.000 89.46599 2410 ILE A CA 1
ATOM 2566 C C . ILE A 1 395 ? 7.02900 25.09700 56.33700 1.000 86.18928 2410 ILE A C 1
ATOM 2567 O O . ILE A 1 395 ? 7.92500 25.94400 56.25300 1.000 77.66721 2410 ILE A O 1
ATOM 2572 N N . ARG A 1 396 ? 6.63500 24.36200 55.28400 1.000 88.61852 2411 ARG A N 1
ATOM 2573 C CA . ARG A 1 396 ? 7.12800 24.66100 53.94100 1.000 87.49470 2411 ARG A CA 1
ATOM 2574 C C . ARG A 1 396 ? 7.07200 26.14300 53.62300 1.000 81.45713 2411 ARG A C 1
ATOM 2575 O O . ARG A 1 396 ? 8.05800 26.70200 53.14400 1.000 70.40844 2411 ARG A O 1
ATOM 2583 N N . GLN A 1 397 ? 5.97100 26.80500 53.92400 1.000 71.89020 2412 GLN A N 1
ATOM 2584 C CA . GLN A 1 397 ? 5.94400 28.23200 53.67000 1.000 73.75095 2412 GLN A CA 1
ATOM 2585 C C . GLN A 1 397 ? 6.85400 28.97400 54.63700 1.000 72.44290 2412 GLN A C 1
ATOM 2586 O O . GLN A 1 397 ? 7.36100 30.05100 54.31500 1.000 76.39074 2412 GLN A O 1
ATOM 2592 N N . ALA A 1 398 ? 7.08000 28.43200 55.82600 1.000 69.55308 2413 ALA A N 1
ATOM 2593 C CA . ALA A 1 398 ? 7.98300 29.13100 56.73400 1.000 66.84749 2413 ALA A CA 1
ATOM 2594 C C . ALA A 1 398 ? 9.40800 29.14400 56.17900 1.000 71.16116 2413 ALA A C 1
ATOM 2595 O O . ALA A 1 398 ? 10.07800 30.18700 56.20200 1.000 69.27146 2413 ALA A O 1
ATOM 2597 N N . VAL A 1 399 ? 9.86500 28.02000 55.61500 1.000 69.56624 2414 VAL A N 1
ATOM 2598 C CA . VAL A 1 399 ? 11.17700 28.01600 54.96900 1.000 72.46132 2414 VAL A CA 1
ATOM 2599 C C . VAL A 1 399 ? 11.17300 28.85900 53.70800 1.000 79.70693 2414 VAL A C 1
ATOM 2600 O O . VAL A 1 399 ? 12.09000 29.66500 53.50100 1.000 71.59806 2414 VAL A O 1
ATOM 2604 N N . VAL A 1 400 ? 10.12200 28.74700 52.87700 1.000 71.26118 2415 VAL A N 1
ATOM 2605 C CA . VAL A 1 400 ? 10.07200 29.57200 51.67600 1.000 81.15710 2415 VAL A CA 1
ATOM 2606 C C . VAL A 1 400 ? 10.19100 31.04000 52.04300 1.000 72.73240 2415 VAL A C 1
ATOM 2607 O O . VAL A 1 400 ? 10.91700 31.80100 51.40000 1.000 88.01318 2415 VAL A O 1
ATOM 2611 N N . ARG A 1 401 ? 9.46400 31.47000 53.06300 1.000 91.60309 2416 ARG A N 1
ATOM 2612 C CA . ARG A 1 401 ? 9.49000 32.89400 53.37800 1.000 93.90600 2416 ARG A CA 1
ATOM 2613 C C . ARG A 1 401 ? 10.85200 33.30200 53.94000 1.000 92.40582 2416 ARG A C 1
ATOM 2614 O O . ARG A 1 401 ? 11.26100 34.46300 53.80700 1.000 89.49494 2416 ARG A O 1
ATOM 2622 N N . ASN A 1 402 ? 11.56900 32.36600 54.56200 1.000 94.42974 2417 ASN A N 1
ATOM 2623 C CA . ASN A 1 402 ? 12.87700 32.69400 55.11200 1.000 103.40714 2417 ASN A CA 1
ATOM 2624 C C . ASN A 1 402 ? 13.94500 32.71600 54.01500 1.000 101.02001 2417 ASN A C 1
ATOM 2625 O O . ASN A 1 402 ? 14.77200 33.63600 53.95600 1.000 97.08006 2417 ASN A O 1
ATOM 2630 N N . ALA A 1 403 ? 13.92200 31.73300 53.12000 1.000 105.10734 2418 ALA A N 1
ATOM 2631 C CA . ALA A 1 403 ? 14.86600 31.73000 52.01100 1.000 76.94344 2418 ALA A CA 1
ATOM 2632 C C . ALA A 1 403 ? 14.67100 32.93300 51.09300 1.000 95.91676 2418 ALA A C 1
ATOM 2633 O O . ALA A 1 403 ? 15.62300 33.38500 50.45300 1.000 103.12552 2418 ALA A O 1
ATOM 2635 N N . GLU A 1 404 ? 13.44200 33.44000 50.98800 1.000 93.39804 2419 GLU A N 1
ATOM 2636 C CA . GLU A 1 404 ? 13.18300 34.68600 50.27200 1.000 95.41934 2419 GLU A CA 1
ATOM 2637 C C . GLU A 1 404 ? 13.70600 35.90300 51.03300 1.000 95.19826 2419 GLU A C 1
ATOM 2638 O O . GLU A 1 404 ? 13.98900 36.93800 50.42200 1.000 97.17481 2419 GLU A O 1
ATOM 2644 N N . TYR A 1 405 ? 13.83600 35.80700 52.35700 1.000 96.30628 2420 TYR A N 1
ATOM 2645 C CA . TYR A 1 405 ? 14.42100 36.90700 53.11800 1.000 101.34899 2420 TYR A CA 1
ATOM 2646 C C . TYR A 1 405 ? 15.91900 37.00400 52.87600 1.000 98.92239 2420 TYR A C 1
ATOM 2647 O O . TYR A 1 405 ? 16.43900 38.07400 52.53900 1.000 106.71016 2420 TYR A O 1
ATOM 2656 N N . LEU A 1 406 ? 16.63700 35.90200 53.10400 1.000 98.89607 2421 LEU A N 1
ATOM 2657 C CA . LEU A 1 406 ? 18.07100 35.90100 52.85900 1.000 101.13318 2421 LEU A CA 1
ATOM 2658 C C . LEU A 1 406 ? 18.36700 36.38700 51.44500 1.000 101.75957 2421 LEU A C 1
ATOM 2659 O O . LEU A 1 406 ? 19.16300 37.31400 51.24400 1.000 99.87776 2421 LEU A O 1
ATOM 2664 N N . ALA A 1 407 ? 17.68000 35.81700 50.45400 1.000 106.71806 2422 ALA A N 1
ATOM 2665 C CA . ALA A 1 407 ? 17.83400 36.28100 49.07800 1.000 114.76639 2422 ALA A CA 1
ATOM 2666 C C . ALA A 1 407 ? 17.57000 37.78000 48.93800 1.000 126.08880 2422 ALA A C 1
ATOM 2667 O O . ALA A 1 407 ? 18.09800 38.41200 48.01600 1.000 130.02612 2422 ALA A O 1
ATOM 2669 N N . SER A 1 408 ? 16.76300 38.36600 49.83200 1.000 133.41600 2423 SER A N 1
ATOM 2670 C CA . SER A 1 408 ? 16.54800 39.81200 49.79800 1.000 139.81676 2423 SER A CA 1
ATOM 2671 C C . SER A 1 408 ? 17.85300 40.55200 50.04200 1.000 138.27974 2423 SER A C 1
ATOM 2672 O O . SER A 1 408 ? 18.17600 41.51700 49.34200 1.000 139.15616 2423 SER A O 1
ATOM 2675 N N . LEU A 1 409 ? 18.61200 40.11400 51.04400 1.000 137.36910 2424 LEU A N 1
ATOM 2676 C CA . LEU A 1 409 ? 19.85800 40.76000 51.41800 1.000 138.97193 2424 LEU A CA 1
ATOM 2677 C C . LEU A 1 409 ? 21.08100 40.09000 50.79400 1.000 144.57786 2424 LEU A C 1
ATOM 2678 O O . LEU A 1 409 ? 22.20300 40.57600 50.98600 1.000 145.88065 2424 LEU A O 1
ATOM 2683 N N . GLU A 1 410 ? 20.88300 39.00100 50.03900 1.000 146.46756 2425 GLU A N 1
ATOM 2684 C CA . GLU A 1 410 ? 22.00200 38.29800 49.41500 1.000 152.25247 2425 GLU A CA 1
ATOM 2685 C C . GLU A 1 410 ? 22.85700 39.24200 48.58200 1.000 174.69200 2425 GLU A C 1
ATOM 2686 O O . GLU A 1 410 ? 24.09000 39.17300 48.62100 1.000 181.65862 2425 GLU A O 1
ATOM 2692 N N . ASP A 1 411 ? 22.21900 40.13100 47.82400 1.000 190.44652 2426 ASP A N 1
ATOM 2693 C CA . ASP A 1 411 ? 22.90800 40.91100 46.79700 1.000 204.35345 2426 ASP A CA 1
ATOM 2694 C C . ASP A 1 411 ? 23.37300 42.24700 47.38200 1.000 209.33036 2426 ASP A C 1
ATOM 2695 O O . ASP A 1 411 ? 22.90500 43.32900 47.02800 1.000 210.50419 2426 ASP A O 1
ATOM 2700 N N . LEU A 1 412 ? 24.33900 42.14200 48.29100 1.000 206.79322 2427 LEU A N 1
ATOM 2701 C CA . LEU A 1 412 ? 24.92300 43.30100 48.95900 1.000 205.97470 2427 LEU A CA 1
ATOM 2702 C C . LEU A 1 412 ? 26.45000 43.21900 48.97100 1.000 210.82528 2427 LEU A C 1
ATOM 2703 O O . LEU A 1 412 ? 27.07300 43.10700 50.02800 1.000 211.38587 2427 LEU A O 1
#

Solvent-accessible surface area: 17322 Å² total; per-residue (Å²): 155,72,19,56,66,65,28,65,66,19,41,71,49,30,84,66,104,46,83,98,97,72,103,0,11,0,4,14,0,55,30,51,16,0,4,9,0,0,46,34,0,14,83,42,150,70,8,40,24,0,20,0,12,1,197,15,107,50,76,147,125,0,15,53,104,1,12,112,8,0,149,122,18,142,11,30,143,103,82,24,91,183,45,18,88,24,15,30,9,54,19,51,99,88,67,8,22,23,54,127,133,40,26,88,13,205,82,9,48,1,9,1,3,18,7,33,69,168,118,33,111,98,23,49,33,6,1,5,107,0,2,41,2,4,11,50,21,0,37,147,8,76,70,79,3,16,3,0,1,10,1,21,24,7,40,56,148,93,118,32,137,66,8,50,39,46,0,8,47,13,0,22,116,14,6,34,32,6,13,58,178,30,167,65,21,67,6,24,11,4,35,18,27,47,23,1,1,15,28,102,50,16,29,7,27,70,106,23,30,1,6,48,4,0,44,5,0,8,93,26,56,6,22,7,34,96,14,40,114,30,23,0,10,2,2,0,0,46,81,6,0,62,64,3,16,87,39,7,24,101,28,271,128,58,54,47,16,18,29,0,2,64,2,39,21,1,11,116,2,0,35,125,10,16,64,78,127,7,107,86,17,39,34,142,148,4,20,77,54,2,68,138,64,9,124,158,84,13,101,88,27,48,0,148,91,44,8,52,110,0,145,91,44,30,4,25,5,22,32,39,63,130,58,94,30,58,36,34,186,159,25,65,93,89,48,27,60,82,0,70,65,0,2,9,113,0,0,91,66,22,22,84,77,58,125,187

Sequence (356 aa):
QINDLPVCQSSRRTIHSRPSGKRLFLTGATGFLGTHILHQLLVDNDVSIVYVLARAPCPRKGLARIIQAARLARWWRNDYRRLIQVWPGDLSQPHLGLADEHWETLAVDAIIHCGAVIDYDTLEAANVRSTFDILQCLNRSPTPIALTYISALIPGPIELTDGYTQTKFASEQLIGAFSARHKAHSLTIVRPGFMIGPVSNAVANGDDLLWRVVTTAMTTCSYNSDESDNWLFVAAVDWVASLIIHETLHARKAVSIGDGLNMSDFWKAIMLGLGRDLIPSSSQRWMDTVEQQVNEVGTSHPLWPLMGFLRASGGCLGVAPTDPLPVPIYQPPSLTNMIRQAVVRNAEYLASLEDL

Foldseek 3Di:
DCLVVVLVVLLVVLVPDFDACAEAEEEQCLPQLNVLLVLVLLVDDSNQAYEYEAQDQDFVVSVVSNVVSCVVLPSDDPVSVVRYGYFYAAQQDALRHGDPVVLPQCPHAEYEYPDFDNPQVRRCSNQQNSLSSVLVSQRSHRAGYEYEYEAAFDLDVDDDDDNRNVSSVSSVVSVVSNCVPPVRYQYEYEHAFAEFAALVRGAGDPQGPVVLQVLVLVVVLEAADPQQQFWAGYYYSNVVSVVRCCSRPPDPYYDYRLFTDRNVLLVVLLCLLLVHHGHHDHLVVVLVVVVVVCPVPVPPRSCSVVNVVCVVVSSDHGGHCVGSTCNDPDDDPVRNVRVSSSSSSHSNVCSVVVPD

InterPro domains:
  IPR000873 AMP-dependent synthetase/ligase domain [PF00501] (254-597)
  IPR000873 AMP-dependent synthetase/ligase domain [PF00501] (1357-1705)
  IPR001242 Condensation domain [PF00668] (913-1337)
  IPR006162 Phosphopantetheine attachment site [PS00012] (1947-1962)
  IPR009081 Phosphopantetheine binding ACP domain [PF00550] (803-842)
  IPR009081 Phosphopantetheine binding ACP domain [PF00550] (1935-1989)
  IPR013120 Fatty acyl-CoA reductase-like, NAD-binding domain [PF07993] (2041-2297)
  IPR020845 AMP-binding, conserved site [PS00455] (399-410)
  IPR023213 Chloramphenicol acetyltransferase-like domain superfamily [G3DSA:3.30.559.10] (908-1088)
  IPR036291 NAD(P)-binding domain superfamily [SSF51735] (2036-2341)
  IPR036736 ACP-like superfamily [G3DSA:1.10.1200.10] (795-875)
  IPR036736 ACP-like superfamily [SSF47336] (797-855)
  IPR036736 ACP-like superfamily [SSF47336] (1920-1990)
  IPR042099 ANL, N-terminal domain [G3DSA:3.40.50.12780] (222-647)
  IPR042099 ANL, N-terminal domain [G3DSA:3.40.50.12780] (1349-1754)
  IPR045851 AMP-binding enzyme domain superfamily [G3DSA:3.30.300.30] (648-777)
  IPR045851 AMP-binding enzyme domain superfamily [G3DSA:3.30.300.30] (1756-1886)

B-factor: mean 128.17, std 36.18, range [62.48, 268.23]